Protein AF-A0A655E0I5-F1 (afdb_monomer_lite)

Foldseek 3Di:
DPDDDDDPCCCPPNRDQPVVVCVPPLCPPHPCPVCNDPQLPDDDDDDDFALLFLQQQLCVQQPQSQWDQDDLASFIFGNLVSFPLPCRSCVRGPVSQWDQPPVSSGIGGDRLCCVQLQAQHHRPCQVPVPVNQAFDFDWDFDSVLLVVLLVDPDLLCNFVSLLVRTDQLPDPVSVVVCVVVPHDPLNSVRNNLGPLCCCVPVQLQWFAFPSSSSRSGNGTDRDDFADFRDDPDPDDQDPLGPFDDPVRTSPDLQSVCVTGRVRDSVSNNLNNLSVSLLVSQVCCCPPVVDGDNPSVVVSVHDPVSSVVCCCCPPVNDPCSRRSRGNSPPVVVDVVVLCVVFPPPPPPQVQPPDPDQDDPVPGGDRSDDPDDDPPDPDD

Radius of gyration: 24.89 Å; chains: 1; bounding box: 57×75×66 Å

Sequence (378 aa):
MDKITSGPNWEEILGGEFEKRAKDQNFENMQKAMYGQFENTFMMYLPRLCEHCLNPACVATCPSGAIYKREEDGIVLIDQDKCRGWRMCITGCPYKKIYFNWKSGKSEKCIFCYPRIEAGQPTVCSETCVGRIRYLGVLLYDADAIESAASTENEKDLYQRQLDVFLDPNDPAVIEQALKDGVPQSVIDAAQQSPVYKMAMDWKLALPLHPEYRTLPMVWYVPPLSPIQSAADAGELGSNGILPDVDSLRIPVQYLANLLTAGDTQPVLLALKRMLAMRHYKRAETVDGKVDTRALEEVGLSEAQAQEMYRYLAIANYEDRFVVPSSHRELARDAFPEKSGCGFTFGDGCHGSDTKFNLFNSRRIDAVDVTSKTEPHA

Organism: NCBI:txid58097

Secondary structure (DSSP, 8-state):
-------TTTTGGG-S-HHHHTT-GGGTTS-GGGGGSGGG-------------SS-HHHHT-TT--EEE-TTT--EEE-TTT-----HHHHH-TT--EEEETTTTEEEE--TTHHHHTBTPPPHHHHT-TT----B----B-STTHHHHHT-SSGGGHHHHHHHHB--TT-HHHHHHHHHTT--HHHHHHHHT-HHHIIIIIS---EESSGGGSS--S-EEPPPP-PBP--SSS---BTTBTSPPGGGBSS-HHHHHHHHSTT-HHHHHHHHHHHHHHHHHHHHHHHSS----HHHHHTT--HHHHHHHHIIIII--HHHHB---B--HHHHS-HHHHHHHTT--S--S-TT-S----TT----TTS--S--S-----

pLDDT: mean 95.11, std 8.13, range [51.94, 98.94]

Structure (mmCIF, N/CA/C/O backbone):
data_AF-A0A655E0I5-F1
#
_entry.id   AF-A0A655E0I5-F1
#
loop_
_atom_site.group_PDB
_atom_site.id
_atom_site.type_symbol
_atom_site.label_atom_id
_atom_site.label_alt_id
_atom_site.label_comp_id
_atom_site.label_asym_id
_atom_site.label_entity_id
_atom_site.label_seq_id
_atom_site.pdbx_PDB_ins_code
_atom_site.Cartn_x
_atom_site.Cartn_y
_atom_site.Cartn_z
_atom_site.occupancy
_atom_site.B_iso_or_equiv
_atom_site.auth_seq_id
_atom_site.auth_comp_id
_atom_site.auth_asym_id
_atom_site.auth_atom_id
_atom_site.pdbx_PDB_model_num
ATOM 1 N N . MET A 1 1 ? 21.944 31.861 -1.172 1.00 84.75 1 MET A N 1
ATOM 2 C CA . MET A 1 1 ? 20.585 31.725 -0.605 1.00 84.75 1 MET A CA 1
ATOM 3 C C . MET A 1 1 ? 20.561 32.544 0.666 1.00 84.75 1 MET A C 1
ATOM 5 O O . MET A 1 1 ? 21.297 32.192 1.577 1.00 84.75 1 MET A O 1
ATOM 9 N N . ASP A 1 2 ? 19.758 33.606 0.714 1.00 94.06 2 ASP A N 1
ATOM 10 C CA . ASP A 1 2 ? 19.743 34.529 1.864 1.00 94.06 2 ASP A CA 1
ATOM 11 C C . ASP A 1 2 ? 18.836 34.028 3.001 1.00 94.06 2 ASP A C 1
ATOM 13 O O . ASP A 1 2 ? 19.066 34.330 4.168 1.00 94.06 2 ASP A O 1
ATOM 17 N N . LYS A 1 3 ? 17.817 33.218 2.673 1.00 97.50 3 LYS A N 1
ATOM 18 C CA . LYS A 1 3 ? 16.924 32.543 3.625 1.00 97.50 3 LYS A CA 1
ATOM 19 C C . LYS A 1 3 ? 16.330 31.274 3.006 1.00 97.50 3 LYS A C 1
ATOM 21 O O . LYS A 1 3 ? 16.027 31.243 1.815 1.00 97.50 3 LYS A O 1
ATOM 26 N N . ILE A 1 4 ? 16.128 30.242 3.825 1.00 97.44 4 ILE A N 1
ATOM 27 C CA . ILE A 1 4 ? 15.360 29.044 3.456 1.00 97.44 4 ILE A CA 1
ATOM 28 C C . ILE A 1 4 ? 13.868 29.347 3.644 1.00 97.44 4 ILE A C 1
ATOM 30 O O . ILE A 1 4 ? 13.451 29.795 4.712 1.00 97.44 4 ILE A O 1
ATOM 34 N N . THR A 1 5 ? 13.069 29.124 2.603 1.00 96.50 5 THR A N 1
ATOM 35 C CA . THR A 1 5 ? 11.633 29.464 2.573 1.00 96.50 5 THR A CA 1
ATOM 36 C C . THR A 1 5 ? 10.719 28.266 2.323 1.00 96.50 5 THR A C 1
ATOM 38 O O . THR A 1 5 ? 9.503 28.430 2.303 1.00 96.50 5 THR A O 1
ATOM 41 N N . SER A 1 6 ? 11.286 27.078 2.111 1.00 97.00 6 SER A N 1
ATOM 42 C CA . SER A 1 6 ? 10.541 25.835 1.913 1.00 97.00 6 SER A CA 1
ATOM 43 C C . SER A 1 6 ? 11.406 24.623 2.254 1.00 97.00 6 SER A C 1
ATOM 45 O O . SER A 1 6 ? 12.635 24.710 2.315 1.00 97.00 6 SER A O 1
ATOM 47 N N . GLY A 1 7 ? 10.754 23.485 2.469 1.00 97.62 7 GLY A N 1
ATOM 48 C CA . GLY A 1 7 ? 11.391 22.201 2.720 1.00 97.62 7 GLY A CA 1
ATOM 49 C C . GLY A 1 7 ? 10.402 21.055 2.500 1.00 97.62 7 GLY A C 1
ATOM 50 O O . GLY A 1 7 ? 9.199 21.296 2.403 1.00 97.62 7 GLY A O 1
ATOM 51 N N . PRO A 1 8 ? 10.880 19.803 2.426 1.00 97.69 8 PRO A N 1
ATOM 52 C CA . PRO A 1 8 ? 10.026 18.646 2.145 1.00 97.69 8 PRO A CA 1
ATOM 53 C C . PRO A 1 8 ? 9.044 18.306 3.280 1.00 97.69 8 PRO A C 1
ATOM 55 O O . PRO A 1 8 ? 8.100 17.561 3.045 1.00 97.69 8 PRO A O 1
ATOM 58 N N . ASN A 1 9 ? 9.266 18.840 4.487 1.00 97.69 9 ASN A N 1
ATOM 59 C CA . ASN A 1 9 ? 8.437 18.636 5.681 1.00 97.69 9 ASN A CA 1
ATOM 60 C C . ASN A 1 9 ? 8.012 19.981 6.308 1.00 97.69 9 ASN A C 1
ATOM 62 O O . ASN A 1 9 ? 8.003 20.134 7.521 1.00 97.69 9 ASN A O 1
ATOM 66 N N . TRP A 1 10 ? 7.760 21.005 5.483 1.00 97.94 10 TRP A N 1
ATOM 67 C CA . TRP A 1 10 ? 7.556 22.387 5.953 1.00 97.94 10 TRP A CA 1
ATOM 68 C C . TRP A 1 10 ? 6.307 22.579 6.832 1.00 97.94 10 TRP A C 1
ATOM 70 O O . TRP A 1 10 ? 6.273 23.477 7.667 1.00 97.94 10 TRP A O 1
ATOM 80 N N . GLU A 1 11 ? 5.295 21.733 6.645 1.00 98.12 11 GLU A N 1
ATOM 81 C CA . GLU A 1 11 ? 3.999 21.784 7.341 1.00 98.12 11 GLU A CA 1
ATOM 82 C C . GLU A 1 11 ? 3.963 20.887 8.596 1.00 98.12 11 GLU A C 1
ATOM 84 O O . GLU A 1 11 ? 2.895 20.620 9.154 1.00 98.12 11 GLU A O 1
ATOM 89 N N . GLU A 1 12 ? 5.129 20.403 9.043 1.00 97.44 12 GLU A N 1
ATOM 90 C CA . GLU A 1 12 ? 5.279 19.543 10.218 1.00 97.44 12 GLU A CA 1
ATOM 91 C C . GLU A 1 12 ? 4.605 20.137 11.462 1.00 97.44 12 GLU A C 1
ATOM 93 O O . GLU A 1 12 ? 4.729 21.328 11.741 1.00 97.44 12 GLU A O 1
ATOM 98 N N . ILE A 1 13 ? 3.889 19.286 12.210 1.00 97.19 13 ILE A N 1
ATOM 99 C CA . ILE A 1 13 ? 3.210 19.629 13.474 1.00 97.19 13 ILE A CA 1
ATOM 100 C C . ILE A 1 13 ? 2.366 20.911 13.313 1.00 97.19 13 ILE A C 1
ATOM 102 O O . ILE A 1 13 ? 2.408 21.840 14.115 1.00 97.19 13 ILE A O 1
ATOM 106 N N . LEU A 1 14 ? 1.581 20.958 12.230 1.00 97.25 14 LEU A N 1
ATOM 107 C CA . LEU A 1 14 ? 0.686 22.071 11.897 1.00 97.25 14 LEU A CA 1
ATOM 108 C C . LEU A 1 14 ? 1.412 23.410 11.663 1.00 97.25 14 LEU A C 1
ATOM 110 O O . LEU A 1 14 ? 0.818 24.474 11.851 1.00 97.25 14 LEU A O 1
ATOM 114 N N . GLY A 1 15 ? 2.668 23.365 11.210 1.00 97.19 15 GLY A N 1
ATOM 115 C CA . GLY A 1 15 ? 3.439 24.536 10.809 1.00 97.19 15 GLY A CA 1
ATOM 116 C C . GLY A 1 15 ? 2.729 25.354 9.724 1.00 97.19 15 GLY A C 1
ATOM 117 O O . GLY A 1 15 ? 2.467 24.869 8.626 1.00 97.19 15 GLY A O 1
ATOM 118 N N . GLY A 1 16 ? 2.427 26.617 10.033 1.00 95.81 16 GLY A N 1
ATOM 119 C CA . GLY A 1 16 ? 1.703 27.534 9.150 1.00 95.81 16 GLY A CA 1
ATOM 120 C C . GLY A 1 16 ? 0.248 27.780 9.565 1.00 95.81 16 GLY A C 1
ATOM 121 O O . GLY A 1 16 ? -0.373 27.014 10.303 1.00 95.81 16 GLY A O 1
ATOM 122 N N . GLU A 1 17 ? -0.304 28.895 9.087 1.00 97.50 17 GLU A N 1
ATOM 123 C CA . GLU A 1 17 ? -1.689 29.301 9.355 1.00 97.50 17 GLU A CA 1
ATOM 124 C C . GLU A 1 17 ? -2.693 28.239 8.885 1.00 97.50 17 GLU A C 1
ATOM 126 O O . GLU A 1 17 ? -2.527 27.636 7.820 1.00 97.50 17 GLU A O 1
ATOM 131 N N . PHE A 1 18 ? -3.781 28.058 9.643 1.00 97.06 18 PHE A N 1
ATOM 132 C CA . PHE A 1 18 ? -4.834 27.107 9.282 1.00 97.06 18 PHE A CA 1
ATOM 133 C C . PHE A 1 18 ? -5.429 27.399 7.901 1.00 97.06 18 PHE A C 1
ATOM 135 O O . PHE A 1 18 ? -5.644 26.466 7.146 1.00 97.06 18 PHE A O 1
ATOM 142 N N . GLU A 1 19 ? -5.610 28.665 7.513 1.00 96.38 19 GLU A N 1
ATOM 143 C CA . GLU A 1 19 ? -6.126 29.024 6.182 1.00 96.38 19 GLU A CA 1
ATOM 144 C C . GLU A 1 19 ? -5.268 28.460 5.033 1.00 96.38 19 GLU A C 1
ATOM 146 O O . GLU A 1 19 ? -5.792 28.071 3.988 1.00 96.38 19 GLU A O 1
ATOM 151 N N . LYS A 1 20 ? -3.947 28.362 5.234 1.00 96.56 20 LYS A N 1
ATOM 152 C CA . LYS A 1 20 ? -3.022 27.773 4.257 1.00 96.56 20 LYS A CA 1
ATOM 153 C C . LYS A 1 20 ? -3.119 26.250 4.264 1.00 96.56 20 LYS A C 1
ATOM 155 O O . LYS A 1 20 ? -3.287 25.662 3.201 1.00 96.56 20 LYS A O 1
ATOM 160 N N . ARG A 1 21 ? -3.089 25.632 5.450 1.00 95.62 21 ARG A N 1
ATOM 161 C CA . ARG A 1 21 ? -3.160 24.167 5.623 1.00 95.62 21 ARG A CA 1
ATOM 162 C C . ARG A 1 21 ? -4.521 23.584 5.232 1.00 95.62 21 ARG A C 1
ATOM 164 O O . ARG A 1 21 ? -4.599 22.502 4.674 1.00 95.62 21 ARG A O 1
ATOM 171 N N . ALA A 1 22 ? -5.604 24.324 5.444 1.00 95.12 22 ALA A N 1
ATOM 172 C CA . ALA A 1 22 ? -6.967 23.921 5.110 1.00 95.12 22 ALA A CA 1
ATOM 173 C C . ALA A 1 22 ? -7.241 23.882 3.594 1.00 95.12 22 ALA A C 1
ATOM 175 O O . ALA A 1 22 ? -8.365 23.575 3.193 1.00 95.12 22 ALA A O 1
ATOM 176 N N . LYS A 1 23 ? -6.256 24.217 2.745 1.00 96.75 23 LYS A N 1
ATOM 177 C CA . LYS A 1 23 ? -6.282 23.967 1.291 1.00 96.75 23 LYS A CA 1
ATOM 178 C C . LYS A 1 23 ? -6.008 22.506 0.928 1.00 96.75 23 LYS A C 1
ATOM 180 O O . LYS A 1 23 ? -6.099 22.155 -0.247 1.00 96.75 23 LYS A O 1
ATOM 185 N N . ASP A 1 24 ? -5.673 21.686 1.919 1.00 97.75 24 ASP A N 1
ATOM 186 C CA . ASP A 1 24 ? -5.657 20.236 1.805 1.00 97.75 24 ASP A CA 1
ATOM 187 C C . ASP A 1 24 ? -6.951 19.733 1.137 1.00 97.75 24 ASP A C 1
ATOM 189 O O . ASP A 1 24 ? -8.062 20.103 1.530 1.00 97.75 24 ASP A O 1
ATOM 193 N N . GLN A 1 25 ? -6.778 18.916 0.097 1.00 96.50 25 GLN A N 1
ATOM 194 C CA . GLN A 1 25 ? -7.859 18.354 -0.711 1.00 96.50 25 GLN A CA 1
ATOM 195 C C . GLN A 1 25 ? -8.788 17.473 0.130 1.00 96.50 25 GLN A C 1
ATOM 197 O O . GLN A 1 25 ? -9.982 17.402 -0.131 1.00 96.50 25 GLN A O 1
ATOM 202 N N . ASN A 1 26 ? -8.287 16.857 1.203 1.00 97.94 26 ASN A N 1
ATOM 203 C CA . ASN A 1 26 ? -9.104 15.989 2.046 1.00 97.94 26 ASN A CA 1
ATOM 204 C C . ASN A 1 26 ? -10.153 16.759 2.879 1.00 97.94 26 ASN A C 1
ATOM 206 O O . ASN A 1 26 ? -11.053 16.134 3.436 1.00 97.94 26 ASN A O 1
ATOM 210 N N . PHE A 1 27 ? -10.106 18.099 2.926 1.00 97.44 27 PHE A N 1
ATOM 211 C CA . PHE A 1 27 ? -11.185 18.934 3.480 1.00 97.44 27 PHE A CA 1
ATOM 212 C C . PHE A 1 27 ? -12.342 19.205 2.503 1.00 97.44 27 PHE A C 1
ATOM 214 O O . PHE A 1 27 ? -13.278 19.930 2.858 1.00 97.44 27 PHE A O 1
ATOM 221 N N . GLU A 1 28 ? -12.299 18.686 1.276 1.00 93.44 28 GLU A N 1
ATOM 222 C CA . GLU A 1 28 ? -13.410 18.822 0.336 1.00 93.44 28 GLU A CA 1
ATOM 223 C C . GLU A 1 28 ? -14.718 18.266 0.912 1.00 93.44 28 GLU A C 1
ATOM 225 O O . GLU A 1 28 ? -14.744 17.276 1.644 1.00 93.44 28 GLU A O 1
ATOM 230 N N . ASN A 1 29 ? -15.826 18.943 0.599 1.00 92.69 29 ASN A N 1
ATOM 231 C CA . ASN A 1 29 ? -17.167 18.617 1.096 1.00 92.69 29 ASN A CA 1
ATOM 232 C C . ASN A 1 29 ? -17.313 18.646 2.633 1.00 92.69 29 ASN A C 1
ATOM 234 O O . ASN A 1 29 ? -18.217 18.021 3.184 1.00 92.69 29 ASN A O 1
ATOM 238 N N . MET A 1 30 ? -16.462 19.406 3.336 1.00 94.00 30 MET A N 1
ATOM 239 C CA . MET A 1 30 ? -16.525 19.571 4.791 1.00 94.00 30 MET A CA 1
ATOM 240 C C . MET A 1 30 ? -16.610 21.038 5.229 1.00 94.00 30 MET A C 1
ATOM 242 O O . MET A 1 30 ? -15.947 21.926 4.687 1.00 94.00 30 MET A O 1
ATOM 246 N N . GLN A 1 31 ? -17.358 21.296 6.306 1.00 92.00 31 GLN A N 1
ATOM 247 C CA . GLN A 1 31 ? -17.334 22.585 7.002 1.00 92.00 31 GLN A CA 1
ATOM 248 C C . GLN A 1 31 ? -16.094 22.685 7.899 1.00 92.00 31 GLN A C 1
ATOM 250 O O . GLN A 1 31 ? -16.108 22.326 9.072 1.00 92.00 31 GLN A O 1
ATOM 255 N N . LYS A 1 32 ? -14.991 23.187 7.342 1.00 94.12 32 LYS A N 1
ATOM 256 C CA . LYS A 1 32 ? -13.687 23.168 8.025 1.00 94.12 32 LYS A CA 1
ATOM 257 C C . LYS A 1 32 ? -13.437 24.288 9.043 1.00 94.12 32 LYS A C 1
ATOM 259 O O . LYS A 1 32 ? -12.436 24.242 9.749 1.00 94.12 32 LYS A O 1
ATOM 264 N N . ALA A 1 33 ? -14.322 25.287 9.135 1.00 92.94 33 ALA A N 1
ATOM 265 C CA . ALA A 1 33 ? -14.116 26.479 9.968 1.00 92.94 33 ALA A CA 1
ATOM 266 C C . ALA A 1 33 ? -13.885 26.146 11.453 1.00 92.94 33 ALA A C 1
ATOM 268 O O . ALA A 1 33 ? -13.028 26.754 12.092 1.00 92.94 33 ALA A O 1
ATOM 269 N N . MET A 1 34 ? -14.594 25.144 11.984 1.00 92.12 34 MET A N 1
ATOM 270 C CA . MET A 1 34 ? -14.455 24.736 13.384 1.00 92.12 34 MET A CA 1
ATOM 271 C C . MET A 1 34 ? -13.053 24.213 13.724 1.00 92.12 34 MET A C 1
ATOM 273 O O . MET A 1 34 ? -12.585 24.443 14.831 1.00 92.12 34 MET A O 1
ATOM 277 N N . TYR A 1 35 ? -12.344 23.590 12.775 1.00 93.88 35 TYR A N 1
ATOM 278 C CA . TYR A 1 35 ? -10.998 23.036 12.996 1.00 93.88 35 TYR A CA 1
ATOM 279 C C . TYR A 1 35 ? -9.890 24.098 13.007 1.00 93.88 35 TYR A C 1
ATOM 281 O O . TYR A 1 35 ? -8.730 23.775 13.256 1.00 93.88 35 TYR A O 1
ATOM 289 N N . GLY A 1 36 ? -10.238 25.364 12.751 1.00 92.38 36 GLY A N 1
ATOM 290 C CA . GLY A 1 36 ? -9.361 26.506 13.005 1.00 92.38 36 GLY A CA 1
ATOM 291 C C . GLY A 1 36 ? -9.379 26.977 14.463 1.00 92.38 36 GLY A C 1
ATOM 292 O O . GLY A 1 36 ? -8.543 27.795 14.839 1.00 92.38 36 GLY A O 1
ATOM 293 N N . GLN A 1 37 ? -10.320 26.487 15.280 1.00 94.69 37 GLN A N 1
ATOM 294 C CA . GLN A 1 37 ? -10.404 26.798 16.707 1.00 94.69 37 GLN A CA 1
ATOM 295 C C . GLN A 1 37 ? -9.427 25.925 17.495 1.00 94.69 37 GLN A C 1
ATOM 297 O O . GLN A 1 37 ? -9.274 24.736 17.208 1.00 94.69 37 GLN A O 1
ATOM 302 N N . PHE A 1 38 ? -8.795 26.508 18.513 1.00 94.44 38 PHE A N 1
ATOM 303 C CA . PHE A 1 38 ? -7.765 25.843 19.309 1.00 94.44 38 PHE A CA 1
ATOM 304 C C . PHE A 1 38 ? -8.271 24.523 19.914 1.00 94.44 38 PHE A C 1
ATOM 306 O O . PHE A 1 38 ? -7.615 23.488 19.786 1.00 94.44 38 PHE A O 1
ATOM 313 N N . GLU A 1 39 ? -9.485 24.531 20.460 1.00 93.44 39 GLU A N 1
ATOM 314 C CA . GLU A 1 39 ? -10.142 23.411 21.142 1.00 93.44 39 GLU A CA 1
ATOM 315 C C . GLU A 1 39 ? -10.454 22.233 20.205 1.00 93.44 39 GLU A C 1
ATOM 317 O O . GLU A 1 39 ? -10.544 21.088 20.647 1.00 93.44 39 GLU A O 1
ATOM 322 N N . ASN A 1 40 ? -10.589 22.505 18.905 1.00 92.81 40 ASN A N 1
ATOM 323 C CA . ASN A 1 40 ? -10.941 21.526 17.875 1.00 92.81 40 ASN A CA 1
ATOM 324 C C . ASN A 1 40 ? -9.745 21.145 16.993 1.00 92.81 40 ASN A C 1
ATOM 326 O O . ASN A 1 40 ? -9.908 20.479 15.968 1.00 92.81 40 ASN A O 1
ATOM 330 N N . THR A 1 41 ? -8.534 21.547 17.387 1.00 95.44 41 THR A N 1
ATOM 331 C CA . THR A 1 41 ? -7.309 21.212 16.662 1.00 95.44 41 THR A CA 1
ATOM 332 C C . THR A 1 41 ? -7.129 19.695 16.589 1.00 95.44 41 THR A C 1
ATOM 334 O O . THR A 1 41 ? -7.147 19.001 17.611 1.00 95.44 41 THR A O 1
ATOM 337 N N . PHE A 1 42 ? -6.883 19.184 15.382 1.00 96.31 42 PHE A N 1
ATOM 338 C CA . PHE A 1 42 ? -6.440 17.813 15.153 1.00 96.31 42 PHE A CA 1
ATOM 339 C C . PHE A 1 42 ? -5.229 17.783 14.217 1.00 96.31 42 PHE A C 1
ATOM 341 O O . PHE A 1 42 ? -5.001 18.701 13.429 1.00 96.31 42 PHE A O 1
ATOM 348 N N . MET A 1 43 ? -4.450 16.708 14.313 1.00 97.44 43 MET A N 1
ATOM 349 C CA . MET A 1 43 ? -3.379 16.381 13.378 1.00 97.44 43 MET A CA 1
ATOM 350 C C . MET A 1 43 ? -3.225 14.865 13.286 1.00 97.44 43 MET A C 1
ATOM 352 O O . MET A 1 43 ? -3.554 14.146 14.230 1.00 97.44 43 MET A O 1
ATOM 356 N N . MET A 1 44 ? -2.690 14.390 12.167 1.00 98.00 44 MET A N 1
ATOM 357 C CA . MET A 1 44 ? -2.312 12.995 11.962 1.00 98.00 44 MET A CA 1
ATOM 358 C C . MET A 1 44 ? -1.047 12.921 11.111 1.00 98.00 44 MET A C 1
ATOM 360 O O . MET A 1 44 ? -0.686 13.882 10.433 1.00 98.00 44 MET A O 1
ATOM 364 N N . TYR A 1 45 ? -0.379 11.771 11.138 1.00 98.50 45 TYR A N 1
ATOM 365 C CA . TYR A 1 45 ? 0.783 11.509 10.298 1.00 98.50 45 TYR A CA 1
ATOM 366 C C . TYR A 1 45 ? 0.390 10.608 9.133 1.00 98.50 45 TYR A C 1
ATOM 368 O O . TYR A 1 45 ? -0.278 9.595 9.330 1.00 98.50 45 TYR A O 1
ATOM 376 N N . LEU A 1 46 ? 0.863 10.942 7.934 1.00 98.56 46 LEU A N 1
ATOM 377 C CA . LEU A 1 46 ? 0.655 10.141 6.731 1.00 98.56 46 LEU A CA 1
ATOM 378 C C . LEU A 1 46 ? 2.011 9.804 6.085 1.00 98.56 46 LEU A C 1
ATOM 380 O O . LEU A 1 46 ? 2.449 10.486 5.156 1.00 98.56 46 LEU A O 1
ATOM 384 N N . PRO A 1 47 ? 2.735 8.781 6.581 1.00 98.56 47 PRO A N 1
ATOM 385 C CA . PRO A 1 47 ? 3.953 8.309 5.933 1.00 98.56 47 PRO A CA 1
ATOM 386 C C . PRO A 1 47 ? 3.607 7.564 4.636 1.00 98.56 47 PRO A C 1
ATOM 388 O O . PRO A 1 47 ? 2.838 6.607 4.645 1.00 98.56 47 PRO A O 1
ATOM 391 N N . ARG A 1 48 ? 4.198 7.972 3.506 1.00 98.62 48 ARG A N 1
ATOM 392 C CA . ARG A 1 48 ? 3.875 7.417 2.175 1.00 98.62 48 ARG A CA 1
ATOM 393 C C . ARG A 1 48 ? 5.108 7.032 1.383 1.00 98.62 48 ARG A C 1
ATOM 395 O O . ARG A 1 48 ? 6.121 7.738 1.413 1.00 98.62 48 ARG A O 1
ATOM 402 N N . LEU A 1 49 ? 4.985 6.002 0.559 1.00 98.75 49 LEU A N 1
ATOM 403 C CA . LEU A 1 49 ? 5.972 5.618 -0.454 1.00 98.75 49 LEU A CA 1
ATOM 404 C C . LEU A 1 49 ? 5.267 5.367 -1.794 1.00 98.75 49 LEU A C 1
ATOM 406 O O . LEU A 1 49 ? 4.192 5.912 -2.000 1.00 98.75 49 LEU A O 1
ATOM 410 N N . CYS A 1 50 ? 5.908 4.710 -2.762 1.00 98.88 50 CYS A N 1
ATOM 411 C CA . CYS A 1 50 ? 5.218 4.367 -4.006 1.00 98.88 50 CYS A CA 1
ATOM 412 C C . CYS A 1 50 ? 4.201 3.262 -3.738 1.00 98.88 50 CYS A C 1
ATOM 414 O O . CYS A 1 50 ? 4.570 2.237 -3.195 1.00 98.88 50 CYS A O 1
ATOM 416 N N . GLU A 1 51 ? 2.978 3.415 -4.220 1.00 98.88 51 GLU A N 1
ATOM 417 C CA . GLU A 1 51 ? 1.920 2.431 -3.976 1.00 98.88 51 GLU A CA 1
ATOM 418 C C . GLU A 1 51 ? 2.113 1.078 -4.675 1.00 98.88 51 GLU A C 1
ATOM 420 O O . GLU A 1 51 ? 1.340 0.168 -4.421 1.00 98.88 51 GLU A O 1
ATOM 425 N N . HIS A 1 52 ? 3.102 0.928 -5.569 1.00 98.88 52 HIS A N 1
ATOM 426 C CA . HIS A 1 52 ? 3.366 -0.328 -6.296 1.00 98.88 52 HIS A CA 1
ATOM 427 C C . HIS A 1 52 ? 2.101 -0.971 -6.909 1.00 98.88 52 HIS A C 1
ATOM 429 O O . HIS A 1 52 ? 1.961 -2.190 -6.970 1.00 98.88 52 HIS A O 1
ATOM 435 N N . CYS A 1 53 ? 1.217 -0.091 -7.386 1.00 98.94 53 CYS A N 1
ATOM 436 C CA . CYS A 1 53 ? -0.101 -0.307 -7.976 1.00 98.94 53 CYS A CA 1
ATOM 437 C C . CYS A 1 53 ? -0.226 -1.567 -8.851 1.00 98.94 53 CYS A C 1
ATOM 439 O O . CYS A 1 53 ? 0.726 -1.929 -9.554 1.00 98.94 53 CYS A O 1
ATOM 441 N N . LEU A 1 54 ? -1.414 -2.181 -8.870 1.00 98.88 54 LEU A N 1
ATOM 442 C CA . LEU A 1 54 ? -1.764 -3.215 -9.856 1.00 98.88 54 LEU A CA 1
ATOM 443 C C . LEU A 1 54 ? -2.053 -2.601 -11.234 1.00 98.88 54 LEU A C 1
ATOM 445 O O . LEU A 1 54 ? -1.598 -3.134 -12.239 1.00 98.88 54 LEU A O 1
ATOM 449 N N . ASN A 1 55 ? -2.687 -1.422 -11.270 1.00 98.81 55 ASN A N 1
ATOM 450 C CA . ASN A 1 55 ? -2.911 -0.616 -12.474 1.00 98.81 55 ASN A CA 1
ATOM 451 C C . ASN A 1 55 ? -2.071 0.687 -12.447 1.00 98.81 55 ASN A C 1
ATOM 453 O O . ASN A 1 55 ? -2.587 1.790 -12.243 1.00 98.81 55 ASN A O 1
ATOM 457 N N . PRO A 1 56 ? -0.732 0.613 -12.565 1.00 98.81 56 PRO A N 1
ATOM 458 C CA . PRO A 1 56 ? 0.136 1.774 -12.396 1.00 98.81 56 PRO A CA 1
ATOM 459 C C . PRO A 1 56 ? -0.009 2.796 -13.536 1.00 98.81 56 PRO A C 1
ATOM 461 O O . PRO A 1 56 ? 0.576 2.643 -14.609 1.00 98.81 56 PRO A O 1
ATOM 464 N N . ALA A 1 57 ? -0.644 3.938 -13.255 1.00 98.81 57 ALA A N 1
ATOM 465 C CA . ALA A 1 57 ? -0.742 5.064 -14.195 1.00 98.81 57 ALA A CA 1
ATOM 466 C C . ALA A 1 57 ? 0.625 5.550 -14.724 1.00 98.81 57 ALA A C 1
ATOM 468 O O . ALA A 1 57 ? 0.740 6.055 -15.841 1.00 98.81 57 ALA A O 1
ATOM 469 N N . CYS A 1 58 ? 1.701 5.383 -13.947 1.00 98.75 58 CYS A N 1
ATOM 470 C CA . CYS A 1 58 ? 3.052 5.718 -14.394 1.00 98.75 58 CYS A CA 1
ATOM 471 C C . CYS A 1 58 ? 3.581 4.798 -15.504 1.00 98.75 58 CYS A C 1
ATOM 473 O O . CYS A 1 58 ? 4.313 5.285 -16.363 1.00 98.75 58 CYS A O 1
ATOM 475 N N . VAL A 1 59 ? 3.204 3.513 -15.512 1.00 98.81 59 VAL A N 1
ATOM 476 C CA . VAL A 1 59 ? 3.518 2.590 -16.615 1.00 98.81 59 VAL A CA 1
ATOM 477 C C . VAL A 1 59 ? 2.772 3.037 -17.865 1.00 98.81 59 VAL A C 1
ATOM 479 O O . VAL A 1 59 ? 3.406 3.296 -18.885 1.00 98.81 59 VAL A O 1
ATOM 482 N N . ALA A 1 60 ? 1.459 3.259 -17.746 1.00 98.62 60 ALA A N 1
ATOM 483 C CA . ALA A 1 60 ? 0.596 3.668 -18.856 1.00 98.62 60 ALA A CA 1
ATOM 484 C C . ALA A 1 60 ? 1.024 4.994 -19.518 1.00 98.62 60 ALA A C 1
ATOM 486 O O . ALA A 1 60 ? 0.833 5.194 -20.713 1.00 98.62 60 ALA A O 1
ATOM 487 N N . THR A 1 61 ? 1.623 5.910 -18.754 1.00 98.69 61 THR A N 1
ATOM 488 C CA . THR A 1 61 ? 2.003 7.249 -19.238 1.00 98.69 61 THR A CA 1
ATOM 489 C C . THR A 1 61 ? 3.462 7.372 -19.677 1.00 98.69 61 THR A C 1
ATOM 491 O O . THR A 1 61 ? 3.882 8.463 -20.065 1.00 98.69 61 THR A O 1
ATOM 494 N N . CYS A 1 62 ? 4.270 6.306 -19.616 1.00 98.69 62 CYS A N 1
ATOM 495 C CA . CYS A 1 62 ? 5.671 6.349 -20.038 1.00 98.69 62 CYS A CA 1
ATOM 496 C C . CYS A 1 62 ? 5.807 6.113 -21.555 1.00 98.69 62 CYS A C 1
ATOM 498 O O . CYS A 1 62 ? 5.700 4.968 -21.990 1.00 98.69 62 CYS A O 1
ATOM 500 N N . PRO A 1 63 ? 6.161 7.126 -22.377 1.00 98.56 63 PRO A N 1
ATOM 501 C CA . PRO A 1 63 ? 6.169 6.957 -23.835 1.00 98.56 63 PRO A CA 1
ATOM 502 C C . PRO A 1 63 ? 7.221 5.965 -24.339 1.00 98.56 63 PRO A C 1
ATOM 504 O O . PRO A 1 63 ? 7.083 5.406 -25.418 1.00 98.56 63 PRO A O 1
ATOM 507 N N . SER A 1 64 ? 8.301 5.764 -23.578 1.00 98.06 64 SER A N 1
ATOM 508 C CA . SER A 1 64 ? 9.375 4.839 -23.951 1.00 98.06 64 SER A CA 1
ATOM 509 C C . SER A 1 64 ? 9.160 3.412 -23.443 1.00 98.06 64 SER A C 1
ATOM 511 O O . SER A 1 64 ? 10.048 2.591 -23.644 1.00 98.06 64 SER A O 1
ATOM 513 N N . GLY A 1 65 ? 8.075 3.130 -22.708 1.00 98.19 65 GLY A N 1
ATOM 514 C CA . GLY A 1 65 ? 7.853 1.815 -22.091 1.00 98.19 65 GLY A CA 1
ATOM 515 C C . GLY A 1 65 ? 8.946 1.403 -21.094 1.00 98.19 65 GLY A C 1
ATOM 516 O O . GLY A 1 65 ? 9.220 0.224 -20.922 1.00 98.19 65 GLY A O 1
ATOM 517 N N . ALA A 1 66 ? 9.624 2.369 -20.461 1.00 98.69 66 ALA A N 1
ATOM 518 C CA . ALA A 1 66 ? 10.747 2.093 -19.554 1.00 98.69 66 ALA A CA 1
ATOM 519 C C . ALA A 1 66 ? 10.309 1.746 -18.122 1.00 98.69 66 ALA A C 1
ATOM 521 O O . ALA A 1 66 ? 11.150 1.465 -17.273 1.00 98.69 66 ALA A O 1
ATOM 522 N N . ILE A 1 67 ? 9.013 1.834 -17.826 1.00 98.81 67 ILE A N 1
ATOM 523 C CA . ILE A 1 67 ? 8.458 1.517 -16.511 1.00 98.81 67 ILE A CA 1
ATOM 524 C C . ILE A 1 67 ? 7.694 0.211 -16.650 1.00 98.81 67 ILE A C 1
ATOM 526 O O . ILE A 1 67 ? 6.904 0.071 -17.577 1.00 98.81 67 ILE A O 1
ATOM 530 N N . TYR A 1 68 ? 7.930 -0.718 -15.734 1.00 98.81 68 TYR A N 1
ATOM 531 C CA . TYR A 1 68 ? 7.321 -2.042 -15.751 1.00 98.81 68 TYR A CA 1
ATOM 532 C C . TYR A 1 68 ? 7.024 -2.508 -14.327 1.00 98.81 68 TYR A C 1
ATOM 534 O O . TYR A 1 68 ? 7.623 -2.013 -13.365 1.00 98.81 68 TYR A O 1
ATOM 542 N N . LYS A 1 69 ? 6.082 -3.443 -14.203 1.00 98.81 69 LYS A N 1
ATOM 543 C CA . LYS A 1 69 ? 5.793 -4.188 -12.977 1.00 98.81 69 LYS A CA 1
ATOM 544 C C . LYS A 1 69 ? 6.444 -5.564 -13.124 1.00 98.81 69 LYS A C 1
ATOM 546 O O . LYS A 1 69 ? 6.265 -6.198 -14.157 1.00 98.81 69 LYS A O 1
ATOM 551 N N . ARG A 1 70 ? 7.256 -5.959 -12.148 1.00 98.50 70 ARG A N 1
ATOM 552 C CA . ARG A 1 70 ? 7.869 -7.290 -12.075 1.00 98.50 70 ARG A CA 1
ATOM 553 C C . ARG A 1 70 ? 6.786 -8.334 -11.834 1.00 98.50 70 ARG A C 1
ATOM 555 O O . ARG A 1 70 ? 5.831 -8.059 -11.110 1.00 98.50 70 ARG A O 1
ATOM 562 N N . GLU A 1 71 ? 6.932 -9.487 -12.463 1.00 97.56 71 GLU A N 1
ATOM 563 C CA . GLU A 1 71 ? 5.930 -10.554 -12.450 1.00 97.56 71 GLU A CA 1
ATOM 564 C C . GLU A 1 71 ? 5.965 -11.305 -11.117 1.00 97.56 71 GLU A C 1
ATOM 566 O O . GLU A 1 71 ? 4.941 -11.468 -10.463 1.00 97.56 71 GLU A O 1
ATOM 571 N N . GLU A 1 72 ? 7.167 -11.645 -10.659 1.00 96.88 72 GLU A N 1
ATOM 572 C CA . GLU A 1 72 ? 7.416 -12.506 -9.508 1.00 96.88 72 GLU A CA 1
ATOM 573 C C . GLU A 1 72 ? 7.081 -11.869 -8.148 1.00 96.88 72 GLU A C 1
ATOM 575 O O . GLU A 1 72 ? 6.879 -12.580 -7.167 1.00 96.88 72 GLU A O 1
ATOM 580 N N . ASP A 1 73 ? 7.037 -10.534 -8.060 1.00 97.88 73 ASP A N 1
ATOM 581 C CA . ASP A 1 73 ? 6.801 -9.818 -6.795 1.00 97.88 73 ASP A CA 1
ATOM 582 C C . ASP A 1 73 ? 5.993 -8.515 -6.917 1.00 97.88 73 ASP A C 1
ATOM 584 O O . ASP A 1 73 ? 5.746 -7.822 -5.925 1.00 97.88 73 ASP A O 1
ATOM 588 N N . GLY A 1 74 ? 5.569 -8.137 -8.125 1.00 98.44 74 GLY A N 1
ATOM 589 C CA . GLY A 1 74 ? 4.757 -6.945 -8.343 1.00 98.44 74 GLY A CA 1
ATOM 590 C C . GLY A 1 74 ? 5.483 -5.610 -8.118 1.00 98.44 74 GLY A C 1
ATOM 591 O O . GLY A 1 74 ? 4.829 -4.557 -8.134 1.00 98.44 74 GLY A O 1
ATOM 592 N N . ILE A 1 75 ? 6.806 -5.587 -7.921 1.00 98.88 75 ILE A N 1
ATOM 593 C CA . ILE A 1 75 ? 7.553 -4.340 -7.730 1.00 98.88 75 ILE A CA 1
ATOM 594 C C . ILE A 1 75 ? 7.591 -3.559 -9.055 1.00 98.88 75 ILE A C 1
ATOM 596 O O . ILE A 1 75 ? 7.874 -4.087 -10.123 1.00 98.88 75 ILE A O 1
ATOM 600 N N . VAL A 1 76 ? 7.329 -2.249 -8.994 1.00 98.88 76 VAL A N 1
ATOM 601 C CA . VAL A 1 76 ? 7.260 -1.362 -10.162 1.00 98.88 76 VAL A CA 1
ATOM 602 C C . VAL A 1 76 ? 8.560 -0.584 -10.236 1.00 98.88 76 VAL A C 1
ATOM 604 O O . VAL A 1 76 ? 8.879 0.152 -9.294 1.00 98.88 76 VAL A O 1
ATOM 607 N N . LEU A 1 77 ? 9.290 -0.696 -11.339 1.00 98.94 77 LEU A N 1
ATOM 608 C CA . LEU A 1 77 ? 10.616 -0.102 -11.512 1.00 98.94 77 LEU A CA 1
ATOM 609 C C . LEU A 1 77 ? 10.668 0.802 -12.743 1.00 98.94 77 LEU A C 1
ATOM 611 O O . LEU A 1 77 ? 9.863 0.677 -13.660 1.00 98.94 77 LEU A O 1
ATOM 615 N N . ILE A 1 78 ? 11.619 1.739 -12.736 1.00 98.81 78 ILE A N 1
ATOM 616 C CA . ILE A 1 78 ? 11.991 2.528 -13.915 1.00 98.81 78 ILE A CA 1
ATOM 617 C C . ILE A 1 78 ? 13.350 2.014 -14.370 1.00 98.81 78 ILE A C 1
ATOM 619 O O . ILE A 1 78 ? 14.348 2.228 -13.679 1.00 98.81 78 ILE A O 1
ATOM 623 N N . ASP A 1 79 ? 13.378 1.367 -15.529 1.00 98.75 79 ASP A N 1
ATOM 624 C CA . ASP A 1 79 ? 14.597 0.918 -16.188 1.00 98.75 79 ASP A CA 1
ATOM 625 C C . ASP A 1 79 ? 15.484 2.132 -16.505 1.00 98.75 79 ASP A C 1
ATOM 627 O O . ASP A 1 79 ? 15.119 3.006 -17.302 1.00 98.75 79 ASP A O 1
ATOM 631 N N . GLN A 1 80 ? 16.644 2.214 -15.851 1.00 98.62 80 GLN A N 1
ATOM 632 C CA . GLN A 1 80 ? 17.555 3.347 -16.012 1.00 98.62 80 GLN A CA 1
ATOM 633 C C . GLN A 1 80 ? 18.259 3.344 -17.376 1.00 98.62 80 GLN A C 1
ATOM 635 O O . GLN A 1 80 ? 18.601 4.419 -17.878 1.00 98.62 80 GLN A O 1
ATOM 640 N N . ASP A 1 81 ? 18.368 2.201 -18.049 1.00 97.88 81 ASP A N 1
ATOM 641 C CA . ASP A 1 81 ? 18.950 2.107 -19.386 1.00 97.88 81 ASP A CA 1
ATOM 642 C C . ASP A 1 81 ? 17.928 2.481 -20.455 1.00 97.88 81 ASP A C 1
ATOM 644 O O . ASP A 1 81 ? 18.242 3.247 -21.372 1.00 97.88 81 ASP A O 1
ATOM 648 N N . LYS A 1 82 ? 16.673 2.040 -20.315 1.00 98.19 82 LYS A N 1
ATOM 649 C CA . LYS A 1 82 ? 15.587 2.341 -21.267 1.00 98.19 82 LYS A CA 1
ATOM 650 C C . LYS A 1 82 ? 14.940 3.704 -21.050 1.00 98.19 82 LYS A C 1
ATOM 652 O O . LYS A 1 82 ? 14.385 4.265 -21.995 1.00 98.19 82 LYS A O 1
ATOM 657 N N . CYS A 1 83 ? 15.030 4.296 -19.858 1.00 98.62 83 CYS A N 1
ATOM 658 C CA . CYS A 1 83 ? 14.469 5.622 -19.603 1.00 98.62 83 CYS A CA 1
ATOM 659 C C . CYS A 1 83 ? 15.085 6.675 -20.540 1.00 98.62 83 CYS A C 1
ATOM 661 O O . CYS A 1 83 ? 16.309 6.806 -20.651 1.00 98.62 83 CYS A O 1
ATOM 663 N N . ARG A 1 84 ? 14.227 7.452 -21.209 1.00 98.50 84 ARG A N 1
ATOM 664 C CA . ARG A 1 84 ? 14.620 8.537 -22.130 1.00 98.50 84 ARG A CA 1
ATOM 665 C C . ARG A 1 84 ? 14.370 9.939 -21.573 1.00 98.50 84 ARG A C 1
ATOM 667 O O . ARG A 1 84 ? 14.508 10.914 -22.297 1.00 98.50 84 ARG A O 1
ATOM 674 N N . GLY A 1 85 ? 13.999 10.053 -20.297 1.00 98.19 85 GLY A N 1
ATOM 675 C CA . GLY A 1 85 ? 13.837 11.359 -19.658 1.00 98.19 85 GLY A CA 1
ATOM 676 C C . GLY A 1 85 ? 12.651 12.171 -20.182 1.00 98.19 85 GLY A C 1
ATOM 677 O O . GLY A 1 85 ? 12.710 13.395 -20.175 1.00 98.19 85 GLY A O 1
ATOM 678 N N . TRP A 1 86 ? 11.571 11.512 -20.626 1.00 98.38 86 TRP A N 1
ATOM 679 C CA . TRP A 1 86 ? 10.350 12.182 -21.104 1.00 98.38 86 TRP A CA 1
ATOM 680 C C . TRP A 1 86 ? 9.564 12.897 -20.002 1.00 98.38 86 TRP A C 1
ATOM 682 O O . TRP A 1 86 ? 8.803 13.810 -20.291 1.00 98.38 86 TRP A O 1
ATOM 692 N N . ARG A 1 87 ? 9.751 12.501 -18.735 1.00 98.00 87 ARG A N 1
ATOM 693 C CA . ARG A 1 87 ? 9.151 13.126 -17.534 1.00 98.00 87 ARG A CA 1
ATOM 694 C C . ARG A 1 87 ? 7.620 13.025 -17.427 1.00 98.00 87 ARG A C 1
ATOM 696 O O . ARG A 1 87 ? 7.077 13.402 -16.396 1.00 98.00 87 ARG A O 1
ATOM 703 N N . MET A 1 88 ? 6.933 12.443 -18.411 1.00 98.56 88 MET A N 1
ATOM 704 C CA . MET A 1 88 ? 5.469 12.268 -18.410 1.00 98.56 88 MET A CA 1
ATOM 705 C C . MET A 1 88 ? 4.962 11.417 -17.237 1.00 98.56 88 MET A C 1
ATOM 707 O O . MET A 1 88 ? 3.926 11.719 -16.649 1.00 98.56 88 MET A O 1
ATOM 711 N N . CYS A 1 89 ? 5.735 10.406 -16.829 1.00 98.56 89 CYS A N 1
ATOM 712 C CA . CYS A 1 89 ? 5.396 9.535 -15.702 1.00 98.56 89 CYS A CA 1
ATOM 713 C C . CYS A 1 89 ? 5.304 10.276 -14.355 1.00 98.56 89 CYS A C 1
ATOM 715 O O . CYS A 1 89 ? 4.600 9.821 -13.455 1.00 98.56 89 CYS A O 1
ATOM 717 N N . ILE A 1 90 ? 5.979 11.423 -14.211 1.00 98.69 90 ILE A N 1
ATOM 718 C CA . ILE A 1 90 ? 5.911 12.261 -13.004 1.00 98.69 90 ILE A CA 1
ATOM 719 C C . ILE A 1 90 ? 4.510 12.855 -12.864 1.00 98.69 90 ILE A C 1
ATOM 721 O O . ILE A 1 90 ? 3.919 12.804 -11.786 1.00 98.69 90 ILE A O 1
ATOM 725 N N . THR A 1 91 ? 3.961 13.370 -13.966 1.00 98.62 91 THR A N 1
ATOM 726 C CA . THR A 1 91 ? 2.581 13.857 -14.024 1.00 98.62 91 THR A CA 1
ATOM 727 C C . THR A 1 91 ? 1.603 12.708 -13.823 1.00 98.62 91 THR A C 1
ATOM 729 O O . THR A 1 91 ? 0.718 12.817 -12.974 1.00 98.62 91 THR A O 1
ATOM 732 N N . GLY A 1 92 ? 1.812 11.602 -14.545 1.00 98.62 92 GLY A N 1
ATOM 733 C CA . GLY A 1 92 ? 0.918 10.445 -14.544 1.00 98.62 92 GLY A CA 1
ATOM 734 C C . GLY A 1 92 ? 0.773 9.756 -13.189 1.00 98.62 92 GLY A C 1
ATOM 735 O O . GLY A 1 92 ? -0.290 9.230 -12.897 1.00 98.62 92 GLY A O 1
ATOM 736 N N . CYS A 1 93 ? 1.795 9.773 -12.326 1.00 98.81 93 CYS A N 1
ATOM 737 C CA . CYS A 1 93 ? 1.665 9.250 -10.966 1.00 98.81 93 CYS A CA 1
ATOM 738 C C . CYS A 1 93 ? 0.801 10.197 -10.110 1.00 98.81 93 CYS A C 1
ATOM 740 O O . CYS A 1 93 ? 1.268 11.296 -9.776 1.00 98.81 93 CYS A O 1
ATOM 742 N N . PRO A 1 94 ? -0.409 9.794 -9.680 1.00 98.75 94 PRO A N 1
ATOM 743 C CA . PRO A 1 94 ? -1.282 10.683 -8.918 1.00 98.75 94 PRO A CA 1
ATOM 744 C C . PRO A 1 94 ? -0.711 10.955 -7.516 1.00 98.75 94 PRO A C 1
ATOM 746 O O . PRO A 1 94 ? -0.730 12.089 -7.053 1.00 98.75 94 PRO A O 1
ATOM 749 N N . TYR A 1 95 ? -0.006 9.982 -6.928 1.00 98.75 95 TYR A N 1
ATOM 750 C CA . TYR A 1 95 ? 0.679 10.100 -5.631 1.00 98.75 95 TYR A CA 1
ATOM 751 C C . TYR A 1 95 ? 1.967 10.940 -5.639 1.00 98.75 95 TYR A C 1
ATOM 753 O O . TYR A 1 95 ? 2.561 11.158 -4.575 1.00 98.75 95 TYR A O 1
ATOM 761 N N . LYS A 1 96 ? 2.440 11.354 -6.827 1.00 98.75 96 LYS A N 1
ATOM 762 C CA . LYS A 1 96 ? 3.699 12.092 -7.047 1.00 98.75 96 LYS A CA 1
ATOM 763 C C . LYS A 1 96 ? 4.921 11.410 -6.411 1.00 98.75 96 LYS A C 1
ATOM 765 O O . LYS A 1 96 ? 5.748 12.038 -5.756 1.00 98.75 96 LYS A O 1
ATOM 770 N N . LYS A 1 97 ? 5.032 10.091 -6.616 1.00 98.81 97 LYS A N 1
ATOM 771 C CA . LYS A 1 97 ? 6.105 9.225 -6.076 1.00 98.81 97 LYS A CA 1
ATOM 772 C C . LYS A 1 97 ? 7.201 8.868 -7.079 1.00 98.81 97 LYS A C 1
ATOM 774 O O . LYS A 1 97 ? 7.986 7.949 -6.843 1.00 98.81 97 LYS A O 1
ATOM 779 N N . ILE A 1 98 ? 7.251 9.608 -8.180 1.00 98.81 98 ILE A N 1
ATOM 780 C CA . ILE A 1 98 ? 8.337 9.577 -9.155 1.00 98.81 98 ILE A CA 1
ATOM 781 C C . ILE A 1 98 ? 9.008 10.944 -9.126 1.00 98.81 98 ILE A C 1
ATOM 783 O O . ILE A 1 98 ? 8.336 11.969 -9.228 1.00 98.81 98 ILE A O 1
ATOM 787 N N . TYR A 1 99 ? 10.328 10.944 -8.998 1.00 98.75 99 TYR A N 1
ATOM 788 C CA . TYR A 1 99 ? 11.143 12.140 -8.857 1.00 98.75 99 TYR A CA 1
ATOM 789 C C . TYR A 1 99 ? 12.108 12.228 -10.035 1.00 98.75 99 TYR A C 1
ATOM 791 O O . TYR A 1 99 ? 12.678 11.228 -10.472 1.00 98.75 99 TYR A O 1
ATOM 799 N N . PHE A 1 100 ? 12.270 13.422 -10.596 1.00 98.75 100 PHE A N 1
ATOM 800 C CA . PHE A 1 100 ? 13.230 13.632 -11.671 1.00 98.75 100 PHE A CA 1
ATOM 801 C C . PHE A 1 100 ? 14.634 13.793 -11.094 1.00 98.75 100 PHE A C 1
ATOM 803 O O . PHE A 1 100 ? 14.873 14.702 -10.298 1.00 98.75 100 PHE A O 1
ATOM 810 N N . ASN A 1 101 ? 15.576 12.966 -11.536 1.00 98.69 101 ASN A N 1
ATOM 811 C CA . ASN A 1 101 ? 16.983 13.224 -11.301 1.00 98.69 101 ASN A CA 1
ATOM 812 C C . ASN A 1 101 ? 17.457 14.264 -12.325 1.00 98.69 101 ASN A C 1
ATOM 814 O O . ASN A 1 101 ? 17.722 13.971 -13.493 1.00 98.69 101 ASN A O 1
ATOM 818 N N . TRP A 1 102 ? 17.553 15.510 -11.864 1.00 97.44 102 TRP A N 1
ATOM 819 C CA . TRP A 1 102 ? 17.937 16.663 -12.680 1.00 97.44 102 TRP A CA 1
ATOM 820 C C . TRP A 1 102 ? 19.369 16.586 -13.223 1.00 97.44 102 TRP A C 1
ATOM 822 O O . TRP A 1 102 ? 19.685 17.297 -14.173 1.00 97.44 102 TRP A O 1
ATOM 832 N N . LYS A 1 103 ? 20.220 15.719 -12.658 1.00 98.06 103 LYS A N 1
ATOM 833 C CA . LYS A 1 103 ? 21.593 15.498 -13.118 1.00 98.06 103 LYS A CA 1
ATOM 834 C C . LYS A 1 103 ? 21.668 14.415 -14.195 1.00 98.06 103 LYS A C 1
ATOM 836 O O . LYS A 1 103 ? 22.266 14.651 -15.237 1.00 98.06 103 LYS A O 1
ATOM 841 N N . SER A 1 104 ? 21.086 13.237 -13.955 1.00 98.19 104 SER A N 1
ATOM 842 C CA . SER A 1 104 ? 21.120 12.126 -14.926 1.00 98.19 104 SER A CA 1
ATOM 843 C C . SER A 1 104 ? 20.161 12.335 -16.101 1.00 98.19 104 SER A C 1
ATOM 845 O O . SER A 1 104 ? 20.302 11.696 -17.142 1.00 98.19 104 SER A O 1
ATOM 847 N N . GLY A 1 105 ? 19.166 13.212 -15.936 1.00 98.31 105 GLY A N 1
ATOM 848 C CA . GLY A 1 105 ? 18.121 13.442 -16.925 1.00 98.31 105 GLY A CA 1
ATOM 849 C C . GLY A 1 105 ? 17.055 12.341 -16.957 1.00 98.31 105 GLY A C 1
ATOM 850 O O . GLY A 1 105 ? 16.229 12.331 -17.869 1.00 98.31 105 GLY A O 1
ATOM 851 N N . LYS A 1 106 ? 17.054 11.419 -15.986 1.00 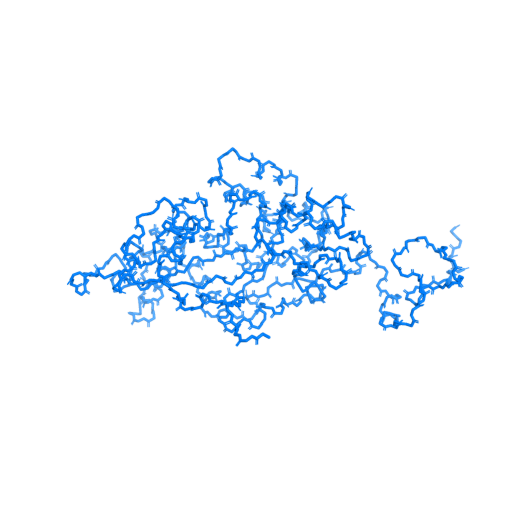98.75 106 LYS A N 1
ATOM 852 C CA . LYS A 1 106 ? 16.131 10.278 -15.893 1.00 98.75 106 LYS A CA 1
ATOM 853 C C . LYS A 1 106 ? 15.277 10.378 -14.631 1.00 98.75 106 LYS A C 1
ATOM 855 O O . LYS A 1 106 ? 15.596 11.104 -13.695 1.00 98.75 106 LYS A O 1
ATOM 860 N N . SER A 1 107 ? 14.150 9.679 -14.623 1.00 98.75 107 SER A N 1
ATOM 861 C CA . SER A 1 107 ? 13.277 9.615 -13.450 1.00 98.75 107 SER A CA 1
ATOM 862 C C . SER A 1 107 ? 13.627 8.418 -12.570 1.00 98.75 107 SER A C 1
ATOM 864 O O . SER A 1 107 ? 13.951 7.342 -13.069 1.00 98.75 107 SER A O 1
ATOM 866 N N . GLU A 1 108 ? 13.487 8.606 -11.264 1.00 98.88 108 GLU A N 1
ATOM 867 C CA . GLU A 1 108 ? 13.709 7.602 -10.226 1.00 98.88 108 GLU A CA 1
ATOM 868 C C . GLU A 1 108 ? 12.488 7.536 -9.301 1.00 98.88 108 GLU A C 1
ATOM 870 O O . GLU A 1 108 ? 11.671 8.459 -9.231 1.00 98.88 108 GLU A O 1
ATOM 875 N N . LYS A 1 109 ? 12.328 6.420 -8.594 1.00 98.88 109 LYS A N 1
ATOM 876 C CA . LYS A 1 109 ? 11.216 6.200 -7.664 1.00 98.88 109 LYS A CA 1
ATOM 877 C C . LYS A 1 109 ? 11.626 5.241 -6.557 1.00 98.88 109 LYS A C 1
ATOM 879 O O . LYS A 1 109 ? 12.674 4.610 -6.632 1.00 98.88 109 LYS A O 1
ATOM 884 N N . CYS A 1 110 ? 10.762 5.086 -5.555 1.00 98.81 110 CYS A N 1
ATOM 885 C CA . CYS A 1 110 ? 10.880 3.983 -4.603 1.00 98.81 110 CYS A CA 1
ATOM 886 C C . CYS A 1 110 ? 10.951 2.645 -5.360 1.00 98.81 110 CYS A C 1
ATOM 888 O O . CYS A 1 110 ? 10.097 2.371 -6.205 1.00 98.81 110 CYS A O 1
ATOM 890 N N . ILE A 1 111 ? 11.962 1.839 -5.048 1.00 98.88 111 ILE A N 1
ATOM 891 C CA . ILE A 1 111 ? 12.227 0.535 -5.673 1.00 98.88 111 ILE A CA 1
ATOM 892 C C . ILE A 1 111 ? 11.764 -0.641 -4.797 1.00 98.88 111 ILE A C 1
ATOM 894 O O . ILE A 1 111 ? 12.264 -1.749 -4.943 1.00 98.88 111 ILE A O 1
ATOM 898 N N . PHE A 1 112 ? 10.907 -0.363 -3.808 1.00 98.81 112 PHE A N 1
ATOM 899 C CA . PHE A 1 112 ? 10.468 -1.293 -2.759 1.00 98.81 112 PHE A CA 1
ATOM 900 C C . PHE A 1 112 ? 11.595 -2.0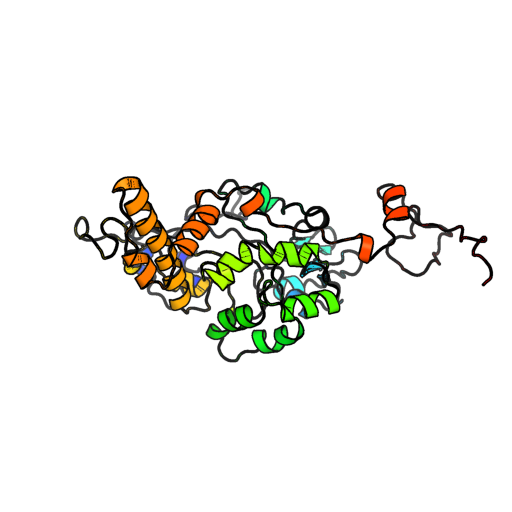86 -2.078 1.00 98.81 112 PHE A C 1
ATOM 902 O O . PHE A 1 112 ? 11.381 -3.176 -1.571 1.00 98.81 112 PHE A O 1
ATOM 909 N N . CYS A 1 113 ? 12.813 -1.534 -2.061 1.00 98.81 113 CYS A N 1
ATOM 910 C CA . CYS A 1 113 ? 14.011 -2.234 -1.599 1.00 98.81 113 CYS A CA 1
ATOM 911 C C . CYS A 1 113 ? 14.147 -3.642 -2.208 1.00 98.81 113 CYS A C 1
ATOM 913 O O . CYS A 1 113 ? 14.533 -4.558 -1.486 1.00 98.81 113 CYS A O 1
ATOM 915 N N . TYR A 1 114 ? 13.861 -3.809 -3.507 1.00 98.62 114 TYR A N 1
ATOM 916 C CA . TYR A 1 114 ? 13.882 -5.122 -4.155 1.00 98.62 114 TYR A CA 1
ATOM 917 C C . TYR A 1 114 ? 15.139 -5.966 -3.876 1.00 98.62 114 TYR A C 1
ATOM 919 O O . TYR A 1 114 ? 14.961 -7.152 -3.642 1.00 98.62 114 TYR A O 1
ATOM 927 N N . PRO A 1 115 ? 16.375 -5.420 -3.746 1.00 98.50 115 PRO A N 1
ATOM 928 C CA . PRO A 1 115 ? 17.536 -6.260 -3.431 1.00 98.50 115 PRO A CA 1
ATOM 929 C C . PRO A 1 115 ? 17.443 -6.970 -2.069 1.00 98.50 115 PRO A C 1
ATOM 931 O O . PRO A 1 115 ? 18.149 -7.940 -1.826 1.00 98.50 115 PRO A O 1
ATOM 934 N N . ARG A 1 116 ? 16.607 -6.457 -1.154 1.00 98.69 116 ARG A N 1
ATOM 935 C CA . ARG A 1 116 ? 16.298 -7.072 0.145 1.00 98.69 116 ARG A CA 1
ATOM 936 C C . ARG A 1 116 ? 15.111 -8.027 0.038 1.00 98.69 116 ARG A C 1
ATOM 938 O O . ARG A 1 116 ? 15.207 -9.152 0.519 1.00 98.69 116 ARG A O 1
ATOM 945 N N . ILE A 1 117 ? 14.032 -7.586 -0.614 1.00 98.56 117 ILE A N 1
ATOM 946 C CA . ILE A 1 117 ? 12.825 -8.402 -0.834 1.00 98.56 117 ILE A CA 1
ATOM 947 C C . ILE A 1 117 ? 13.173 -9.695 -1.577 1.00 98.56 117 ILE A C 1
ATOM 949 O O . ILE A 1 117 ? 12.725 -10.757 -1.168 1.00 98.56 117 ILE A O 1
ATOM 953 N N . GLU A 1 118 ? 14.068 -9.628 -2.566 1.00 97.88 118 GLU A N 1
ATOM 954 C CA . GLU A 1 118 ? 14.544 -10.790 -3.328 1.00 97.88 118 GLU A CA 1
ATOM 955 C C . GLU A 1 118 ? 15.094 -11.922 -2.452 1.00 97.88 118 GLU A C 1
ATOM 957 O O . GLU A 1 118 ? 15.057 -13.076 -2.865 1.00 97.88 118 GLU A O 1
ATOM 962 N N . ALA A 1 119 ? 15.568 -11.604 -1.244 1.00 96.94 119 ALA A N 1
ATOM 963 C CA . ALA A 1 119 ? 16.102 -12.553 -0.273 1.00 96.94 119 ALA A CA 1
ATOM 964 C C . ALA A 1 119 ? 15.207 -12.725 0.974 1.00 96.94 119 ALA A C 1
ATOM 966 O O . ALA A 1 119 ? 15.693 -13.170 2.014 1.00 96.94 119 ALA A O 1
ATOM 967 N N . GLY A 1 120 ? 13.928 -12.341 0.912 1.00 97.94 120 GLY A N 1
ATOM 968 C CA . GLY A 1 120 ? 12.986 -12.474 2.029 1.00 97.94 120 GLY A CA 1
ATOM 969 C C . GLY A 1 120 ? 13.198 -11.477 3.173 1.00 97.94 120 GLY A C 1
ATOM 970 O O . GLY A 1 120 ? 12.737 -11.696 4.290 1.00 97.94 120 GLY A O 1
ATOM 971 N N . GLN A 1 121 ? 13.921 -10.377 2.939 1.00 98.56 121 GLN A N 1
ATOM 972 C CA . GLN A 1 121 ? 14.133 -9.343 3.954 1.00 98.56 121 GLN A CA 1
ATOM 973 C C . GLN A 1 121 ? 13.124 -8.197 3.821 1.00 98.56 121 GLN A C 1
ATOM 975 O O . GLN A 1 121 ? 12.774 -7.807 2.706 1.00 98.56 121 GLN A O 1
ATOM 980 N N . PRO A 1 122 ? 12.716 -7.556 4.932 1.00 98.56 122 PRO A N 1
ATOM 981 C CA . PRO A 1 122 ? 11.845 -6.390 4.874 1.00 98.56 122 PRO A CA 1
ATOM 982 C C . PRO A 1 122 ? 12.503 -5.193 4.176 1.00 98.56 122 PRO A C 1
ATOM 984 O O . PRO A 1 122 ? 13.726 -5.008 4.155 1.00 98.56 122 PRO A O 1
ATOM 987 N N . THR A 1 123 ? 11.661 -4.292 3.668 1.00 98.88 123 THR A N 1
ATOM 988 C CA . THR A 1 123 ? 12.136 -3.006 3.147 1.00 98.88 123 THR A CA 1
ATOM 989 C C . THR A 1 123 ? 12.782 -2.173 4.256 1.00 98.88 123 THR A C 1
ATOM 991 O O . THR A 1 123 ? 12.383 -2.242 5.420 1.00 98.88 123 THR A O 1
ATOM 994 N N . VAL A 1 124 ? 13.757 -1.327 3.904 1.00 98.81 124 VAL A N 1
ATOM 995 C CA . VAL A 1 124 ? 14.497 -0.504 4.883 1.00 98.81 124 VAL A CA 1
ATOM 996 C C . VAL A 1 124 ? 13.552 0.340 5.735 1.00 98.81 124 VAL A C 1
ATOM 998 O O . VAL A 1 124 ? 13.672 0.369 6.954 1.00 98.81 124 VAL A O 1
ATOM 1001 N N . CYS A 1 125 ? 12.573 0.994 5.110 1.00 98.56 125 CYS A N 1
ATOM 1002 C CA . CYS A 1 125 ? 11.607 1.833 5.819 1.00 98.56 125 CYS A CA 1
ATOM 1003 C C . CYS A 1 125 ? 10.592 1.046 6.664 1.00 98.56 125 CYS A C 1
ATOM 1005 O O . CYS A 1 125 ? 9.963 1.643 7.535 1.00 98.56 125 CYS A O 1
ATOM 1007 N N . SER A 1 126 ? 10.429 -0.260 6.424 1.00 98.69 126 SER A N 1
ATOM 1008 C CA . SER A 1 126 ? 9.600 -1.142 7.256 1.00 98.69 126 SER A CA 1
ATOM 1009 C C . SER A 1 126 ? 10.371 -1.622 8.474 1.00 98.69 126 SER A C 1
ATOM 1011 O O . SER A 1 126 ? 9.911 -1.436 9.596 1.00 98.69 126 SER A O 1
ATOM 1013 N N . GLU A 1 127 ? 11.581 -2.138 8.269 1.00 98.69 127 GLU A N 1
ATOM 1014 C CA . GLU A 1 127 ? 12.434 -2.627 9.353 1.00 98.69 127 GLU A CA 1
ATOM 1015 C C . GLU A 1 127 ? 12.838 -1.521 10.333 1.00 98.69 127 GLU A C 1
ATOM 1017 O O . GLU A 1 127 ? 12.833 -1.726 11.543 1.00 98.69 127 GLU A O 1
ATOM 1022 N N . THR A 1 128 ? 13.126 -0.322 9.820 1.00 98.69 128 THR A N 1
ATOM 1023 C CA . THR A 1 128 ? 13.524 0.835 10.640 1.00 98.69 128 THR A CA 1
ATOM 1024 C C . THR A 1 128 ? 12.335 1.635 11.180 1.00 98.69 128 THR A C 1
ATOM 1026 O O . THR A 1 128 ? 12.515 2.700 11.773 1.00 98.69 128 THR A O 1
ATOM 1029 N N . CYS A 1 129 ? 11.100 1.152 10.996 1.00 98.69 129 CYS A N 1
ATOM 1030 C CA . CYS A 1 129 ? 9.914 1.827 11.505 1.00 98.69 129 CYS A CA 1
ATOM 1031 C C . CYS A 1 129 ? 9.853 1.743 13.038 1.00 98.69 129 CYS A C 1
ATOM 1033 O O . CYS A 1 129 ? 9.362 0.768 13.603 1.00 98.69 129 CYS A O 1
ATOM 1035 N N . VAL A 1 130 ? 10.299 2.810 13.706 1.00 98.69 130 VAL A N 1
ATOM 1036 C CA . VAL A 1 130 ? 10.344 2.912 15.177 1.00 98.69 130 VAL A CA 1
ATOM 1037 C C . VAL A 1 130 ? 8.968 2.702 15.814 1.00 98.69 130 VAL A C 1
ATOM 1039 O O . VAL A 1 130 ? 8.853 2.025 16.829 1.00 98.69 130 VAL A O 1
ATOM 1042 N N . GLY A 1 131 ? 7.910 3.227 15.189 1.00 98.38 131 GLY A N 1
ATOM 1043 C CA . GLY A 1 131 ? 6.533 3.047 15.660 1.00 98.38 131 GLY A CA 1
ATOM 1044 C C . GLY A 1 131 ? 5.967 1.640 15.449 1.00 98.38 131 GLY A C 1
ATOM 1045 O O . GLY A 1 131 ? 4.863 1.377 15.906 1.00 98.38 131 GLY A O 1
ATOM 1046 N N . ARG A 1 132 ? 6.688 0.746 14.751 1.00 98.50 132 ARG A N 1
ATOM 1047 C CA . ARG A 1 132 ? 6.274 -0.639 14.450 1.00 98.50 132 ARG A CA 1
ATOM 1048 C C . ARG A 1 132 ? 4.903 -0.742 13.759 1.00 98.50 132 ARG A C 1
ATOM 1050 O O . ARG A 1 132 ? 4.209 -1.738 13.906 1.00 98.50 132 ARG A O 1
ATOM 1057 N N . ILE A 1 133 ? 4.539 0.272 12.969 1.00 98.62 133 ILE A N 1
ATOM 1058 C CA . ILE A 1 133 ? 3.227 0.377 12.301 1.00 98.62 133 ILE A CA 1
ATOM 1059 C C . ILE A 1 133 ? 3.186 -0.236 10.894 1.00 98.62 133 ILE A C 1
ATOM 1061 O O . ILE A 1 133 ? 2.153 -0.186 10.237 1.00 98.62 133 ILE A O 1
ATOM 1065 N N . ARG A 1 134 ? 4.314 -0.741 10.385 1.00 98.75 134 ARG A N 1
ATOM 1066 C CA . ARG A 1 134 ? 4.415 -1.271 9.019 1.00 98.75 134 ARG A CA 1
ATOM 1067 C C . ARG A 1 134 ? 4.412 -2.789 9.039 1.00 98.75 134 ARG A C 1
ATOM 1069 O O . ARG A 1 134 ? 5.168 -3.381 9.806 1.00 98.75 134 ARG A O 1
ATOM 1076 N N . TYR A 1 135 ? 3.611 -3.363 8.150 1.00 98.88 135 TYR A N 1
ATOM 1077 C CA . TYR A 1 135 ? 3.458 -4.798 7.955 1.00 98.88 135 TYR A CA 1
ATOM 1078 C C . TYR A 1 135 ? 3.731 -5.119 6.487 1.00 98.88 135 TYR A C 1
ATOM 1080 O O . TYR A 1 135 ? 3.369 -4.341 5.604 1.00 98.88 135 TYR A O 1
ATOM 1088 N N . LEU A 1 136 ? 4.407 -6.235 6.236 1.00 98.88 136 LEU A N 1
ATOM 1089 C CA . LEU A 1 136 ? 4.682 -6.755 4.902 1.00 98.88 136 LEU A CA 1
ATOM 1090 C C . LEU A 1 136 ? 4.174 -8.191 4.844 1.00 98.88 136 LEU A C 1
ATOM 1092 O O . LEU A 1 136 ? 4.470 -8.989 5.731 1.00 98.88 136 LEU A O 1
ATOM 1096 N N . GLY A 1 137 ? 3.412 -8.493 3.805 1.00 98.69 137 GLY A N 1
ATOM 1097 C CA . GLY A 1 137 ? 2.805 -9.792 3.578 1.00 98.69 137 GLY A CA 1
ATOM 1098 C C . GLY A 1 137 ? 2.352 -9.898 2.132 1.00 98.69 137 GLY A C 1
ATOM 1099 O O . GLY A 1 137 ? 2.066 -8.883 1.491 1.00 98.69 137 GLY A O 1
ATOM 1100 N N . VAL A 1 138 ? 2.327 -11.122 1.618 1.00 98.75 138 VAL A N 1
ATOM 1101 C CA . VAL A 1 138 ? 1.919 -11.410 0.241 1.00 98.75 138 VAL A CA 1
ATOM 1102 C C . VAL A 1 138 ? 0.411 -11.203 0.088 1.00 98.75 138 VAL A C 1
ATOM 1104 O O . VAL A 1 138 ? -0.362 -11.452 1.016 1.00 98.75 138 VAL A O 1
ATOM 1107 N N . LEU A 1 139 ? 0.001 -10.752 -1.093 1.00 98.81 139 LEU A N 1
ATOM 1108 C CA . LEU A 1 139 ? -1.374 -10.812 -1.574 1.00 98.81 139 LEU A CA 1
ATOM 1109 C C . LEU A 1 139 ? -1.346 -11.498 -2.938 1.00 98.81 139 LEU A C 1
ATOM 1111 O O . LEU A 1 139 ? -0.646 -11.031 -3.837 1.00 98.81 139 LEU A O 1
ATOM 1115 N N . LEU A 1 140 ? -2.089 -12.594 -3.075 1.00 98.81 140 LEU A N 1
ATOM 1116 C CA . LEU A 1 140 ? -2.362 -13.198 -4.376 1.00 98.81 140 LEU A CA 1
ATOM 1117 C C . LEU A 1 140 ? -3.471 -12.390 -5.047 1.00 98.81 140 LEU A C 1
ATOM 1119 O O . LEU A 1 140 ? -4.424 -11.985 -4.379 1.00 98.81 140 LEU A O 1
ATOM 1123 N N . TYR A 1 141 ? -3.334 -12.123 -6.341 1.00 98.75 141 TYR A N 1
ATOM 1124 C CA . TYR A 1 141 ? -4.298 -11.323 -7.084 1.00 98.75 141 TYR A CA 1
ATOM 1125 C C . TYR A 1 141 ? -4.523 -11.880 -8.485 1.00 98.75 141 TYR A C 1
ATOM 1127 O O . TYR A 1 141 ? -3.585 -12.369 -9.112 1.00 98.75 141 TYR A O 1
ATOM 1135 N N . ASP A 1 142 ? -5.754 -11.764 -8.974 1.00 98.69 142 ASP A N 1
ATOM 1136 C CA . ASP A 1 142 ? -6.098 -12.075 -10.359 1.00 98.69 142 ASP A CA 1
ATOM 1137 C C . ASP A 1 142 ? -5.721 -10.895 -11.269 1.00 98.69 142 ASP A C 1
ATOM 1139 O O . ASP A 1 142 ? -6.313 -9.812 -11.210 1.00 98.69 142 ASP A O 1
ATOM 1143 N N . ALA A 1 143 ? -4.697 -11.090 -12.101 1.00 98.56 143 ALA A N 1
ATOM 1144 C CA . ALA A 1 143 ? -4.227 -10.063 -13.021 1.00 98.56 143 ALA A CA 1
ATOM 1145 C C . ALA A 1 143 ? -5.238 -9.758 -14.142 1.00 98.56 143 ALA A C 1
ATOM 1147 O O . ALA A 1 143 ? -5.300 -8.612 -14.597 1.00 98.56 143 ALA A O 1
ATOM 1148 N N . ASP A 1 144 ? -6.060 -10.732 -14.544 1.00 98.62 144 ASP A N 1
ATOM 1149 C CA . ASP A 1 144 ? -7.053 -10.558 -15.609 1.00 98.62 144 ASP A CA 1
ATOM 1150 C C . ASP A 1 144 ? -8.226 -9.678 -15.144 1.00 98.62 144 ASP A C 1
ATOM 1152 O O . ASP A 1 144 ? -8.827 -8.949 -15.937 1.00 98.62 144 ASP A O 1
ATOM 1156 N N . ALA A 1 145 ? -8.506 -9.655 -13.838 1.00 98.56 145 ALA A N 1
ATOM 1157 C CA . ALA A 1 145 ? -9.555 -8.829 -13.246 1.00 98.56 145 ALA A CA 1
ATOM 1158 C C . ALA A 1 145 ? -9.170 -7.342 -13.074 1.00 98.56 145 ALA A C 1
ATOM 1160 O O . ALA A 1 145 ? -10.053 -6.510 -12.830 1.00 98.56 145 ALA A O 1
ATOM 1161 N N . ILE A 1 146 ? -7.888 -6.973 -13.225 1.00 98.75 146 ILE A N 1
ATOM 1162 C CA . ILE A 1 146 ? -7.367 -5.622 -12.926 1.00 98.75 146 ILE A CA 1
ATOM 1163 C C . ILE A 1 146 ? -8.119 -4.519 -13.677 1.00 98.75 146 ILE A C 1
ATOM 1165 O O . ILE A 1 146 ? -8.497 -3.514 -13.069 1.00 98.75 146 ILE A O 1
ATOM 1169 N N . GLU A 1 147 ? -8.312 -4.675 -14.989 1.00 98.56 147 GLU A N 1
ATOM 1170 C CA . GLU A 1 147 ? -8.959 -3.648 -15.815 1.00 98.56 147 GLU A CA 1
ATOM 1171 C C . GLU A 1 147 ? -10.404 -3.446 -15.365 1.00 98.56 147 GLU A C 1
ATOM 1173 O O . GLU A 1 147 ? -10.771 -2.324 -15.019 1.00 98.56 147 GLU A O 1
ATOM 1178 N N . SER A 1 148 ? -11.162 -4.539 -15.252 1.00 98.50 148 SER A N 1
ATOM 1179 C CA . SER A 1 148 ? -12.570 -4.506 -14.853 1.00 98.50 148 SER A CA 1
ATOM 1180 C C . SER A 1 148 ? -12.786 -3.896 -13.462 1.00 98.50 148 SER A C 1
ATOM 1182 O O . SER A 1 148 ? -13.746 -3.154 -13.242 1.00 98.50 148 SER A O 1
ATOM 1184 N N . ALA A 1 149 ? -11.871 -4.149 -12.520 1.00 98.56 149 ALA A N 1
ATOM 1185 C CA . ALA A 1 149 ? -11.921 -3.561 -11.190 1.00 98.56 14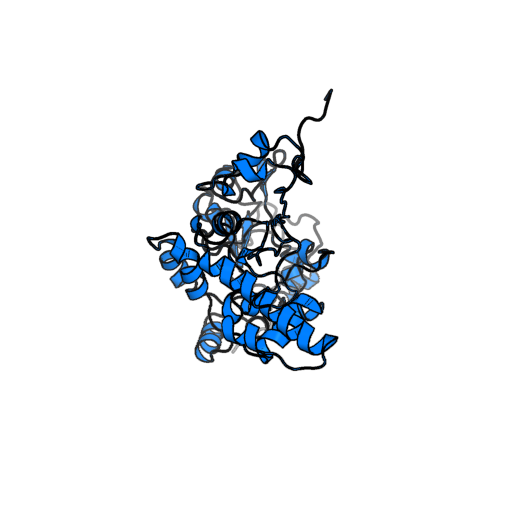9 ALA A CA 1
ATOM 1186 C C . ALA A 1 149 ? -11.617 -2.057 -11.228 1.00 98.56 149 ALA A C 1
ATOM 1188 O O . ALA A 1 149 ? -12.338 -1.262 -10.624 1.00 98.56 149 ALA A O 1
ATOM 1189 N N . ALA A 1 150 ? -10.573 -1.650 -11.957 1.00 98.62 150 ALA A N 1
ATOM 1190 C CA . ALA A 1 150 ? -10.159 -0.252 -12.061 1.00 98.62 150 ALA A CA 1
ATOM 1191 C C . ALA A 1 150 ? -11.139 0.617 -12.871 1.00 98.62 150 ALA A C 1
ATOM 1193 O O . ALA A 1 150 ? -11.208 1.834 -12.652 1.00 98.62 150 ALA A O 1
ATOM 1194 N N . SER A 1 151 ? -11.896 0.016 -13.793 1.00 98.56 151 SER A N 1
ATOM 1195 C CA . SER A 1 151 ? -12.853 0.701 -14.665 1.00 98.56 151 SER A CA 1
ATOM 1196 C C . SER A 1 151 ? -14.294 0.718 -14.139 1.00 98.56 151 SER A C 1
ATOM 1198 O O . SER A 1 151 ? -15.170 1.251 -14.818 1.00 98.56 151 SER A O 1
ATOM 1200 N N . THR A 1 152 ? -14.547 0.240 -12.909 1.00 98.44 152 THR A N 1
ATOM 1201 C CA . THR A 1 152 ? -15.879 0.315 -12.272 1.00 98.44 152 THR A CA 1
ATOM 1202 C C . THR A 1 152 ? -16.454 1.736 -12.304 1.00 98.44 152 THR A C 1
ATOM 1204 O O . THR A 1 152 ? -15.734 2.716 -12.097 1.00 98.44 152 THR A O 1
ATOM 1207 N N . GLU A 1 153 ? -17.752 1.875 -12.567 1.00 98.31 153 GLU A N 1
ATOM 1208 C CA . GLU A 1 153 ? -18.377 3.180 -12.816 1.00 98.31 153 GLU A CA 1
ATOM 1209 C C . GLU A 1 153 ? -18.260 4.111 -11.599 1.00 98.31 153 GLU A C 1
ATOM 1211 O O . GLU A 1 153 ? -17.712 5.212 -11.699 1.00 98.31 153 GLU A O 1
ATOM 1216 N N . ASN A 1 154 ? -18.706 3.644 -10.432 1.00 98.19 154 ASN A N 1
ATOM 1217 C CA . ASN A 1 154 ? -18.688 4.415 -9.195 1.00 98.19 154 ASN A CA 1
ATOM 1218 C C . ASN A 1 154 ? -17.349 4.267 -8.461 1.00 98.19 154 ASN A C 1
ATOM 1220 O O . ASN A 1 154 ? -16.942 3.174 -8.072 1.00 98.19 154 ASN A O 1
ATOM 1224 N N . GLU A 1 155 ? -16.684 5.391 -8.204 1.00 98.06 155 GLU A N 1
ATOM 1225 C CA . GLU A 1 155 ? -15.378 5.427 -7.539 1.00 98.06 155 GLU A CA 1
ATOM 1226 C C . GLU A 1 155 ? -15.413 4.899 -6.099 1.00 98.06 155 GLU A C 1
ATOM 1228 O O . GLU A 1 155 ? -14.414 4.366 -5.620 1.00 98.06 155 GLU A O 1
ATOM 1233 N N . LYS A 1 156 ? -16.566 4.969 -5.422 1.00 98.25 156 LYS A N 1
ATOM 1234 C CA . LYS A 1 156 ? -16.729 4.395 -4.076 1.00 98.25 156 LYS A CA 1
ATOM 1235 C C . LYS A 1 156 ? -16.659 2.869 -4.068 1.00 98.25 156 LYS A C 1
ATOM 1237 O O . LYS A 1 156 ? -16.283 2.284 -3.055 1.00 98.25 156 LYS A O 1
ATOM 1242 N N . ASP A 1 157 ? -16.927 2.231 -5.205 1.00 98.56 157 ASP A N 1
ATOM 1243 C CA . ASP A 1 157 ? -16.880 0.776 -5.322 1.00 98.56 157 ASP A CA 1
ATOM 1244 C C . ASP A 1 157 ? -15.442 0.268 -5.513 1.00 98.56 157 ASP A C 1
ATOM 1246 O O . ASP A 1 157 ? -15.179 -0.910 -5.279 1.00 98.56 157 ASP A O 1
ATOM 1250 N N . LEU A 1 158 ? -14.486 1.135 -5.882 1.00 98.81 158 LEU A N 1
ATOM 1251 C CA . LEU A 1 158 ? -13.098 0.752 -6.186 1.00 98.81 158 LEU A CA 1
ATOM 1252 C C . LEU A 1 158 ? -12.407 0.026 -5.030 1.00 98.81 158 LEU A C 1
ATOM 1254 O O . LEU A 1 158 ? -11.640 -0.903 -5.271 1.00 98.81 158 LEU A O 1
ATOM 1258 N N . TYR A 1 159 ? -12.698 0.409 -3.783 1.00 98.69 159 TYR A N 1
ATOM 1259 C CA . TYR A 1 159 ? -12.182 -0.297 -2.609 1.00 98.69 159 TYR A CA 1
ATOM 1260 C C . TYR A 1 159 ? -12.617 -1.767 -2.607 1.00 98.69 159 TYR A C 1
ATOM 1262 O O . TYR A 1 159 ? -11.776 -2.661 -2.512 1.00 98.69 159 TYR A O 1
ATOM 1270 N N . GLN A 1 160 ? -13.919 -2.021 -2.754 1.00 98.69 160 GLN A N 1
ATOM 1271 C CA . GLN A 1 160 ? -14.445 -3.381 -2.754 1.00 98.69 160 GLN A CA 1
ATOM 1272 C C . GLN A 1 160 ? -14.011 -4.143 -4.008 1.00 98.69 160 GLN A C 1
ATOM 1274 O O . GLN A 1 160 ? -13.579 -5.282 -3.899 1.00 98.69 160 GLN A O 1
ATOM 1279 N N . ARG A 1 161 ? -14.030 -3.506 -5.183 1.00 98.75 161 ARG A N 1
ATOM 1280 C CA . ARG A 1 161 ? -13.548 -4.117 -6.430 1.00 98.75 161 ARG A CA 1
ATOM 1281 C C . ARG A 1 161 ? -12.085 -4.530 -6.353 1.00 98.75 161 ARG A C 1
ATOM 1283 O O . ARG A 1 161 ? -11.734 -5.570 -6.889 1.00 98.75 161 ARG A O 1
ATOM 1290 N N . GLN A 1 162 ? -11.239 -3.769 -5.660 1.00 98.88 162 GLN A N 1
ATOM 1291 C CA . GLN A 1 162 ? -9.860 -4.187 -5.433 1.00 98.88 162 GLN A CA 1
ATOM 1292 C C . GLN A 1 162 ? -9.760 -5.374 -4.464 1.00 98.88 162 GLN A C 1
ATOM 1294 O O . GLN A 1 162 ? -8.940 -6.258 -4.689 1.00 98.88 162 GLN A O 1
ATOM 1299 N N . LEU A 1 163 ? -10.583 -5.421 -3.411 1.00 98.81 163 LEU A N 1
ATOM 1300 C CA . LEU A 1 163 ? -10.652 -6.600 -2.539 1.00 98.81 163 LEU A CA 1
ATOM 1301 C C . LEU A 1 163 ? -11.073 -7.852 -3.319 1.00 98.81 163 LEU A C 1
ATOM 1303 O O . LEU A 1 163 ? -10.529 -8.918 -3.067 1.00 98.81 163 LEU A O 1
ATOM 1307 N N . ASP A 1 164 ? -11.993 -7.714 -4.274 1.00 98.69 164 ASP A N 1
ATOM 1308 C CA . ASP A 1 164 ? -12.476 -8.825 -5.106 1.00 98.69 164 ASP A CA 1
ATOM 1309 C C . ASP A 1 164 ? -11.409 -9.348 -6.089 1.00 98.69 164 ASP A C 1
ATOM 1311 O O . ASP A 1 164 ? -11.522 -10.465 -6.582 1.00 98.69 164 ASP A O 1
ATOM 1315 N N . VAL A 1 165 ? -10.367 -8.553 -6.362 1.00 98.75 165 VAL A N 1
ATOM 1316 C CA . VAL A 1 165 ? -9.186 -8.969 -7.138 1.00 98.75 165 VAL A CA 1
ATOM 1317 C C . VAL A 1 165 ? -8.222 -9.801 -6.283 1.00 98.75 165 VAL A C 1
ATOM 1319 O O . VAL A 1 165 ? -7.438 -10.576 -6.831 1.00 98.75 165 VAL A O 1
ATOM 1322 N N . PHE A 1 166 ? -8.251 -9.662 -4.952 1.00 98.81 166 PHE A N 1
ATOM 1323 C CA . PHE A 1 166 ? -7.416 -10.458 -4.054 1.00 98.81 166 PHE A CA 1
ATOM 1324 C C . PHE A 1 166 ? -8.009 -11.850 -3.827 1.00 98.81 166 PHE A C 1
ATOM 1326 O O . PHE A 1 166 ? -9.196 -12.009 -3.557 1.00 98.81 166 PHE A O 1
ATOM 1333 N N . LEU A 1 167 ? -7.147 -12.862 -3.892 1.00 98.75 167 LEU A N 1
ATOM 1334 C CA . LEU A 1 167 ? -7.527 -14.271 -3.825 1.00 98.75 167 LEU A CA 1
ATOM 1335 C C . LEU A 1 167 ? -7.270 -14.841 -2.429 1.00 98.75 167 LEU A C 1
ATOM 1337 O O . LEU A 1 167 ? -6.296 -14.461 -1.776 1.00 98.75 167 LEU A O 1
ATOM 1341 N N . ASP A 1 168 ? -8.125 -15.760 -1.973 1.00 98.75 168 ASP A N 1
ATOM 1342 C CA . ASP A 1 168 ? -7.938 -16.465 -0.700 1.00 98.75 168 ASP A CA 1
ATOM 1343 C C . ASP A 1 168 ? -6.761 -17.452 -0.793 1.00 98.75 168 ASP A C 1
ATOM 1345 O O . ASP A 1 168 ? -6.855 -18.447 -1.513 1.00 98.75 168 ASP A O 1
ATOM 1349 N N . PRO A 1 169 ? -5.651 -17.222 -0.067 1.00 98.56 169 PRO A N 1
ATOM 1350 C CA . PRO A 1 169 ? -4.477 -18.086 -0.138 1.00 98.56 169 PRO A CA 1
ATOM 1351 C C . PRO A 1 169 ? -4.680 -19.459 0.525 1.00 98.56 169 PRO A C 1
ATOM 1353 O O . PRO A 1 169 ? -3.810 -20.324 0.401 1.00 98.56 169 PRO A O 1
ATOM 1356 N N . ASN A 1 170 ? -5.787 -19.665 1.246 1.00 98.50 170 ASN A N 1
ATOM 1357 C CA . ASN A 1 170 ? -6.143 -20.941 1.868 1.00 98.50 170 ASN A CA 1
ATOM 1358 C C . ASN A 1 170 ? -7.158 -21.746 1.043 1.00 98.50 170 ASN A C 1
ATOM 1360 O O . ASN A 1 170 ? -7.412 -22.904 1.380 1.00 98.50 170 ASN A O 1
ATOM 1364 N N . ASP A 1 171 ? -7.725 -21.173 -0.024 1.00 98.69 171 ASP A N 1
ATOM 1365 C CA . ASP A 1 171 ? -8.620 -21.894 -0.929 1.00 98.69 171 ASP A CA 1
ATOM 1366 C C . ASP A 1 171 ? -7.807 -22.893 -1.780 1.00 98.69 171 ASP A C 1
ATOM 1368 O O . ASP A 1 171 ? -6.923 -22.478 -2.539 1.00 98.69 171 ASP A O 1
ATOM 1372 N N . PRO A 1 172 ? -8.092 -24.211 -1.706 1.00 98.56 172 PRO A N 1
ATOM 1373 C CA . PRO A 1 172 ? -7.405 -25.218 -2.510 1.00 98.56 172 PRO A CA 1
ATOM 1374 C C . PRO A 1 172 ? -7.410 -24.933 -4.017 1.00 98.56 172 PRO A C 1
ATOM 1376 O O . PRO A 1 172 ? -6.420 -25.230 -4.683 1.00 98.56 172 PRO A O 1
ATOM 1379 N N . ALA A 1 173 ? -8.484 -24.341 -4.554 1.00 98.62 173 ALA A N 1
ATOM 1380 C CA . ALA A 1 173 ? -8.573 -24.010 -5.975 1.00 98.62 173 ALA A CA 1
ATOM 1381 C C . ALA A 1 173 ? -7.619 -22.866 -6.354 1.00 98.62 173 ALA A C 1
ATOM 1383 O O . ALA A 1 173 ? -6.970 -22.917 -7.399 1.00 98.62 173 ALA A O 1
ATOM 1384 N N . VAL A 1 174 ? -7.484 -21.862 -5.480 1.00 98.69 174 VAL A N 1
ATOM 1385 C CA . VAL A 1 174 ? -6.520 -20.766 -5.653 1.00 98.69 174 VAL A CA 1
ATOM 1386 C C . VAL A 1 174 ? -5.091 -21.293 -5.551 1.00 98.69 174 VAL A C 1
ATOM 1388 O O . VAL A 1 174 ? -4.249 -20.905 -6.354 1.00 98.69 174 VAL A O 1
ATOM 1391 N N . ILE A 1 175 ? -4.811 -22.202 -4.613 1.00 98.75 175 ILE A N 1
ATOM 1392 C CA . ILE A 1 175 ? -3.480 -22.810 -4.450 1.00 98.75 175 ILE A CA 1
ATOM 1393 C C . ILE A 1 175 ? -3.084 -23.603 -5.703 1.00 98.75 175 ILE A C 1
ATOM 1395 O O . ILE A 1 175 ? -1.975 -23.439 -6.211 1.00 98.75 175 ILE A O 1
ATOM 1399 N N . GLU A 1 176 ? -3.986 -24.442 -6.222 1.00 98.69 176 GLU A N 1
ATOM 1400 C CA . GLU A 1 176 ? -3.749 -25.211 -7.448 1.00 98.69 176 GLU A CA 1
ATOM 1401 C C . GLU A 1 176 ? -3.484 -24.288 -8.645 1.00 98.69 176 GLU A C 1
ATOM 1403 O O . GLU A 1 176 ? -2.525 -24.497 -9.394 1.00 98.69 176 GLU A O 1
ATOM 1408 N N . GLN A 1 177 ? -4.293 -23.236 -8.797 1.00 98.69 177 GLN A N 1
ATOM 1409 C CA . GLN A 1 177 ? -4.136 -22.266 -9.875 1.00 98.69 177 GLN A CA 1
ATOM 1410 C C . GLN A 1 177 ? -2.835 -21.457 -9.733 1.00 98.69 177 GLN A C 1
ATOM 1412 O O . GLN A 1 177 ? -2.106 -21.313 -10.710 1.00 98.69 177 GLN A O 1
ATOM 1417 N N . ALA A 1 178 ? -2.470 -21.023 -8.524 1.00 98.50 178 ALA A N 1
ATOM 1418 C CA . ALA A 1 178 ? -1.225 -20.299 -8.269 1.00 98.50 178 ALA A CA 1
ATOM 1419 C C . ALA A 1 178 ? 0.014 -21.134 -8.638 1.00 98.50 178 ALA A C 1
ATOM 1421 O O . ALA A 1 178 ? 0.928 -20.632 -9.290 1.00 98.50 178 ALA A O 1
ATOM 1422 N N . LEU A 1 179 ? 0.032 -22.424 -8.283 1.00 98.19 179 LEU A N 1
ATOM 1423 C CA . LEU A 1 179 ? 1.109 -23.338 -8.679 1.00 98.19 179 LEU A CA 1
ATOM 1424 C C . LEU A 1 179 ? 1.177 -23.519 -10.200 1.00 98.19 179 LEU A C 1
ATOM 1426 O O . LEU A 1 179 ? 2.267 -23.561 -10.772 1.00 98.19 179 LEU A O 1
ATOM 1430 N N . LYS A 1 180 ? 0.018 -23.612 -10.861 1.00 98.25 180 LYS A N 1
ATOM 1431 C CA . LYS A 1 180 ? -0.080 -23.720 -12.322 1.00 98.25 180 LYS A CA 1
ATOM 1432 C C . LYS A 1 180 ? 0.436 -22.466 -13.034 1.00 98.25 180 LYS A C 1
ATOM 1434 O O . LYS A 1 180 ? 1.078 -22.600 -14.074 1.00 98.25 180 LYS A O 1
ATOM 1439 N N . ASP A 1 181 ? 0.212 -21.293 -12.452 1.00 98.00 181 ASP A N 1
ATOM 1440 C CA . ASP A 1 181 ? 0.698 -20.005 -12.958 1.00 98.00 181 ASP A CA 1
ATOM 1441 C C . ASP A 1 181 ? 2.161 -19.718 -12.569 1.00 98.00 181 ASP A C 1
ATOM 1443 O O . ASP A 1 181 ? 2.701 -18.663 -12.889 1.00 98.00 181 ASP A O 1
ATOM 1447 N N . GLY A 1 182 ? 2.840 -20.667 -11.913 1.00 97.31 182 GLY A N 1
ATOM 1448 C CA . GLY A 1 182 ? 4.270 -20.584 -11.613 1.00 97.31 182 GLY A CA 1
ATOM 1449 C C . GLY A 1 182 ? 4.618 -19.850 -10.317 1.00 97.31 182 GLY A C 1
ATOM 1450 O O . GLY A 1 182 ? 5.793 -19.558 -10.087 1.00 97.31 182 GLY A O 1
ATOM 1451 N N . VAL A 1 183 ? 3.642 -19.576 -9.445 1.00 98.00 183 VAL A N 1
ATOM 1452 C CA . VAL A 1 183 ? 3.900 -18.996 -8.120 1.00 98.00 183 VAL A CA 1
ATOM 1453 C C . VAL A 1 183 ? 4.634 -20.028 -7.245 1.00 98.00 183 VAL A C 1
ATOM 1455 O O . VAL A 1 183 ? 4.129 -21.138 -7.055 1.00 98.00 183 VAL A O 1
ATOM 1458 N N . PRO A 1 184 ? 5.810 -19.703 -6.671 1.00 98.06 184 PRO A N 1
ATOM 1459 C CA . PRO A 1 184 ? 6.541 -20.639 -5.818 1.00 98.06 184 PRO A CA 1
ATOM 1460 C C . PRO A 1 184 ? 5.749 -21.036 -4.565 1.00 98.06 184 PRO A C 1
ATOM 1462 O O . PRO A 1 184 ? 5.114 -20.193 -3.932 1.00 98.06 184 PRO A O 1
ATOM 1465 N N . GLN A 1 185 ? 5.866 -22.298 -4.135 1.00 98.19 185 GLN A N 1
ATOM 1466 C CA . GLN A 1 185 ? 5.174 -22.802 -2.936 1.00 98.19 185 GLN A CA 1
ATOM 1467 C C . GLN A 1 185 ? 5.455 -21.950 -1.687 1.00 98.19 185 GLN A C 1
ATOM 1469 O O . GLN A 1 185 ? 4.543 -21.630 -0.938 1.00 98.19 185 GLN A O 1
ATOM 1474 N N . SER A 1 186 ? 6.697 -21.502 -1.501 1.00 98.25 186 SER A N 1
ATOM 1475 C CA . SER A 1 186 ? 7.095 -20.620 -0.393 1.00 98.25 186 SER A CA 1
ATOM 1476 C C . SER A 1 186 ? 6.356 -19.271 -0.383 1.00 98.25 186 SER A C 1
ATOM 1478 O O . SER A 1 186 ? 6.140 -18.695 0.682 1.00 98.25 186 SER A O 1
ATOM 1480 N N . VAL A 1 187 ? 5.975 -18.750 -1.555 1.00 98.69 187 VAL A N 1
ATOM 1481 C CA . VAL A 1 187 ? 5.209 -17.505 -1.702 1.00 98.69 187 VAL A CA 1
ATOM 1482 C C . VAL A 1 187 ? 3.749 -17.748 -1.329 1.00 98.69 187 VAL A C 1
ATOM 1484 O O . VAL A 1 187 ? 3.156 -16.912 -0.648 1.00 98.69 187 VAL A O 1
ATOM 1487 N N . ILE A 1 188 ? 3.194 -18.908 -1.695 1.00 98.69 188 ILE A N 1
ATOM 1488 C CA . ILE A 1 188 ? 1.853 -19.344 -1.278 1.00 98.69 188 ILE A CA 1
ATOM 1489 C C . ILE A 1 188 ? 1.809 -19.527 0.247 1.00 98.69 188 ILE A C 1
ATOM 1491 O O . ILE A 1 188 ? 0.945 -18.952 0.908 1.00 98.69 188 ILE A O 1
ATOM 1495 N N . ASP A 1 189 ? 2.791 -20.221 0.827 1.00 98.69 189 ASP A N 1
ATOM 1496 C CA . ASP A 1 189 ? 2.911 -20.419 2.279 1.00 98.69 189 ASP A CA 1
ATOM 1497 C C . ASP A 1 189 ? 3.044 -19.075 3.027 1.00 98.69 189 ASP A C 1
ATOM 1499 O O . ASP A 1 189 ? 2.513 -18.884 4.124 1.00 98.69 189 ASP A O 1
ATOM 1503 N N . ALA A 1 190 ? 3.746 -18.100 2.439 1.00 98.75 190 ALA A N 1
ATOM 1504 C CA . ALA A 1 190 ? 3.826 -16.741 2.971 1.00 98.75 190 ALA A CA 1
ATOM 1505 C C . ALA A 1 190 ? 2.488 -15.986 2.856 1.00 98.75 190 ALA A C 1
ATOM 1507 O O . ALA A 1 190 ? 2.130 -15.230 3.761 1.00 98.75 190 ALA A O 1
ATOM 1508 N N . ALA A 1 191 ? 1.724 -16.195 1.780 1.00 98.75 191 ALA A N 1
ATOM 1509 C CA . ALA A 1 191 ? 0.401 -15.600 1.607 1.00 98.75 191 ALA A CA 1
ATOM 1510 C C . ALA A 1 191 ? -0.600 -16.100 2.658 1.00 98.75 191 ALA A C 1
ATOM 1512 O O . ALA A 1 191 ? -1.334 -15.293 3.226 1.00 98.75 191 ALA A O 1
ATOM 1513 N N . GLN A 1 192 ? -0.565 -17.390 3.001 1.00 98.75 192 GLN A N 1
ATOM 1514 C CA . GLN A 1 192 ? -1.450 -18.008 4.002 1.00 98.75 192 GLN A CA 1
ATOM 1515 C C . GLN A 1 192 ? -1.305 -17.416 5.412 1.00 98.75 192 GLN A C 1
ATOM 1517 O O . GLN A 1 192 ? -2.253 -17.407 6.196 1.00 98.75 192 GLN A O 1
ATOM 1522 N N . GLN A 1 193 ? -0.130 -16.872 5.733 1.00 98.38 193 GLN A N 1
ATOM 1523 C CA . GLN A 1 193 ? 0.161 -16.232 7.020 1.00 98.38 193 GLN A CA 1
ATOM 1524 C C . GLN A 1 193 ? 0.345 -14.706 6.908 1.00 98.38 193 GLN A C 1
ATOM 1526 O O . GLN A 1 193 ? 0.863 -14.065 7.824 1.00 98.38 193 GLN A O 1
ATOM 1531 N N . SER A 1 194 ? -0.085 -14.107 5.793 1.00 98.81 194 SER A N 1
ATOM 1532 C CA . SER A 1 194 ? 0.131 -12.694 5.479 1.00 98.81 194 SER A CA 1
ATOM 1533 C C . SER A 1 194 ? -0.587 -11.757 6.466 1.00 98.81 194 SER A C 1
ATOM 1535 O O . SER A 1 194 ? -1.822 -11.740 6.508 1.00 98.81 194 SER A O 1
ATOM 1537 N N . PRO A 1 195 ? 0.137 -10.893 7.213 1.00 98.81 195 PRO A N 1
ATOM 1538 C CA . PRO A 1 195 ? -0.502 -9.881 8.058 1.00 98.81 195 PRO A CA 1
ATOM 1539 C C . PRO A 1 195 ? -1.295 -8.862 7.234 1.00 98.81 195 PRO A C 1
ATOM 1541 O O . PRO A 1 195 ? -2.271 -8.293 7.717 1.00 98.81 195 PRO A O 1
ATOM 1544 N N . VAL A 1 196 ? -0.885 -8.630 5.984 1.00 98.88 196 VAL A N 1
ATOM 1545 C CA . VAL A 1 196 ? -1.554 -7.697 5.073 1.00 98.88 196 VAL A CA 1
ATOM 1546 C C . VAL A 1 196 ? -2.907 -8.259 4.644 1.00 98.88 196 VAL A C 1
ATOM 1548 O O . VAL A 1 196 ? -3.898 -7.532 4.711 1.00 98.88 196 VAL A O 1
ATOM 1551 N N . TYR A 1 197 ? -2.971 -9.550 4.290 1.00 98.88 197 TYR A N 1
ATOM 1552 C CA . TYR A 1 197 ? -4.233 -10.227 3.978 1.00 98.88 197 TYR A CA 1
ATOM 1553 C C . TYR A 1 197 ? -5.192 -10.155 5.170 1.00 98.88 197 TYR A C 1
ATOM 1555 O O . TYR A 1 197 ? -6.312 -9.675 5.023 1.00 98.88 197 TYR A O 1
ATOM 1563 N N . LYS A 1 198 ? -4.720 -10.486 6.378 1.00 98.81 198 LYS A N 1
ATOM 1564 C CA . LYS A 1 198 ? -5.524 -10.395 7.609 1.00 98.81 198 LYS A CA 1
ATOM 1565 C C . LYS A 1 198 ? -6.104 -8.997 7.836 1.00 98.81 198 LYS A C 1
ATOM 1567 O O . LYS A 1 198 ? -7.295 -8.840 8.094 1.00 98.81 198 LYS A O 1
ATOM 1572 N N . MET A 1 199 ? -5.288 -7.949 7.704 1.00 98.81 199 MET A N 1
ATOM 1573 C CA . MET A 1 199 ? -5.745 -6.573 7.934 1.00 98.81 199 MET A CA 1
ATOM 1574 C C . MET A 1 199 ? -6.701 -6.057 6.852 1.00 98.81 199 MET A C 1
ATOM 1576 O O . MET A 1 199 ? -7.625 -5.313 7.183 1.00 98.81 199 MET A O 1
ATOM 1580 N N . ALA A 1 200 ? -6.483 -6.409 5.584 1.00 98.56 200 ALA A N 1
ATOM 1581 C CA . ALA A 1 200 ? -7.281 -5.921 4.459 1.00 98.56 200 ALA A CA 1
ATOM 1582 C C . ALA A 1 200 ? -8.552 -6.754 4.221 1.00 98.56 200 ALA A C 1
ATOM 1584 O O . ALA A 1 200 ? -9.633 -6.189 4.049 1.00 98.56 200 ALA A O 1
ATOM 1585 N N . MET A 1 201 ? -8.431 -8.084 4.233 1.00 98.62 201 MET A N 1
ATOM 1586 C CA . MET A 1 201 ? -9.486 -9.035 3.875 1.00 98.62 201 MET A CA 1
ATOM 1587 C C . MET A 1 201 ? -10.278 -9.494 5.100 1.00 98.62 201 MET A C 1
ATOM 1589 O O . MET A 1 201 ? -11.488 -9.267 5.139 1.00 98.62 201 MET A O 1
ATOM 1593 N N . ASP A 1 202 ? -9.613 -10.047 6.118 1.00 98.31 202 ASP A N 1
ATOM 1594 C CA . ASP A 1 202 ? -10.299 -10.690 7.251 1.00 98.31 202 ASP A CA 1
ATOM 1595 C C . ASP A 1 202 ? -10.903 -9.658 8.213 1.00 98.31 202 ASP A C 1
ATOM 1597 O O . ASP A 1 202 ? -12.086 -9.694 8.563 1.00 98.31 202 ASP A O 1
ATOM 1601 N N . TRP A 1 203 ? -10.086 -8.699 8.652 1.00 98.69 203 TRP A N 1
ATOM 1602 C CA . TRP A 1 203 ? -10.456 -7.756 9.709 1.00 98.69 203 TRP A CA 1
ATOM 1603 C C . TRP A 1 203 ? -10.992 -6.428 9.182 1.00 98.69 203 TRP A C 1
ATOM 1605 O O . TRP A 1 203 ? -11.544 -5.656 9.970 1.00 98.69 203 TRP A O 1
ATOM 1615 N N . LYS A 1 204 ? -10.883 -6.161 7.873 1.00 98.69 204 LYS A N 1
ATOM 1616 C CA . LYS A 1 204 ? -11.337 -4.911 7.231 1.00 98.69 204 LYS A CA 1
ATOM 1617 C C . LYS A 1 204 ? -10.835 -3.653 7.965 1.00 98.69 204 LYS A C 1
ATOM 1619 O O . LYS A 1 204 ? -11.588 -2.712 8.197 1.00 98.69 204 LYS A O 1
ATOM 1624 N N . LEU A 1 205 ? -9.571 -3.671 8.393 1.00 98.75 205 LEU A N 1
ATOM 1625 C CA . LEU A 1 205 ? -8.918 -2.557 9.088 1.00 98.75 205 LEU A CA 1
ATOM 1626 C C . LEU A 1 205 ? -8.111 -1.684 8.133 1.00 98.75 205 LEU A C 1
ATOM 1628 O O . LEU A 1 205 ? -8.084 -0.467 8.291 1.00 98.75 205 LEU A O 1
ATOM 1632 N N . ALA A 1 206 ? -7.410 -2.311 7.189 1.00 98.81 206 ALA A N 1
ATOM 1633 C CA . ALA A 1 206 ? -6.579 -1.614 6.222 1.00 98.81 206 ALA A CA 1
ATOM 1634 C C . ALA A 1 206 ? -7.418 -1.185 5.012 1.00 98.81 206 ALA A C 1
ATOM 1636 O O . ALA A 1 206 ? -8.217 -1.965 4.492 1.00 98.81 206 ALA A O 1
ATOM 1637 N N . LEU A 1 207 ? -7.205 0.050 4.566 1.00 98.88 207 LEU A N 1
ATOM 1638 C CA . LEU A 1 207 ? -7.911 0.693 3.461 1.00 98.88 207 LEU A CA 1
ATOM 1639 C C . LEU A 1 207 ? -6.893 1.269 2.455 1.00 98.88 207 LEU A C 1
ATOM 1641 O O . LEU A 1 207 ? -5.818 1.716 2.874 1.00 98.88 207 LEU A O 1
ATOM 1645 N N . PRO A 1 208 ? -7.187 1.263 1.144 1.00 98.81 208 PRO A N 1
ATOM 1646 C CA . PRO A 1 208 ? -6.295 1.812 0.124 1.00 98.81 208 PRO A CA 1
ATOM 1647 C C . PRO A 1 208 ? -6.128 3.328 0.278 1.00 98.81 208 PRO A C 1
ATOM 1649 O O . PRO A 1 208 ? -7.028 4.019 0.738 1.00 98.81 208 PRO A O 1
ATOM 1652 N N . LEU A 1 209 ? -4.992 3.882 -0.147 1.00 98.81 209 LEU A N 1
ATOM 1653 C CA . LEU A 1 209 ? -4.816 5.335 -0.221 1.00 98.81 209 LEU A CA 1
ATOM 1654 C C . LEU A 1 209 ? -5.358 5.872 -1.549 1.00 98.81 209 LEU A C 1
ATOM 1656 O O . LEU A 1 209 ? -4.822 5.531 -2.606 1.00 98.81 209 LEU A O 1
ATOM 1660 N N . HIS A 1 210 ? -6.353 6.759 -1.493 1.00 98.81 210 HIS A N 1
ATOM 1661 C CA . HIS A 1 210 ? -7.002 7.358 -2.664 1.00 98.81 210 HIS A CA 1
ATOM 1662 C C . HIS A 1 210 ? -7.378 6.322 -3.748 1.00 98.81 210 HIS A C 1
ATOM 1664 O O . HIS A 1 210 ? -6.802 6.335 -4.847 1.00 98.81 210 HIS A O 1
ATOM 1670 N N . PRO A 1 211 ? -8.288 5.368 -3.452 1.00 98.81 211 PRO A N 1
ATOM 1671 C CA . PRO A 1 211 ? -8.712 4.359 -4.424 1.00 98.81 211 PRO A CA 1
ATOM 1672 C C . PRO A 1 211 ? -9.308 4.969 -5.700 1.00 98.81 211 PRO A C 1
ATOM 1674 O O . PRO A 1 211 ? -9.118 4.403 -6.776 1.00 98.81 211 PRO A O 1
ATOM 1677 N N . GLU A 1 212 ? -9.930 6.150 -5.618 1.00 98.69 212 GLU A N 1
ATOM 1678 C CA . GLU A 1 212 ? -10.507 6.907 -6.737 1.00 98.69 212 GLU A CA 1
ATOM 1679 C C . GLU A 1 212 ? -9.501 7.272 -7.835 1.00 98.69 212 GLU A C 1
ATOM 1681 O O . GLU A 1 212 ? -9.879 7.573 -8.964 1.00 98.69 212 GLU A O 1
ATOM 1686 N N . TYR A 1 213 ? -8.198 7.164 -7.564 1.00 98.81 213 TYR A N 1
ATOM 1687 C CA . TYR A 1 213 ? -7.172 7.293 -8.596 1.00 98.81 213 TYR A CA 1
ATOM 1688 C C . TYR A 1 213 ? -7.131 6.111 -9.570 1.00 98.81 213 TYR A C 1
ATOM 1690 O O . TYR A 1 213 ? -6.366 6.156 -10.535 1.00 98.81 213 TYR A O 1
ATOM 1698 N N . ARG A 1 214 ? -7.914 5.049 -9.323 1.00 98.81 214 ARG A N 1
ATOM 1699 C CA . ARG A 1 214 ? -8.090 3.878 -10.204 1.00 98.81 214 ARG A CA 1
ATOM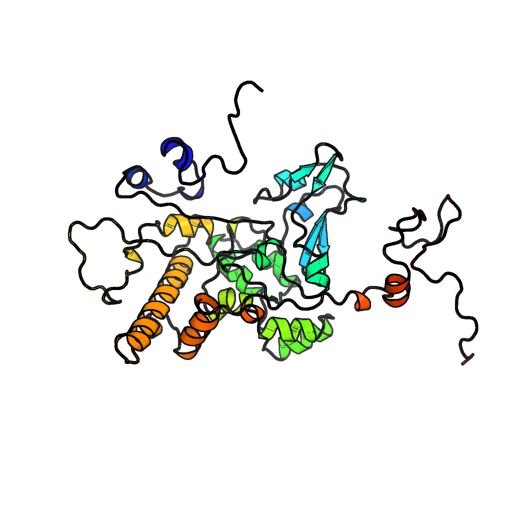 1700 C C . ARG A 1 214 ? -6.795 3.131 -10.512 1.00 98.81 214 ARG A C 1
ATOM 1702 O O . ARG A 1 214 ? -6.713 2.357 -11.462 1.00 98.81 214 ARG A O 1
ATOM 1709 N N . THR A 1 215 ? -5.772 3.340 -9.684 1.00 98.88 215 THR A N 1
ATOM 1710 C CA . THR A 1 215 ? -4.486 2.658 -9.844 1.00 98.88 215 THR A CA 1
ATOM 1711 C C . THR A 1 215 ? -4.433 1.309 -9.132 1.00 98.88 215 THR A C 1
ATOM 1713 O O . THR A 1 215 ? -3.488 0.558 -9.351 1.00 98.88 215 THR A O 1
ATOM 1716 N N . LEU A 1 216 ? -5.430 0.985 -8.299 1.00 98.81 216 LEU A N 1
ATOM 1717 C CA . LEU A 1 216 ? -5.432 -0.194 -7.423 1.00 98.81 216 LEU A CA 1
ATOM 1718 C C . LEU A 1 216 ? -4.137 -0.246 -6.573 1.00 98.81 216 LEU A C 1
ATOM 1720 O O . LEU A 1 216 ? -3.237 -1.052 -6.843 1.00 98.81 216 LEU A O 1
ATOM 1724 N N . PRO A 1 217 ? -3.965 0.691 -5.617 1.00 98.88 217 PRO A N 1
ATOM 1725 C CA . PRO A 1 217 ? -2.736 0.836 -4.829 1.00 98.88 217 PRO A CA 1
ATOM 1726 C C . PRO A 1 217 ? -2.498 -0.368 -3.908 1.00 98.88 217 PRO A C 1
ATOM 1728 O O . PRO A 1 217 ? -3.450 -0.954 -3.410 1.00 98.88 217 PRO A O 1
ATOM 1731 N N . MET A 1 218 ? -1.239 -0.723 -3.637 1.00 98.88 218 MET A N 1
ATOM 1732 C CA . MET A 1 218 ? -0.861 -1.901 -2.831 1.00 98.88 218 MET A CA 1
ATOM 1733 C C . MET A 1 218 ? -0.232 -1.548 -1.474 1.00 98.88 218 MET A C 1
ATOM 1735 O O . MET A 1 218 ? 0.260 -2.433 -0.777 1.00 98.88 218 MET A O 1
ATOM 1739 N N . VAL A 1 219 ? -0.237 -0.272 -1.067 1.00 98.88 219 VAL A N 1
ATOM 1740 C CA . VAL A 1 219 ? 0.177 0.144 0.282 1.00 98.88 219 VAL A CA 1
ATOM 1741 C C . VAL A 1 219 ? -1.027 0.732 1.007 1.00 98.88 219 VAL A C 1
ATOM 1743 O O . VAL A 1 219 ? -1.536 1.796 0.671 1.00 98.88 219 VAL A O 1
ATOM 1746 N N . TRP A 1 220 ? -1.540 -0.027 1.969 1.00 98.88 220 TRP A N 1
ATOM 1747 C CA . TRP A 1 220 ? -2.808 0.264 2.632 1.00 98.88 220 TRP A CA 1
ATOM 1748 C C . TRP A 1 220 ? -2.594 0.768 4.058 1.00 98.88 220 TRP A C 1
ATOM 1750 O O . TRP A 1 220 ? -1.544 0.557 4.670 1.00 98.88 220 TRP A O 1
ATOM 1760 N N . TYR A 1 221 ? -3.604 1.453 4.584 1.00 98.94 221 TYR A N 1
ATOM 1761 C CA . TYR A 1 221 ? -3.535 2.209 5.825 1.00 98.94 221 TYR A CA 1
ATOM 1762 C C . TYR A 1 221 ? -4.668 1.813 6.760 1.00 98.94 221 TYR A C 1
ATOM 1764 O O . TYR A 1 221 ? -5.831 1.787 6.366 1.00 98.94 221 TYR A O 1
ATOM 1772 N N . VAL A 1 222 ? -4.332 1.564 8.024 1.00 98.81 222 VAL A N 1
ATOM 1773 C CA . VAL A 1 222 ? -5.326 1.518 9.098 1.00 98.81 222 VAL A CA 1
ATOM 1774 C C . VAL A 1 222 ? -5.587 2.962 9.549 1.00 98.81 222 VAL A C 1
ATOM 1776 O O . VAL A 1 222 ? -4.621 3.662 9.876 1.00 98.81 222 VAL A O 1
ATOM 1779 N N . PRO A 1 223 ? -6.843 3.450 9.549 1.00 98.44 223 PRO A N 1
ATOM 1780 C CA . PRO A 1 223 ? -7.141 4.826 9.936 1.00 98.44 223 PRO A CA 1
ATOM 1781 C C . PRO A 1 223 ? -6.787 5.073 11.413 1.00 98.44 223 PRO A C 1
ATOM 1783 O O . PRO A 1 223 ? -6.963 4.180 12.240 1.00 98.44 223 PRO A O 1
ATOM 1786 N N . PRO A 1 224 ? -6.289 6.263 11.789 1.00 97.50 224 PRO A N 1
ATOM 1787 C CA . PRO A 1 224 ? -5.899 6.536 13.166 1.00 97.50 224 PRO A CA 1
ATOM 1788 C C . PRO A 1 224 ? -7.119 6.766 14.066 1.00 97.50 224 PRO A C 1
ATOM 1790 O O . PRO A 1 224 ? -8.032 7.516 13.721 1.00 97.50 224 PRO A O 1
ATOM 1793 N N . LEU A 1 225 ? -7.087 6.202 15.275 1.00 94.25 225 LEU A N 1
ATOM 1794 C CA . LEU A 1 225 ? -7.913 6.701 16.377 1.00 94.25 225 LEU A CA 1
ATOM 1795 C C . LEU A 1 225 ? -7.387 8.069 16.846 1.00 94.25 225 LEU A C 1
ATOM 1797 O O . LEU A 1 225 ? -6.221 8.412 16.640 1.00 94.25 225 LEU A O 1
ATOM 1801 N N . SER A 1 226 ? -8.229 8.837 17.532 1.00 90.06 226 SER A N 1
ATOM 1802 C CA . SER A 1 226 ? -7.872 10.150 18.079 1.00 90.06 226 SER A CA 1
ATOM 1803 C C . SER A 1 226 ? -8.444 10.359 19.484 1.00 90.06 226 SER A C 1
ATOM 1805 O O . SER A 1 226 ? -9.292 9.582 19.922 1.00 90.06 226 SER A O 1
ATOM 1807 N N . PRO A 1 227 ? -8.035 11.418 20.205 1.00 86.94 227 PRO A N 1
ATOM 1808 C CA . PRO A 1 227 ? -8.757 11.866 21.392 1.00 86.94 227 PRO A CA 1
ATOM 1809 C C . PRO A 1 227 ? -10.223 12.192 21.081 1.00 86.94 227 PRO A C 1
ATOM 1811 O O . PRO A 1 227 ? -10.593 12.369 19.914 1.00 86.94 227 PRO A O 1
ATOM 1814 N N . ILE A 1 228 ? -11.028 12.324 22.134 1.00 80.69 228 ILE A N 1
ATOM 1815 C CA . ILE A 1 228 ? -12.421 12.756 22.015 1.00 80.69 228 ILE A CA 1
ATOM 1816 C C . ILE A 1 228 ? -12.537 14.254 21.680 1.00 80.69 228 ILE A C 1
ATOM 1818 O O . ILE A 1 228 ? -11.639 15.059 21.972 1.00 80.69 228 ILE A O 1
ATOM 1822 N N . GLN A 1 229 ? -13.632 14.630 21.025 1.00 72.50 229 GLN A N 1
ATOM 1823 C CA . GLN A 1 229 ? -14.027 16.013 20.776 1.00 72.50 229 GLN A CA 1
ATOM 1824 C C . GLN A 1 229 ? -14.291 16.744 22.093 1.00 72.50 229 GLN A C 1
ATOM 1826 O O . GLN A 1 229 ? -14.564 16.133 23.126 1.00 72.50 229 GLN A O 1
ATOM 1831 N N . SER A 1 230 ? -14.171 18.067 22.055 1.00 63.62 230 SER A N 1
ATOM 1832 C CA . SER A 1 230 ? -14.476 18.920 23.200 1.00 63.62 230 SER A CA 1
ATOM 1833 C C . SER A 1 230 ? -15.970 18.813 23.523 1.00 63.62 230 SER A C 1
ATOM 1835 O O . SER A 1 230 ? -16.803 19.253 22.735 1.00 63.62 230 SER A O 1
ATOM 1837 N N . ALA A 1 231 ? -16.304 18.201 24.659 1.00 62.91 231 ALA A N 1
ATOM 1838 C CA . ALA A 1 231 ? -17.664 18.112 25.187 1.00 62.91 231 ALA A CA 1
ATOM 1839 C C . ALA A 1 231 ? -17.871 19.148 26.308 1.00 62.91 231 ALA A C 1
ATOM 1841 O O . ALA A 1 231 ? -16.907 19.571 26.947 1.00 62.91 231 ALA A O 1
ATOM 1842 N N . ALA A 1 232 ? -19.121 19.575 26.526 1.00 51.94 232 ALA A N 1
ATOM 1843 C CA . ALA A 1 232 ? -19.470 20.589 27.530 1.00 51.94 232 ALA A CA 1
ATOM 1844 C C . ALA A 1 232 ? -19.265 20.106 28.981 1.00 51.94 232 ALA A C 1
ATOM 1846 O O . ALA A 1 232 ? -18.912 20.913 29.836 1.00 51.94 232 ALA A O 1
ATOM 1847 N N . ASP A 1 233 ? -19.406 18.799 29.221 1.00 55.59 233 ASP A N 1
ATOM 1848 C CA . ASP A 1 233 ? -19.201 18.128 30.509 1.00 55.59 233 ASP A CA 1
ATOM 1849 C C . ASP A 1 233 ? -18.222 16.948 30.345 1.00 55.59 233 ASP A C 1
ATOM 1851 O O . ASP A 1 233 ? -17.905 16.555 29.221 1.00 55.59 233 ASP A O 1
ATOM 1855 N N . ALA A 1 234 ? -17.747 16.356 31.450 1.00 60.59 234 ALA A N 1
ATOM 1856 C CA . ALA A 1 234 ? -16.716 15.300 31.488 1.00 60.59 234 ALA A CA 1
ATOM 1857 C C . ALA A 1 234 ? -17.073 13.962 30.783 1.00 60.59 234 ALA A C 1
ATOM 1859 O O . ALA A 1 234 ? -16.322 12.994 30.904 1.00 60.59 234 ALA A O 1
ATOM 1860 N N . GLY A 1 235 ? -18.167 13.928 30.016 1.00 59.50 235 GLY A N 1
ATOM 1861 C CA . GLY A 1 235 ? -18.673 12.777 29.272 1.00 59.50 235 GLY A CA 1
ATOM 1862 C C . GLY A 1 235 ? -19.465 11.801 30.145 1.00 59.50 235 GLY A C 1
ATOM 1863 O O . GLY A 1 235 ? -19.128 11.568 31.302 1.00 59.50 235 GLY A O 1
ATOM 1864 N N . GLU A 1 236 ? -20.518 11.221 29.572 1.00 64.69 236 GLU A N 1
ATOM 1865 C CA . GLU A 1 236 ? -21.219 10.058 30.132 1.00 64.69 236 GLU A CA 1
ATOM 1866 C C . GLU A 1 236 ? -20.519 8.760 29.691 1.00 64.69 236 GLU A C 1
ATOM 1868 O O . GLU A 1 236 ? -19.813 8.741 28.679 1.00 64.69 236 GLU A O 1
ATOM 1873 N N . LEU A 1 237 ? -20.716 7.663 30.433 1.00 61.09 237 LEU A N 1
ATOM 1874 C CA . LEU A 1 237 ? -20.225 6.343 30.017 1.00 61.09 237 LEU A CA 1
ATOM 1875 C C . LEU A 1 237 ? -20.944 5.909 28.730 1.00 61.09 237 LEU A C 1
ATOM 1877 O O . LEU A 1 237 ? -22.163 5.740 28.723 1.00 61.09 237 LEU A O 1
ATOM 1881 N N . GLY A 1 238 ? -20.179 5.737 27.652 1.00 65.25 238 GLY A N 1
ATOM 1882 C CA . GLY A 1 238 ? -20.685 5.323 26.345 1.00 65.25 238 GLY A CA 1
ATOM 1883 C C . GLY A 1 238 ? -20.934 3.817 26.245 1.00 65.25 238 GLY A C 1
ATOM 1884 O O . GLY A 1 238 ? -20.795 3.065 27.214 1.00 65.25 238 GLY A O 1
ATOM 1885 N N . SER A 1 239 ? -21.245 3.351 25.034 1.00 64.12 239 SER A N 1
ATOM 1886 C CA . SER A 1 239 ? -21.458 1.918 24.749 1.00 64.12 239 SER A CA 1
ATOM 1887 C C . SER A 1 239 ? -20.227 1.050 25.071 1.00 64.12 239 SER A C 1
ATOM 1889 O O . SER A 1 239 ? -20.357 -0.108 25.476 1.00 64.12 239 SER A O 1
ATOM 1891 N N . ASN A 1 240 ? -19.035 1.657 25.007 1.00 59.59 240 ASN A N 1
ATOM 1892 C CA . ASN A 1 240 ? -17.751 1.064 25.383 1.00 59.59 240 ASN A CA 1
ATOM 1893 C C . ASN A 1 240 ? -17.296 1.408 26.822 1.00 59.59 240 ASN A C 1
ATOM 1895 O O . ASN A 1 240 ? -16.106 1.315 27.153 1.00 59.59 240 ASN A O 1
ATOM 1899 N N . GLY A 1 241 ? -18.216 1.834 27.691 1.00 69.50 241 GLY A N 1
ATOM 1900 C CA . GLY A 1 241 ? -17.911 2.256 29.056 1.00 69.50 241 GLY A CA 1
ATOM 1901 C C . GLY A 1 241 ? -17.044 3.517 29.076 1.00 69.50 241 GLY A C 1
ATOM 1902 O O . GLY A 1 241 ? -17.466 4.572 28.616 1.00 69.50 241 GLY A O 1
ATOM 1903 N N . ILE A 1 242 ? -15.827 3.417 29.624 1.00 63.84 242 ILE A N 1
ATOM 1904 C CA . ILE A 1 242 ? -14.880 4.549 29.687 1.00 63.84 242 ILE A CA 1
ATOM 1905 C C . ILE A 1 242 ? -14.102 4.782 28.381 1.00 63.84 242 ILE A C 1
ATOM 1907 O O . ILE A 1 242 ? -13.327 5.735 28.290 1.00 63.84 242 ILE A O 1
ATOM 1911 N N . LEU A 1 243 ? -14.198 3.869 27.409 1.00 66.31 243 LEU A N 1
ATOM 1912 C CA . LEU A 1 243 ? -13.499 4.015 26.136 1.00 66.31 243 LEU A CA 1
ATOM 1913 C C . LEU A 1 243 ? -14.326 4.883 25.175 1.00 66.31 243 LEU A C 1
ATOM 1915 O O . LEU A 1 243 ? -15.551 4.794 25.197 1.00 66.31 243 LEU A O 1
ATOM 1919 N N . PRO A 1 244 ? -13.673 5.698 24.323 1.00 70.00 244 PRO A N 1
ATOM 1920 C CA . PRO A 1 244 ? -14.369 6.542 23.357 1.00 70.00 244 PRO A CA 1
ATOM 1921 C C . PRO A 1 244 ? -15.263 5.739 22.416 1.00 70.00 244 PRO A C 1
ATOM 1923 O O . PRO A 1 244 ? -14.829 4.712 21.894 1.00 70.00 244 PRO A O 1
ATOM 1926 N N . ASP A 1 245 ? -16.448 6.266 22.120 1.00 77.19 245 ASP A N 1
ATOM 1927 C CA . ASP A 1 245 ? -17.249 5.828 20.977 1.00 77.19 245 ASP A CA 1
ATOM 1928 C C . ASP A 1 245 ? -16.735 6.508 19.694 1.00 77.19 245 ASP A C 1
ATOM 1930 O O . ASP A 1 245 ? -16.187 7.612 19.746 1.00 77.19 245 ASP A O 1
ATOM 1934 N N . VAL A 1 246 ? -16.893 5.878 18.524 1.00 77.12 246 VAL A N 1
ATOM 1935 C CA . VAL A 1 246 ? -16.339 6.413 17.259 1.00 77.12 246 VAL A CA 1
ATOM 1936 C C . VAL A 1 246 ? -16.854 7.815 16.934 1.00 77.12 246 VAL A C 1
ATOM 1938 O O . VAL A 1 246 ? -16.080 8.656 16.480 1.00 77.12 246 VAL A O 1
ATOM 1941 N N . ASP A 1 247 ? -18.117 8.096 17.244 1.00 78.25 247 ASP A N 1
ATOM 1942 C CA . ASP A 1 247 ? -18.745 9.395 16.979 1.00 78.25 247 ASP A CA 1
ATOM 1943 C C . ASP A 1 247 ? -18.151 10.526 17.834 1.00 78.25 247 ASP A C 1
ATOM 1945 O O . ASP A 1 247 ? -18.276 11.702 17.500 1.00 78.25 247 ASP A O 1
ATOM 1949 N N . SER A 1 248 ? -17.453 10.177 18.919 1.00 81.56 248 SER A N 1
ATOM 1950 C CA . SER A 1 248 ? -16.785 11.137 19.795 1.00 81.56 248 SER A CA 1
ATOM 1951 C C . SER A 1 248 ? -15.373 11.506 19.333 1.00 81.56 248 SER A C 1
ATOM 1953 O O . SER A 1 248 ? -14.766 12.393 19.924 1.00 81.56 248 SER A O 1
ATOM 1955 N N . LEU A 1 249 ? -14.815 10.856 18.306 1.00 87.56 249 LEU A N 1
ATOM 1956 C CA . LEU A 1 249 ? -13.434 11.082 17.870 1.00 87.56 249 LEU A CA 1
ATOM 1957 C C . LEU A 1 249 ? -13.239 12.475 17.247 1.00 87.56 249 LEU A C 1
ATOM 1959 O O . LEU A 1 249 ? -14.039 12.961 16.449 1.00 87.56 249 LEU A O 1
ATOM 1963 N N . ARG A 1 250 ? -12.132 13.136 17.606 1.00 91.81 250 ARG A N 1
ATOM 1964 C CA . ARG A 1 250 ? -11.784 14.482 17.129 1.00 91.81 250 ARG A CA 1
ATOM 1965 C C . ARG A 1 250 ? -11.413 14.559 15.655 1.00 91.81 250 ARG A C 1
ATOM 1967 O O . ARG A 1 250 ? -11.720 15.568 15.025 1.00 91.81 250 ARG A O 1
ATOM 1974 N N . ILE A 1 251 ? -10.739 13.545 15.113 1.00 95.19 251 ILE A N 1
ATOM 1975 C CA . ILE A 1 251 ? -10.452 13.522 13.676 1.00 95.19 251 ILE A CA 1
ATOM 1976 C C . ILE A 1 251 ? -11.777 13.299 12.936 1.00 95.19 251 ILE A C 1
ATOM 1978 O O . ILE A 1 251 ? -12.432 12.284 13.172 1.00 95.19 251 ILE A O 1
ATOM 1982 N N . PRO A 1 252 ? -12.180 14.206 12.031 1.00 95.31 252 PRO A N 1
ATOM 1983 C CA . PRO A 1 252 ? -13.402 14.019 11.268 1.00 95.31 252 PRO A CA 1
ATOM 1984 C C . PRO A 1 252 ? -13.321 12.784 10.377 1.00 95.31 252 PRO A C 1
ATOM 1986 O O . PRO A 1 252 ? -12.459 12.690 9.503 1.00 95.31 252 PRO A O 1
ATOM 1989 N N . VAL A 1 253 ? -14.278 11.871 10.537 1.00 96.19 253 VAL A N 1
ATOM 1990 C CA . VAL A 1 253 ? -14.339 10.645 9.731 1.00 96.19 253 VAL A CA 1
ATOM 1991 C C . VAL A 1 253 ? -14.443 10.933 8.233 1.00 96.19 253 VAL A C 1
ATOM 1993 O O . VAL A 1 253 ? -13.845 10.218 7.437 1.00 96.19 253 VAL A O 1
ATOM 1996 N N . GLN A 1 254 ? -15.118 12.019 7.839 1.00 97.44 254 GLN A N 1
ATOM 1997 C CA . GLN A 1 254 ? -15.212 12.414 6.433 1.00 97.44 254 GLN A CA 1
ATOM 1998 C C . GLN A 1 254 ? -13.841 12.758 5.832 1.00 97.44 254 GLN A C 1
ATOM 2000 O O . GLN A 1 254 ? -13.589 12.421 4.681 1.00 97.44 254 GLN A O 1
ATOM 2005 N N . TYR A 1 255 ? -12.928 13.352 6.608 1.00 98.19 255 TYR A N 1
ATOM 2006 C CA . TYR A 1 255 ? -11.567 13.643 6.144 1.00 98.19 255 TYR A CA 1
ATOM 2007 C C . TYR A 1 255 ? -10.797 12.345 5.869 1.00 98.19 255 TYR A C 1
ATOM 2009 O O . TYR A 1 255 ? -10.148 12.208 4.836 1.00 98.19 255 TYR A O 1
ATOM 2017 N N . LEU A 1 256 ? -10.921 11.360 6.766 1.00 98.50 256 LEU A N 1
ATOM 2018 C CA . LEU A 1 256 ? -10.337 10.029 6.575 1.00 98.50 256 LEU A CA 1
ATOM 2019 C C . LEU A 1 256 ? -10.972 9.293 5.390 1.00 98.50 256 LEU A C 1
ATOM 2021 O O . LEU A 1 256 ? -10.270 8.616 4.646 1.00 98.50 256 LEU A O 1
ATOM 2025 N N . ALA A 1 257 ? -12.278 9.457 5.180 1.00 98.50 257 ALA A N 1
ATOM 2026 C CA . ALA A 1 257 ? -12.983 8.852 4.059 1.00 98.50 257 ALA A CA 1
ATOM 2027 C C . ALA A 1 257 ? -12.548 9.445 2.714 1.00 98.50 257 ALA A C 1
ATOM 2029 O O . ALA A 1 257 ? -12.275 8.714 1.764 1.00 98.50 257 ALA A O 1
ATOM 2030 N N . ASN A 1 258 ? -12.398 10.770 2.643 1.00 98.56 258 ASN A N 1
ATOM 2031 C CA . ASN A 1 258 ? -11.846 11.458 1.475 1.00 98.56 258 ASN A CA 1
ATOM 2032 C C . ASN A 1 258 ? -10.407 11.005 1.160 1.00 98.56 258 ASN A C 1
ATOM 2034 O O . ASN A 1 258 ? -9.948 11.162 0.036 1.00 98.56 258 ASN A O 1
ATOM 2038 N N . LEU A 1 259 ? -9.676 10.492 2.154 1.00 98.75 259 LEU A N 1
ATOM 2039 C CA . LEU A 1 259 ? -8.302 10.014 2.004 1.00 98.75 259 LEU A CA 1
ATOM 2040 C C . LEU A 1 259 ? -8.219 8.532 1.606 1.00 98.75 259 LEU A C 1
ATOM 2042 O O . LEU A 1 259 ? -7.314 8.152 0.864 1.00 98.75 259 LEU A O 1
ATOM 2046 N N . LEU A 1 260 ? -9.110 7.687 2.130 1.00 98.75 260 LEU A N 1
ATOM 2047 C CA . LEU A 1 260 ? -8.931 6.229 2.105 1.00 98.75 260 LEU A CA 1
ATOM 2048 C C . LEU A 1 260 ? -10.024 5.460 1.346 1.00 98.75 260 LEU A C 1
ATOM 2050 O O . LEU A 1 260 ? -9.854 4.287 1.025 1.00 98.75 260 LEU A O 1
ATOM 2054 N N . THR A 1 261 ? -11.172 6.079 1.088 1.00 98.56 261 THR A N 1
ATOM 2055 C CA . THR A 1 261 ? -12.381 5.363 0.640 1.00 98.56 261 THR A CA 1
ATOM 2056 C C . THR A 1 261 ? -13.239 6.196 -0.310 1.00 98.56 261 THR A C 1
ATOM 2058 O O . THR A 1 261 ? -14.461 6.049 -0.332 1.00 98.56 261 THR A O 1
ATOM 2061 N N . ALA A 1 262 ? -12.626 7.102 -1.082 1.00 98.25 262 ALA A N 1
ATOM 2062 C CA . ALA A 1 262 ? -13.328 7.968 -2.036 1.00 98.25 262 ALA A CA 1
ATOM 2063 C C . ALA A 1 262 ? -14.531 8.721 -1.409 1.00 98.25 262 ALA A C 1
ATOM 2065 O O . ALA A 1 262 ? -15.589 8.905 -2.018 1.00 98.25 262 ALA A O 1
ATOM 2066 N N . GLY A 1 263 ? -14.398 9.115 -0.138 1.00 98.06 263 GLY A N 1
ATOM 2067 C CA . GLY A 1 263 ? -15.424 9.832 0.620 1.00 98.06 263 GLY A CA 1
ATOM 2068 C C . GLY A 1 263 ? -16.522 8.963 1.243 1.00 98.06 263 GLY A C 1
ATOM 2069 O O . GLY A 1 263 ? -17.429 9.524 1.859 1.00 98.06 263 GLY A O 1
ATOM 2070 N N . ASP A 1 264 ? -16.480 7.631 1.119 1.00 98.31 264 ASP A N 1
ATOM 2071 C CA . ASP A 1 264 ? -17.391 6.735 1.844 1.00 98.31 264 ASP A CA 1
ATOM 2072 C C . ASP A 1 264 ? -16.929 6.513 3.291 1.00 98.31 264 ASP A C 1
ATOM 2074 O O . ASP A 1 264 ? -15.878 5.931 3.552 1.00 98.31 264 ASP A O 1
ATOM 2078 N N . THR A 1 265 ? -17.714 6.969 4.262 1.00 97.94 265 THR A N 1
ATOM 2079 C CA . THR A 1 265 ? -17.362 6.860 5.681 1.00 97.94 265 THR A CA 1
ATOM 2080 C C . THR A 1 265 ? -17.543 5.456 6.245 1.00 97.94 265 THR A C 1
ATOM 2082 O O . THR A 1 265 ? -16.928 5.154 7.268 1.00 97.94 265 THR A O 1
ATOM 2085 N N . GLN A 1 266 ? -18.333 4.582 5.614 1.00 98.12 266 GLN A N 1
ATOM 2086 C CA . GLN A 1 266 ? -18.696 3.291 6.208 1.00 98.12 266 GLN A CA 1
ATOM 2087 C C . GLN A 1 266 ? -17.495 2.367 6.460 1.00 98.12 266 GLN A C 1
ATOM 2089 O O . GLN A 1 266 ? -17.365 1.885 7.592 1.00 98.12 266 GLN A O 1
ATOM 2094 N N . PRO A 1 267 ? -16.559 2.156 5.510 1.00 98.56 267 PRO A N 1
ATOM 2095 C CA . PRO A 1 267 ? -15.409 1.290 5.768 1.00 98.56 267 PRO A CA 1
ATOM 2096 C C . PRO A 1 267 ? -14.465 1.880 6.825 1.00 98.56 267 PRO A C 1
ATOM 2098 O O . PRO A 1 267 ? -13.906 1.147 7.640 1.00 98.56 267 PRO A O 1
ATOM 2101 N N . VAL A 1 268 ? -14.336 3.212 6.875 1.00 98.44 268 VAL A N 1
ATOM 2102 C CA . VAL A 1 268 ? -13.535 3.902 7.899 1.00 98.44 268 VAL A CA 1
ATOM 2103 C C . VAL A 1 268 ? -14.151 3.713 9.285 1.00 98.44 268 VAL A C 1
ATOM 2105 O O . VAL A 1 268 ? -13.446 3.344 10.224 1.00 98.44 268 VAL A O 1
ATOM 2108 N N . LEU A 1 269 ? -15.464 3.929 9.422 1.00 97.50 269 LEU A N 1
ATOM 2109 C CA . LEU A 1 269 ? -16.185 3.711 10.677 1.00 97.50 269 LEU A CA 1
ATOM 2110 C C . LEU A 1 269 ? -16.040 2.262 11.144 1.00 97.50 269 LEU A C 1
ATOM 2112 O O . LEU A 1 269 ? -15.752 2.042 12.317 1.00 97.50 269 LEU A O 1
ATOM 2116 N N . LEU A 1 270 ? -16.185 1.287 10.242 1.00 97.69 270 LEU A N 1
ATOM 2117 C CA . LEU A 1 270 ? -16.017 -0.129 10.568 1.00 97.69 270 LEU A CA 1
ATOM 2118 C C . LEU A 1 270 ? -14.616 -0.415 11.128 1.00 97.69 270 LEU A C 1
ATOM 2120 O O . LEU A 1 270 ? -14.504 -1.012 12.200 1.00 97.69 270 LEU A O 1
ATOM 2124 N N . ALA A 1 271 ? -13.561 0.057 10.458 1.00 98.31 271 ALA A N 1
ATOM 2125 C CA . ALA A 1 271 ? -12.183 -0.124 10.911 1.00 98.31 271 ALA A CA 1
ATOM 2126 C C . ALA A 1 271 ? -11.940 0.504 12.298 1.00 98.31 271 ALA A C 1
ATOM 2128 O O . ALA A 1 271 ? -11.381 -0.139 13.192 1.00 98.31 271 ALA A O 1
ATOM 2129 N N . LEU A 1 272 ? -12.409 1.740 12.516 1.00 97.56 272 LEU A N 1
ATOM 2130 C CA . LEU A 1 272 ? -12.282 2.439 13.800 1.00 97.56 272 LEU A CA 1
ATOM 2131 C C . LEU A 1 272 ? -13.060 1.727 14.920 1.00 97.56 272 LEU A C 1
ATOM 2133 O O . LEU A 1 272 ? -12.510 1.513 16.005 1.00 97.56 272 LEU A O 1
ATOM 2137 N N . LYS A 1 273 ? -14.307 1.308 14.650 1.00 96.00 273 LYS A N 1
ATOM 2138 C CA . LYS A 1 273 ? -15.149 0.566 15.601 1.00 96.00 273 LYS A CA 1
ATOM 2139 C C . LYS A 1 273 ? -14.505 -0.763 15.982 1.00 96.00 273 LYS A C 1
ATOM 2141 O O . LYS A 1 273 ? -14.421 -1.071 17.165 1.00 96.00 273 LYS A O 1
ATOM 2146 N N . ARG A 1 274 ? -13.968 -1.515 15.016 1.00 97.75 274 ARG A N 1
ATOM 2147 C CA . ARG A 1 274 ? -13.278 -2.792 15.266 1.00 97.75 274 ARG A CA 1
ATOM 2148 C C . ARG A 1 274 ? -12.044 -2.639 16.154 1.00 97.75 274 ARG A C 1
ATOM 2150 O O . ARG A 1 274 ? -11.842 -3.442 17.065 1.00 97.75 274 ARG A O 1
ATOM 2157 N N . MET A 1 275 ? -11.249 -1.586 15.961 1.00 97.50 275 MET A N 1
ATOM 2158 C CA . MET A 1 275 ? -10.119 -1.306 16.856 1.00 97.50 275 MET A CA 1
ATOM 2159 C C . MET A 1 275 ? -10.566 -0.953 18.281 1.00 97.50 275 MET A C 1
ATOM 2161 O O . MET A 1 275 ? -9.938 -1.394 19.243 1.00 97.50 275 MET A O 1
ATOM 2165 N N . LEU A 1 276 ? -11.638 -0.170 18.444 1.00 95.62 276 LEU A N 1
ATOM 2166 C CA . LEU A 1 276 ? -12.182 0.157 19.767 1.00 95.62 276 LEU A CA 1
ATOM 2167 C C . LEU A 1 276 ? -12.814 -1.062 20.447 1.00 95.62 276 LEU A C 1
ATOM 2169 O O . LEU A 1 276 ? -12.569 -1.274 21.632 1.00 95.62 276 LEU A O 1
ATOM 2173 N N . ALA A 1 277 ? -13.516 -1.906 19.693 1.00 95.69 277 ALA A N 1
ATOM 2174 C CA . ALA A 1 277 ? -14.092 -3.155 20.177 1.00 95.69 277 ALA A CA 1
ATOM 2175 C C . ALA A 1 277 ? -13.017 -4.108 20.722 1.00 95.69 277 ALA A C 1
ATOM 2177 O O . ALA A 1 277 ? -13.150 -4.628 21.830 1.00 95.69 277 ALA A O 1
ATOM 2178 N N . MET A 1 278 ? -11.892 -4.258 20.008 1.00 97.44 278 MET A N 1
ATOM 2179 C CA . MET A 1 278 ? -10.731 -5.001 20.512 1.00 97.44 278 MET A CA 1
ATOM 2180 C C . MET A 1 278 ? -10.213 -4.403 21.829 1.00 97.44 278 MET A C 1
ATOM 2182 O O . MET A 1 278 ? -9.921 -5.138 22.771 1.00 97.44 278 MET A O 1
ATOM 2186 N N . ARG A 1 279 ? -10.112 -3.069 21.935 1.00 95.75 279 ARG A N 1
ATOM 2187 C CA . ARG A 1 279 ? -9.667 -2.405 23.175 1.00 95.75 279 ARG A CA 1
ATOM 2188 C C . ARG A 1 279 ? -10.637 -2.631 24.334 1.00 95.75 279 ARG A C 1
ATOM 2190 O O . ARG A 1 279 ? -10.170 -2.830 25.453 1.00 95.75 279 ARG A O 1
ATOM 2197 N N . HIS A 1 280 ? -11.943 -2.611 24.077 1.00 94.19 280 HIS A N 1
ATOM 2198 C CA . HIS A 1 280 ? -12.972 -2.907 25.071 1.00 94.19 280 HIS A CA 1
ATOM 2199 C C . HIS A 1 280 ? -12.831 -4.339 25.596 1.00 94.19 280 HIS A C 1
ATOM 2201 O O . HIS A 1 280 ? -12.660 -4.531 26.799 1.00 94.19 280 HIS A O 1
ATOM 2207 N N . TYR A 1 281 ? -12.791 -5.322 24.692 1.00 96.25 281 TYR A N 1
ATOM 2208 C CA . TYR A 1 281 ? -12.605 -6.735 25.032 1.00 96.25 281 TYR A CA 1
ATOM 2209 C C . TYR A 1 281 ? -11.338 -6.966 25.870 1.00 96.25 281 TYR A C 1
ATOM 2211 O O . TYR A 1 281 ? -11.402 -7.503 26.976 1.00 96.25 281 TYR A O 1
ATOM 2219 N N . LYS A 1 282 ? -10.181 -6.478 25.399 1.00 97.00 282 LYS A N 1
ATOM 2220 C CA . LYS A 1 282 ? -8.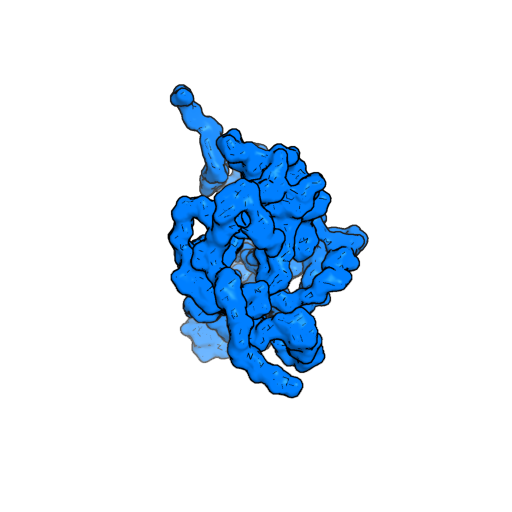903 -6.659 26.107 1.00 97.00 282 LYS A CA 1
ATOM 2221 C C . LYS A 1 282 ? -8.862 -5.923 27.442 1.00 97.00 282 LYS A C 1
ATOM 2223 O O . LYS A 1 282 ? -8.161 -6.366 28.348 1.00 97.00 282 LYS A O 1
ATOM 2228 N N . ARG A 1 283 ? -9.590 -4.812 27.598 1.00 94.94 283 ARG A N 1
ATOM 2229 C CA . ARG A 1 283 ? -9.711 -4.128 28.890 1.00 94.94 283 ARG A CA 1
ATOM 2230 C C . ARG A 1 283 ? -10.511 -4.966 29.885 1.00 94.94 283 ARG A C 1
ATOM 2232 O O . ARG A 1 283 ? -10.024 -5.147 30.995 1.00 94.94 283 ARG A O 1
ATOM 2239 N N . ALA A 1 284 ? -11.683 -5.468 29.499 1.00 94.62 284 ALA A N 1
ATOM 2240 C CA . ALA A 1 284 ? -12.498 -6.313 30.372 1.00 94.62 284 ALA A CA 1
ATOM 2241 C C . ALA A 1 284 ? -11.701 -7.539 30.855 1.00 94.62 284 ALA A C 1
ATOM 2243 O O . ALA A 1 284 ? -11.702 -7.869 32.041 1.00 94.62 284 ALA A O 1
ATOM 2244 N N . GLU A 1 285 ? -10.924 -8.142 29.955 1.00 95.75 285 GLU A N 1
ATOM 2245 C CA . GLU A 1 285 ? -10.071 -9.286 30.270 1.00 95.75 285 GLU A CA 1
ATOM 2246 C C . GLU A 1 285 ? -8.920 -8.921 31.223 1.00 95.75 285 GLU A C 1
ATOM 2248 O O . GLU A 1 285 ? -8.715 -9.590 32.232 1.00 95.75 285 GLU A O 1
ATOM 2253 N N . THR A 1 286 ? -8.164 -7.859 30.925 1.00 95.88 286 THR A N 1
ATOM 2254 C CA . THR A 1 286 ? -6.917 -7.543 31.652 1.00 95.88 286 THR A CA 1
ATOM 2255 C C . THR A 1 286 ? -7.111 -6.716 32.920 1.00 95.88 286 THR A C 1
ATOM 2257 O O . THR A 1 286 ? -6.267 -6.778 33.812 1.00 95.88 286 THR A O 1
ATOM 2260 N N . VAL A 1 287 ? -8.187 -5.931 33.009 1.00 95.25 287 VAL A N 1
ATOM 2261 C CA . VAL A 1 287 ? -8.486 -5.070 34.163 1.00 95.25 287 VAL A CA 1
ATOM 2262 C C . VAL A 1 287 ? -9.522 -5.723 35.065 1.00 95.25 287 VAL A C 1
ATOM 2264 O O . VAL A 1 287 ? -9.296 -5.833 36.268 1.00 95.25 287 VAL A O 1
ATOM 2267 N N . ASP A 1 288 ? -10.640 -6.170 34.492 1.00 94.25 288 ASP A N 1
ATOM 2268 C CA . ASP A 1 288 ? -11.777 -6.671 35.270 1.00 94.25 288 ASP A CA 1
ATOM 2269 C C . ASP A 1 288 ? -11.732 -8.195 35.472 1.00 94.25 288 ASP A C 1
ATOM 2271 O O . ASP A 1 288 ? -12.517 -8.731 36.258 1.00 94.25 288 ASP A O 1
ATOM 2275 N N . GLY A 1 289 ? -10.825 -8.899 34.781 1.00 95.69 289 GLY A N 1
ATOM 2276 C CA . GLY A 1 289 ? -10.698 -10.356 34.841 1.00 95.69 289 GLY A CA 1
ATOM 2277 C C . GLY A 1 289 ? -11.912 -11.088 34.264 1.00 95.69 289 GLY A C 1
ATOM 2278 O O . GLY A 1 289 ? -12.241 -12.183 34.721 1.00 95.69 289 GLY A O 1
ATOM 2279 N N . LYS A 1 290 ? -12.622 -10.466 33.314 1.00 95.50 290 LYS A N 1
ATOM 2280 C CA . LYS A 1 290 ? -13.872 -10.974 32.735 1.00 95.50 290 LYS A CA 1
ATOM 2281 C C . LYS A 1 290 ? -13.794 -11.036 31.218 1.00 95.50 290 LYS A C 1
ATOM 2283 O O . LYS A 1 290 ? -13.149 -10.213 30.581 1.00 95.50 290 LYS A O 1
ATOM 2288 N N . VAL A 1 291 ? -14.528 -11.976 30.642 1.00 95.50 291 VAL A N 1
ATOM 2289 C CA . VAL A 1 291 ? -14.773 -12.018 29.199 1.00 95.50 291 VAL A CA 1
ATOM 2290 C C . VAL A 1 291 ? -16.004 -11.156 28.907 1.00 95.50 291 VAL A C 1
ATOM 2292 O O . VAL A 1 291 ? -17.092 -11.469 29.386 1.00 95.50 291 VAL A O 1
ATOM 2295 N N . ASP A 1 292 ? -15.829 -10.058 28.166 1.00 94.69 292 ASP A N 1
ATOM 2296 C CA . ASP A 1 292 ? -16.932 -9.226 27.654 1.00 94.69 292 ASP A CA 1
ATOM 2297 C C . ASP A 1 292 ? -16.793 -9.049 26.133 1.00 94.69 292 ASP A C 1
ATOM 2299 O O . ASP A 1 292 ? -15.977 -8.259 25.645 1.00 94.69 292 ASP A O 1
ATOM 2303 N N . THR A 1 293 ? -17.598 -9.808 25.389 1.00 95.88 293 THR A N 1
ATOM 2304 C CA . THR A 1 293 ? -17.622 -9.859 23.920 1.00 95.88 293 THR A CA 1
ATOM 2305 C C . THR A 1 293 ? -18.625 -8.900 23.288 1.00 95.88 293 THR A C 1
ATOM 2307 O O . THR A 1 293 ? -18.650 -8.799 22.064 1.00 95.88 293 THR A O 1
ATOM 2310 N N . ARG A 1 294 ? -19.406 -8.142 24.074 1.00 94.19 294 ARG A N 1
ATOM 2311 C CA . ARG A 1 294 ? -20.502 -7.295 23.564 1.00 94.19 294 ARG A CA 1
ATOM 2312 C C . ARG A 1 294 ? -20.047 -6.350 22.447 1.00 94.19 294 ARG A C 1
ATOM 2314 O O . ARG A 1 294 ? -20.690 -6.264 21.407 1.00 94.19 294 ARG A O 1
ATOM 2321 N N . ALA A 1 295 ? -18.910 -5.681 22.643 1.00 93.25 295 ALA A N 1
ATOM 2322 C CA . ALA A 1 295 ? -18.358 -4.767 21.644 1.00 93.25 295 ALA A CA 1
ATOM 2323 C C . ALA A 1 295 ? -17.844 -5.497 20.388 1.00 93.25 295 ALA A C 1
ATOM 2325 O O . ALA A 1 295 ? -17.884 -4.929 19.302 1.00 93.25 295 ALA A O 1
ATOM 2326 N N . LEU A 1 296 ? -17.360 -6.743 20.518 1.00 96.00 296 LEU A N 1
ATOM 2327 C CA . LEU A 1 296 ? -16.915 -7.557 19.379 1.00 96.00 296 LEU A CA 1
ATOM 2328 C C . LEU A 1 296 ? -18.105 -8.013 18.529 1.00 96.00 296 LEU A C 1
ATOM 2330 O O . LEU A 1 296 ? -18.059 -7.912 17.304 1.00 96.00 296 LEU A O 1
ATOM 2334 N N . GLU A 1 297 ? -19.178 -8.460 19.182 1.00 96.25 297 GLU A N 1
ATOM 2335 C CA . GLU A 1 297 ? -20.420 -8.891 18.535 1.00 96.25 297 GLU A CA 1
ATOM 2336 C C . GLU A 1 297 ? -21.052 -7.754 17.722 1.00 96.25 297 GLU A C 1
ATOM 2338 O O . GLU A 1 297 ? -21.452 -7.972 16.579 1.00 96.25 297 GLU A O 1
ATOM 2343 N N . GLU A 1 298 ? -21.051 -6.524 18.251 1.00 94.06 298 GLU A N 1
ATOM 2344 C CA . GLU A 1 298 ? -21.576 -5.336 17.559 1.00 94.06 298 GLU A CA 1
ATOM 2345 C C . GLU A 1 298 ? -20.871 -5.056 16.218 1.00 94.06 298 GLU A C 1
ATOM 2347 O O . GLU A 1 298 ? -21.485 -4.565 15.271 1.00 94.06 298 GLU A O 1
ATOM 2352 N N . VAL A 1 299 ? -19.583 -5.393 16.110 1.00 95.50 299 VAL A N 1
ATOM 2353 C CA . VAL A 1 299 ? -18.758 -5.143 14.912 1.00 95.50 299 VAL A CA 1
ATOM 2354 C C . VAL A 1 299 ? -18.475 -6.406 14.090 1.00 95.50 299 VAL A C 1
ATOM 2356 O O . VAL A 1 299 ? -17.664 -6.376 13.150 1.00 95.50 299 VAL A O 1
ATOM 2359 N N . GLY A 1 300 ? -19.127 -7.518 14.444 1.00 96.88 300 GLY A N 1
ATOM 2360 C CA . GLY A 1 300 ? -18.993 -8.809 13.775 1.00 96.88 300 GLY A CA 1
ATOM 2361 C C . GLY A 1 300 ? -17.587 -9.404 13.861 1.00 96.88 300 GLY A C 1
ATOM 2362 O O . GLY A 1 300 ? -17.081 -9.896 12.855 1.00 96.88 300 GLY A O 1
ATOM 2363 N N . LEU A 1 301 ? -16.934 -9.312 15.023 1.00 98.06 301 LEU A N 1
ATOM 2364 C CA . LEU A 1 301 ? -15.658 -9.974 15.306 1.00 98.06 301 LEU A CA 1
ATOM 2365 C C . LEU A 1 301 ? -15.852 -11.129 16.292 1.00 98.06 301 LEU A C 1
ATOM 2367 O O . LEU A 1 301 ? -16.588 -11.008 17.268 1.00 98.06 301 LEU A O 1
ATOM 2371 N N . SER A 1 302 ? -15.140 -12.232 16.071 1.00 98.25 302 SER A N 1
ATOM 2372 C CA . SER A 1 302 ? -15.013 -13.302 17.065 1.00 98.25 302 SER A CA 1
ATOM 2373 C C . SER A 1 302 ? -13.917 -12.997 18.092 1.00 98.25 302 SER A C 1
ATOM 2375 O O . SER A 1 302 ? -13.013 -12.194 17.844 1.00 98.25 302 SER A O 1
ATOM 2377 N N . GLU A 1 303 ? -13.942 -13.690 19.233 1.00 98.06 303 GLU A N 1
ATOM 2378 C CA . GLU A 1 303 ? -12.851 -13.626 20.217 1.00 98.06 303 GLU A CA 1
ATOM 2379 C C . GLU A 1 303 ? -11.503 -14.023 19.609 1.00 98.06 303 GLU A C 1
ATOM 2381 O O . GLU A 1 303 ? -10.504 -13.348 19.845 1.00 98.06 303 GLU A O 1
ATOM 2386 N N . ALA A 1 304 ? -11.477 -15.067 18.774 1.00 98.12 304 ALA A N 1
ATOM 2387 C CA . ALA A 1 304 ? -10.262 -15.517 18.101 1.00 98.12 304 ALA A CA 1
ATOM 2388 C C . ALA A 1 304 ? -9.688 -14.423 17.185 1.00 98.12 304 ALA A C 1
ATOM 2390 O O . ALA A 1 304 ? -8.491 -14.143 17.239 1.00 98.12 304 ALA A O 1
ATOM 2391 N N . GLN A 1 305 ? -10.543 -13.741 16.412 1.00 98.25 305 GLN A N 1
ATOM 2392 C CA . GLN A 1 305 ? -10.120 -12.603 15.590 1.00 98.25 305 GLN A CA 1
ATOM 2393 C C . GLN A 1 305 ? -9.613 -11.445 16.452 1.00 98.25 305 GLN A C 1
ATOM 2395 O O . GLN A 1 305 ? -8.578 -10.871 16.137 1.00 98.25 305 GLN A O 1
ATOM 2400 N N . ALA A 1 306 ? -10.280 -11.115 17.561 1.00 98.25 306 ALA A N 1
ATOM 2401 C CA . ALA A 1 306 ? -9.836 -10.045 18.455 1.00 98.25 306 ALA A CA 1
ATOM 2402 C C . ALA A 1 306 ? -8.491 -10.362 19.138 1.00 98.25 306 ALA A C 1
ATOM 2404 O O . ALA A 1 306 ? -7.645 -9.478 19.296 1.00 98.25 306 ALA A O 1
ATOM 2405 N N . GLN A 1 307 ? -8.268 -11.620 19.525 1.00 98.44 307 GLN A N 1
ATOM 2406 C CA . GLN A 1 307 ? -6.999 -12.095 20.078 1.00 98.44 307 GLN A CA 1
ATOM 2407 C C . GLN A 1 307 ? -5.882 -12.068 19.028 1.00 98.44 307 GLN A C 1
ATOM 2409 O O . GLN A 1 307 ? -4.769 -11.637 19.334 1.00 98.44 307 GLN A O 1
ATOM 2414 N N . GLU A 1 308 ? -6.172 -12.466 17.789 1.00 98.56 308 GLU A N 1
ATOM 2415 C CA . GLU A 1 308 ? -5.213 -12.413 16.686 1.00 98.56 308 GLU A CA 1
ATOM 2416 C C . GLU A 1 308 ? -4.894 -10.963 16.287 1.00 98.56 308 GLU A C 1
ATOM 2418 O O . GLU A 1 308 ? -3.724 -10.598 16.192 1.00 98.56 308 GLU A O 1
ATOM 2423 N N . MET A 1 309 ? -5.900 -10.091 16.181 1.00 98.69 309 MET A N 1
ATOM 2424 C CA . MET A 1 309 ? -5.706 -8.647 16.013 1.00 98.69 309 MET A CA 1
ATOM 2425 C C . MET A 1 309 ? -4.807 -8.085 17.119 1.00 98.69 309 MET A C 1
ATOM 2427 O O . MET A 1 309 ? -3.882 -7.331 16.833 1.00 98.69 309 MET A O 1
ATOM 2431 N N . TYR A 1 310 ? -5.019 -8.476 18.380 1.00 98.56 310 TYR A N 1
ATOM 2432 C CA . TYR A 1 310 ? -4.166 -8.050 19.491 1.00 98.56 310 TYR A CA 1
ATOM 2433 C C . TYR A 1 310 ? -2.726 -8.571 19.352 1.00 98.56 310 TYR A C 1
ATOM 2435 O O . TYR A 1 310 ? -1.776 -7.810 19.563 1.00 98.56 310 TYR A O 1
ATOM 2443 N N . ARG A 1 311 ? -2.538 -9.835 18.947 1.00 98.62 311 ARG A N 1
ATOM 2444 C CA . ARG A 1 311 ? -1.212 -10.396 18.643 1.00 98.62 311 ARG A CA 1
ATOM 2445 C C . ARG A 1 311 ? -0.503 -9.564 17.577 1.00 98.62 311 ARG A C 1
ATOM 2447 O O . ARG A 1 311 ? 0.613 -9.113 17.818 1.00 98.62 311 ARG A O 1
ATOM 2454 N N . TYR A 1 312 ? -1.142 -9.314 16.438 1.00 98.69 312 TYR A N 1
ATOM 2455 C CA . TYR A 1 312 ? -0.493 -8.619 15.328 1.00 98.69 312 TYR A CA 1
ATOM 2456 C C . TYR A 1 312 ? -0.317 -7.122 15.585 1.00 98.69 312 TYR A C 1
ATOM 2458 O O . TYR A 1 312 ? 0.746 -6.604 15.278 1.00 98.69 312 TYR A O 1
ATOM 2466 N N . LEU A 1 313 ? -1.302 -6.429 16.166 1.00 98.44 313 LEU A N 1
ATOM 2467 C CA . LEU A 1 313 ? -1.291 -4.966 16.301 1.00 98.44 313 LEU A CA 1
ATOM 2468 C C . LEU A 1 313 ? -0.631 -4.464 17.592 1.00 98.44 313 LEU A C 1
ATOM 2470 O O . LEU A 1 313 ? -0.042 -3.383 17.583 1.00 98.44 313 LEU A O 1
ATOM 2474 N N . ALA A 1 314 ? -0.746 -5.202 18.702 1.00 98.00 314 ALA A N 1
ATOM 2475 C CA . ALA A 1 314 ? -0.229 -4.770 20.004 1.00 98.00 314 ALA A CA 1
ATOM 2476 C C . ALA A 1 314 ? 1.110 -5.436 20.350 1.00 98.00 314 ALA A C 1
ATOM 2478 O O . ALA A 1 314 ? 2.076 -4.741 20.665 1.00 98.00 314 ALA A O 1
ATOM 2479 N N . ILE A 1 315 ? 1.187 -6.770 20.281 1.00 98.31 315 ILE A N 1
ATOM 2480 C CA . ILE A 1 315 ? 2.441 -7.500 20.540 1.00 98.31 315 ILE A CA 1
ATOM 2481 C C . ILE A 1 315 ? 3.409 -7.312 19.363 1.00 98.31 315 ILE A C 1
ATOM 2483 O O . ILE A 1 315 ? 4.578 -6.941 19.549 1.00 98.31 315 ILE A O 1
ATOM 2487 N N . ALA A 1 316 ? 2.884 -7.508 18.152 1.00 98.25 316 ALA A N 1
ATOM 2488 C CA . ALA A 1 316 ? 3.504 -7.202 16.874 1.00 98.25 316 ALA A CA 1
ATOM 2489 C C . ALA A 1 316 ? 4.923 -7.769 16.757 1.00 98.25 316 ALA A C 1
ATOM 2491 O O . ALA A 1 316 ? 5.863 -7.001 16.519 1.00 98.25 316 ALA A O 1
ATOM 2492 N N . ASN A 1 317 ? 5.132 -9.071 16.993 1.00 98.69 317 ASN A N 1
ATOM 2493 C CA . ASN A 1 317 ? 6.464 -9.684 16.888 1.00 98.69 317 ASN A CA 1
ATOM 2494 C C . ASN A 1 317 ? 7.073 -9.483 15.486 1.00 98.69 317 ASN A C 1
ATOM 2496 O O . ASN A 1 317 ? 6.373 -9.128 14.544 1.00 98.69 317 ASN A O 1
ATOM 2500 N N . TYR A 1 3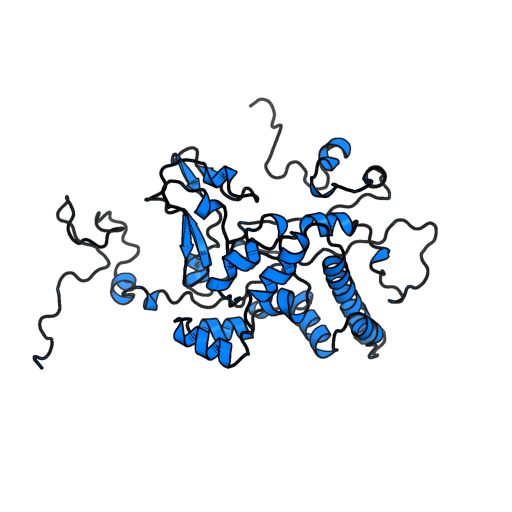18 ? 8.400 -9.564 15.354 1.00 98.62 318 TYR A N 1
ATOM 2501 C CA . TYR A 1 318 ? 9.070 -9.179 14.100 1.00 98.62 318 TYR A CA 1
ATOM 2502 C C . TYR A 1 318 ? 8.605 -10.061 12.932 1.00 98.62 318 TYR A C 1
ATOM 2504 O O . TYR A 1 318 ? 8.242 -9.545 11.879 1.00 98.62 318 TYR A O 1
ATOM 2512 N N . GLU A 1 319 ? 8.554 -11.364 13.178 1.00 98.19 319 GLU A N 1
ATOM 2513 C CA . GLU A 1 319 ? 8.063 -12.425 12.306 1.00 98.19 319 GLU A CA 1
ATOM 2514 C C . GLU A 1 319 ? 6.577 -12.277 11.952 1.00 98.19 319 GLU A C 1
ATOM 2516 O O . GLU A 1 319 ? 6.188 -12.582 10.832 1.00 98.19 319 GLU A O 1
ATOM 2521 N N . ASP A 1 320 ? 5.765 -11.715 12.852 1.00 98.50 320 ASP A N 1
ATOM 2522 C CA . ASP A 1 320 ? 4.352 -11.422 12.582 1.00 98.50 320 ASP A CA 1
ATOM 2523 C C . ASP A 1 320 ? 4.196 -10.160 11.716 1.00 98.50 320 ASP A C 1
ATOM 2525 O O . ASP A 1 320 ? 3.249 -10.033 10.941 1.00 98.50 320 ASP A O 1
ATOM 2529 N N . ARG A 1 321 ? 5.114 -9.189 11.839 1.00 98.75 321 ARG A N 1
ATOM 2530 C CA . ARG A 1 321 ? 5.065 -7.958 11.036 1.00 98.75 321 ARG A CA 1
ATOM 2531 C C . ARG A 1 321 ? 5.549 -8.169 9.612 1.00 98.75 321 ARG A C 1
ATOM 2533 O O . ARG A 1 321 ? 5.048 -7.504 8.707 1.00 98.75 321 ARG A O 1
ATOM 2540 N N . PHE A 1 322 ? 6.554 -9.016 9.413 1.00 98.75 322 PHE A N 1
ATOM 2541 C CA . PHE A 1 322 ? 7.244 -9.142 8.135 1.00 98.75 322 PHE A CA 1
ATOM 2542 C C . PHE A 1 322 ? 7.264 -10.597 7.675 1.00 98.75 322 PHE A C 1
ATOM 2544 O O . PHE A 1 322 ? 8.184 -11.348 7.986 1.00 98.75 322 PHE A O 1
ATOM 2551 N N . VAL A 1 323 ? 6.268 -10.955 6.871 1.00 98.69 323 VAL A N 1
ATOM 2552 C CA . VAL A 1 323 ? 6.185 -12.246 6.190 1.00 98.69 323 VAL A CA 1
ATOM 2553 C C . VAL A 1 323 ? 6.548 -12.023 4.724 1.00 98.69 323 VAL A C 1
ATOM 2555 O O . VAL A 1 323 ? 5.688 -11.803 3.872 1.00 98.69 323 VAL A O 1
ATOM 2558 N N . VAL A 1 324 ? 7.851 -11.996 4.445 1.00 98.62 324 VAL A N 1
ATOM 2559 C CA . VAL A 1 324 ? 8.396 -11.719 3.109 1.00 98.62 324 VAL A CA 1
ATOM 2560 C C . VAL A 1 324 ? 9.086 -12.982 2.584 1.00 98.62 324 VAL A C 1
ATOM 2562 O O . VAL A 1 324 ? 10.110 -13.372 3.145 1.00 98.62 324 VAL A O 1
ATOM 2565 N N . PRO A 1 325 ? 8.557 -13.642 1.539 1.00 98.06 325 PRO A N 1
ATOM 2566 C CA . PRO A 1 325 ? 9.230 -14.779 0.920 1.00 98.06 325 PRO A CA 1
ATOM 2567 C C . PRO A 1 325 ? 10.416 -14.316 0.058 1.00 98.06 325 PRO A C 1
ATOM 2569 O O . PRO A 1 325 ? 10.553 -13.136 -0.260 1.00 98.06 325 PRO A O 1
ATOM 2572 N N . SER A 1 326 ? 11.269 -15.260 -0.341 1.00 96.81 326 SER A N 1
ATOM 2573 C CA . SER A 1 326 ? 12.255 -15.034 -1.407 1.00 96.81 326 SER A CA 1
ATOM 2574 C C . SER A 1 326 ? 11.546 -14.714 -2.729 1.00 96.81 326 SER A C 1
ATOM 2576 O O . SER A 1 326 ? 10.504 -15.303 -3.010 1.00 96.81 326 SER A O 1
ATOM 2578 N N . SER A 1 327 ? 12.138 -13.870 -3.580 1.00 95.12 327 SER A N 1
ATOM 2579 C CA . SER A 1 327 ? 11.655 -13.688 -4.965 1.00 95.12 327 SER A CA 1
ATOM 2580 C C . SER A 1 327 ? 12.180 -14.770 -5.921 1.00 95.12 327 SER A C 1
ATOM 2582 O O . SER A 1 327 ? 11.976 -14.664 -7.125 1.00 95.12 327 SER A O 1
ATOM 2584 N N . HIS A 1 328 ? 12.887 -15.788 -5.411 1.00 94.62 328 HIS A N 1
ATOM 2585 C CA . HIS A 1 328 ? 13.317 -16.967 -6.173 1.00 94.62 328 HIS A CA 1
ATOM 2586 C C . HIS A 1 328 ? 14.085 -16.640 -7.469 1.00 94.62 328 HIS A C 1
ATOM 2588 O O . HIS A 1 328 ? 13.749 -17.087 -8.568 1.00 94.62 328 HIS A O 1
ATOM 2594 N N . ARG A 1 329 ? 15.161 -15.849 -7.343 1.00 91.50 329 ARG A N 1
ATOM 2595 C CA . ARG A 1 329 ? 15.988 -15.398 -8.481 1.00 91.50 329 ARG A CA 1
ATOM 2596 C C . ARG A 1 329 ? 16.554 -16.541 -9.332 1.00 91.50 329 ARG A C 1
ATOM 2598 O O . ARG A 1 329 ? 16.847 -16.337 -10.508 1.00 91.50 329 ARG A O 1
ATOM 2605 N N . GLU A 1 330 ? 16.720 -17.719 -8.744 1.00 92.81 330 GLU A N 1
ATOM 2606 C CA . GLU A 1 330 ? 17.184 -18.940 -9.396 1.00 92.81 330 GLU A CA 1
ATOM 2607 C C . GLU A 1 330 ? 16.181 -19.550 -10.382 1.00 92.81 330 GLU A C 1
ATOM 2609 O O . GLU A 1 330 ? 16.593 -20.325 -11.240 1.00 92.81 330 GLU A O 1
ATOM 2614 N N . LEU A 1 331 ? 14.892 -19.202 -10.301 1.00 86.12 331 LEU A N 1
ATOM 2615 C CA . LEU A 1 331 ? 13.880 -19.699 -11.240 1.00 86.12 331 LEU A CA 1
ATOM 2616 C C . LEU A 1 331 ? 13.930 -18.970 -12.589 1.00 86.12 331 LEU A C 1
ATOM 2618 O O . LEU A 1 331 ? 13.602 -19.551 -13.619 1.00 86.12 331 LEU A O 1
ATOM 2622 N N . ALA A 1 332 ? 14.369 -17.709 -12.595 1.00 76.00 332 ALA A N 1
ATOM 2623 C CA . ALA A 1 332 ? 14.403 -16.873 -13.795 1.00 76.00 332 ALA A CA 1
ATOM 2624 C C . ALA A 1 332 ? 15.780 -16.828 -14.481 1.00 76.00 332 ALA A C 1
ATOM 2626 O O . ALA A 1 332 ? 15.894 -16.354 -15.613 1.00 76.00 332 ALA A O 1
ATOM 2627 N N . ARG A 1 333 ? 16.855 -17.236 -13.793 1.00 80.44 333 ARG A N 1
ATOM 2628 C CA . ARG A 1 333 ? 18.240 -17.051 -14.256 1.00 80.44 333 ARG A CA 1
ATOM 2629 C C . ARG A 1 333 ? 19.134 -18.213 -13.847 1.00 80.44 333 ARG A C 1
ATOM 2631 O O . ARG A 1 333 ? 18.907 -18.864 -12.833 1.00 80.44 333 ARG A O 1
ATOM 2638 N N . ASP A 1 334 ? 20.220 -18.403 -14.593 1.00 88.25 334 ASP A N 1
ATOM 2639 C CA . ASP A 1 334 ? 21.292 -19.311 -14.187 1.00 88.25 334 ASP A CA 1
ATOM 2640 C C . ASP A 1 334 ? 22.052 -18.721 -12.985 1.00 88.25 334 ASP A C 1
ATOM 2642 O O . ASP A 1 334 ? 22.960 -17.894 -13.119 1.00 88.25 334 ASP A O 1
ATOM 2646 N N . ALA A 1 335 ? 21.624 -19.110 -11.784 1.00 92.31 335 ALA A N 1
ATOM 2647 C CA . ALA A 1 335 ? 22.129 -18.559 -10.532 1.00 92.31 335 ALA A CA 1
ATOM 2648 C C . ALA A 1 335 ? 23.565 -18.997 -10.212 1.00 92.31 335 ALA A C 1
ATOM 2650 O O . ALA A 1 335 ? 24.265 -18.316 -9.462 1.00 92.31 335 ALA A O 1
ATOM 2651 N N . PHE A 1 336 ? 24.032 -20.125 -10.754 1.00 93.44 336 PHE A N 1
ATOM 2652 C CA . PHE A 1 336 ? 25.355 -20.659 -10.437 1.00 93.44 336 PHE A CA 1
ATOM 2653 C C . PHE A 1 336 ? 26.525 -19.814 -10.987 1.00 93.44 336 PHE A C 1
ATOM 2655 O O . PHE A 1 336 ? 27.409 -19.441 -10.199 1.00 93.44 336 PHE A O 1
ATOM 2662 N N . PRO A 1 337 ? 26.569 -19.458 -12.288 1.00 93.19 337 PRO A N 1
ATOM 2663 C CA . PRO A 1 337 ? 27.586 -18.554 -12.808 1.00 93.19 337 PRO A CA 1
ATOM 2664 C C . PRO A 1 337 ? 27.418 -17.138 -12.242 1.00 93.19 337 PRO A C 1
ATOM 2666 O O . PRO A 1 337 ? 28.424 -16.510 -11.908 1.00 93.19 337 PRO A O 1
ATOM 2669 N N . GLU A 1 338 ? 26.181 -16.681 -11.998 1.00 93.12 338 GLU A N 1
ATOM 2670 C CA . GLU A 1 338 ? 25.937 -15.393 -11.344 1.00 93.12 338 GLU A CA 1
ATOM 2671 C C . GLU A 1 338 ? 26.563 -15.351 -9.942 1.00 93.12 338 GLU A C 1
ATOM 2673 O O . GLU A 1 338 ? 27.362 -14.462 -9.664 1.00 93.12 338 GLU A O 1
ATOM 2678 N N . LYS A 1 339 ? 26.315 -16.355 -9.088 1.00 94.75 339 LYS A N 1
ATOM 2679 C CA . LYS A 1 339 ? 26.930 -16.477 -7.750 1.00 94.75 339 LYS A CA 1
ATOM 2680 C C . LYS A 1 339 ? 28.459 -16.398 -7.789 1.00 94.75 339 LYS A C 1
ATOM 2682 O O . LYS A 1 339 ? 29.079 -15.961 -6.822 1.00 94.75 339 LYS A O 1
ATOM 2687 N N . SER A 1 340 ? 29.068 -16.887 -8.865 1.00 94.69 340 SER A N 1
ATOM 2688 C CA . SER A 1 340 ? 30.523 -17.006 -8.987 1.00 94.69 340 SER A CA 1
ATOM 2689 C C . SER A 1 340 ? 31.190 -15.733 -9.521 1.00 94.69 340 SER A C 1
ATOM 2691 O O . SER A 1 340 ? 32.352 -15.492 -9.200 1.00 94.69 340 SER A O 1
ATOM 2693 N N . GLY A 1 341 ? 30.478 -14.926 -10.317 1.00 93.12 341 GLY A N 1
ATOM 2694 C CA . GLY A 1 341 ? 31.043 -13.766 -11.019 1.00 93.12 341 GLY A CA 1
ATOM 2695 C C . GLY A 1 341 ? 30.362 -12.419 -10.751 1.00 93.12 341 GLY A C 1
ATOM 2696 O O . GLY A 1 341 ? 30.898 -11.385 -11.154 1.00 93.12 341 GLY A O 1
ATOM 2697 N N . CYS A 1 342 ? 29.208 -12.378 -10.076 1.00 93.62 342 CYS A N 1
ATOM 2698 C CA . CYS A 1 342 ? 28.529 -11.115 -9.785 1.00 93.62 342 CYS A CA 1
ATOM 2699 C C . CYS A 1 342 ? 29.374 -10.225 -8.852 1.00 93.62 342 CYS A C 1
ATOM 2701 O O . CYS A 1 342 ? 30.054 -10.711 -7.949 1.00 93.62 342 CYS A O 1
ATOM 2703 N N . GLY A 1 343 ? 29.325 -8.906 -9.061 1.00 95.25 343 GLY A N 1
ATOM 2704 C CA . GLY A 1 343 ? 30.053 -7.915 -8.252 1.00 95.25 343 GLY A CA 1
ATOM 2705 C C . GLY A 1 343 ? 31.432 -7.515 -8.794 1.00 95.25 343 GLY A C 1
ATOM 2706 O O . GLY A 1 343 ? 31.945 -6.462 -8.418 1.00 95.25 343 GLY A O 1
ATOM 2707 N N . PHE A 1 344 ? 32.004 -8.270 -9.737 1.00 96.12 344 PHE A N 1
ATOM 2708 C CA . PHE A 1 344 ? 33.236 -7.889 -10.437 1.00 96.12 344 PHE A CA 1
ATOM 2709 C C . PHE A 1 344 ? 32.959 -6.860 -11.545 1.00 96.12 344 PHE A C 1
ATOM 2711 O O . PHE A 1 344 ? 32.985 -7.162 -12.736 1.00 96.12 344 PHE A O 1
ATOM 2718 N N . THR A 1 345 ? 32.696 -5.609 -11.162 1.00 95.88 345 THR A N 1
ATOM 2719 C CA . THR A 1 345 ? 32.338 -4.515 -12.083 1.00 95.88 345 THR A CA 1
ATOM 2720 C C . THR A 1 345 ? 33.549 -3.926 -12.822 1.00 95.88 345 THR A C 1
ATOM 2722 O O . THR A 1 345 ? 33.750 -2.713 -12.831 1.00 95.88 345 THR A O 1
ATOM 2725 N N . PHE A 1 346 ? 34.371 -4.772 -13.451 1.00 96.06 346 PHE A N 1
ATOM 2726 C CA . PHE A 1 346 ? 35.530 -4.346 -14.251 1.00 96.06 346 PHE A CA 1
ATOM 2727 C C . PHE A 1 346 ? 35.146 -3.682 -15.584 1.00 96.06 346 PHE A C 1
ATOM 2729 O O . PHE A 1 346 ? 36.001 -3.100 -16.244 1.00 96.06 346 PHE A O 1
ATOM 2736 N N . GLY A 1 347 ? 33.865 -3.743 -15.962 1.00 94.44 347 GLY A N 1
ATOM 2737 C CA . GLY A 1 347 ? 33.347 -3.136 -17.187 1.00 94.44 347 GLY A CA 1
ATOM 2738 C C . GLY A 1 347 ? 33.505 -4.037 -18.410 1.00 94.44 347 GLY A C 1
ATOM 2739 O O . GLY A 1 347 ? 34.059 -3.608 -19.415 1.00 94.44 347 GLY A O 1
ATOM 2740 N N . ASP A 1 348 ? 32.998 -5.274 -18.345 1.00 93.25 348 ASP A N 1
ATOM 2741 C CA . ASP A 1 348 ? 33.081 -6.223 -19.467 1.00 93.25 348 ASP A CA 1
ATOM 2742 C C . ASP A 1 348 ? 32.290 -5.808 -20.722 1.00 93.25 348 ASP A C 1
ATOM 2744 O O . ASP A 1 348 ? 32.511 -6.365 -21.795 1.00 93.25 348 ASP A O 1
ATOM 2748 N N . GLY A 1 349 ? 31.381 -4.835 -20.610 1.00 93.94 349 GLY A N 1
ATOM 2749 C CA . GLY A 1 349 ? 30.601 -4.299 -21.727 1.00 93.94 349 GLY A CA 1
ATOM 2750 C C . GLY A 1 349 ? 29.584 -5.273 -22.331 1.00 93.94 349 GLY A C 1
ATOM 2751 O O . GLY A 1 349 ? 29.106 -5.017 -23.432 1.00 93.94 349 GLY A O 1
ATOM 2752 N N . CYS A 1 350 ? 29.266 -6.377 -21.648 1.00 92.94 350 CYS A N 1
ATOM 2753 C CA . CYS A 1 350 ? 28.384 -7.436 -22.157 1.00 92.94 350 CYS A CA 1
ATOM 2754 C C . CYS A 1 350 ? 27.101 -7.630 -21.323 1.00 92.94 350 CYS A C 1
ATOM 2756 O O . CYS A 1 350 ? 26.296 -8.512 -21.620 1.00 92.94 350 CYS A O 1
ATOM 2758 N N . HIS A 1 351 ? 26.910 -6.843 -20.264 1.00 94.56 351 HIS A N 1
ATOM 2759 C CA . HIS A 1 351 ? 25.693 -6.852 -19.451 1.00 94.56 351 HIS A CA 1
ATOM 2760 C C . HIS A 1 351 ? 24.556 -6.065 -20.129 1.00 94.56 351 HIS A C 1
ATOM 2762 O O . HIS A 1 351 ? 24.806 -5.081 -20.819 1.00 94.56 351 HIS A O 1
ATOM 2768 N N . GLY A 1 352 ? 23.302 -6.474 -19.897 1.00 91.25 352 GLY A N 1
ATOM 2769 C CA . GLY A 1 352 ? 22.113 -5.764 -20.396 1.00 91.25 352 GLY A CA 1
ATOM 2770 C C . GLY A 1 352 ? 21.629 -6.166 -21.799 1.00 91.25 352 GLY A C 1
ATOM 2771 O O . GLY A 1 352 ? 20.732 -5.517 -22.333 1.00 91.25 352 GLY A O 1
ATOM 2772 N N . SER A 1 353 ? 22.183 -7.226 -22.397 1.00 92.81 353 SER A N 1
ATOM 2773 C CA . SER A 1 353 ? 21.746 -7.761 -23.695 1.00 92.81 353 SER A CA 1
ATOM 2774 C C . SER A 1 353 ? 21.779 -9.289 -23.744 1.00 92.81 353 SER A C 1
ATOM 2776 O O . SER A 1 353 ? 22.749 -9.894 -23.288 1.00 92.81 353 SER A O 1
ATOM 2778 N N . ASP A 1 354 ? 20.785 -9.902 -24.391 1.00 94.75 354 ASP A N 1
ATOM 2779 C CA . ASP A 1 354 ? 20.750 -11.358 -24.616 1.00 94.75 354 ASP A CA 1
ATOM 2780 C C . ASP A 1 354 ? 21.649 -11.794 -25.784 1.00 94.75 354 ASP A C 1
ATOM 2782 O O . ASP A 1 354 ? 22.166 -12.912 -25.825 1.00 94.75 354 ASP A O 1
ATOM 2786 N N . THR A 1 355 ? 21.877 -10.906 -26.757 1.00 95.19 355 THR A N 1
ATOM 2787 C CA . THR A 1 355 ? 22.767 -11.186 -27.886 1.00 95.19 355 THR A CA 1
ATOM 2788 C C . THR A 1 355 ? 24.220 -11.231 -27.420 1.00 95.19 355 THR A C 1
ATOM 2790 O O . THR A 1 355 ? 24.728 -10.249 -26.887 1.00 95.19 355 THR A O 1
ATOM 2793 N N . LYS A 1 356 ? 24.921 -12.340 -27.690 1.00 95.12 356 LYS A N 1
ATOM 2794 C CA . LYS A 1 356 ? 26.338 -12.512 -27.306 1.00 95.12 356 LYS A CA 1
ATOM 2795 C C . LYS A 1 356 ? 27.300 -11.579 -28.053 1.00 95.12 356 LYS A C 1
ATOM 2797 O O . LYS A 1 356 ? 28.390 -11.290 -27.563 1.00 95.12 356 LYS A O 1
ATOM 2802 N N . PHE A 1 357 ? 26.924 -11.141 -29.254 1.00 96.75 357 PHE A N 1
ATOM 2803 C CA . PHE A 1 357 ? 27.734 -10.225 -30.051 1.00 96.75 357 PHE A CA 1
ATOM 2804 C C . PHE A 1 357 ? 27.861 -8.862 -29.362 1.00 96.75 357 PHE A C 1
ATOM 2806 O O . PHE A 1 357 ? 26.870 -8.287 -28.923 1.00 96.75 357 PHE A O 1
ATOM 2813 N N . ASN A 1 358 ? 29.074 -8.316 -29.341 1.00 96.69 358 ASN A N 1
ATOM 2814 C CA . ASN A 1 358 ? 29.359 -6.968 -28.867 1.00 96.69 358 ASN A CA 1
ATOM 2815 C C . ASN A 1 358 ? 30.518 -6.358 -29.672 1.00 96.69 358 ASN A C 1
ATOM 2817 O O . ASN A 1 358 ? 31.380 -7.071 -30.186 1.00 96.69 358 ASN A O 1
ATOM 2821 N N . LEU A 1 359 ? 30.547 -5.026 -29.770 1.00 97.12 359 LEU A N 1
ATOM 2822 C CA . LEU A 1 359 ? 31.522 -4.295 -30.592 1.00 97.12 359 LEU A CA 1
ATOM 2823 C C . LEU A 1 359 ? 32.965 -4.395 -30.077 1.00 97.12 359 LEU A C 1
ATOM 2825 O O . LEU A 1 359 ? 33.900 -4.181 -30.844 1.00 97.12 359 LEU A O 1
ATOM 2829 N N . PHE A 1 360 ? 33.153 -4.704 -28.794 1.00 96.81 360 PHE A N 1
ATOM 2830 C CA . PHE A 1 360 ? 34.464 -4.708 -28.144 1.00 96.81 360 PHE A CA 1
ATOM 2831 C C . PHE A 1 360 ? 35.089 -6.099 -28.027 1.00 96.81 360 PHE A C 1
ATOM 2833 O O . PHE A 1 360 ? 36.126 -6.239 -27.383 1.00 96.81 360 PHE A O 1
ATOM 2840 N N . ASN A 1 361 ? 34.500 -7.114 -28.673 1.00 96.19 361 ASN A N 1
ATOM 2841 C CA . ASN A 1 361 ? 34.990 -8.496 -28.653 1.00 96.19 361 ASN A CA 1
ATOM 2842 C C . ASN A 1 361 ? 35.248 -9.018 -27.221 1.00 96.19 361 ASN A C 1
ATOM 2844 O O . ASN A 1 361 ? 36.232 -9.707 -26.944 1.00 96.19 361 ASN A O 1
ATOM 2848 N N . SER A 1 362 ? 34.370 -8.637 -26.299 1.00 96.44 362 SER A N 1
ATOM 2849 C CA . SER A 1 362 ? 34.413 -9.012 -24.891 1.00 96.44 362 SER A CA 1
ATOM 2850 C C . SER A 1 362 ? 33.439 -10.158 -24.598 1.00 96.44 362 SER A C 1
ATOM 2852 O O . SER A 1 362 ? 32.707 -10.611 -25.481 1.00 96.44 362 SER A O 1
ATOM 2854 N N . ARG A 1 363 ? 33.449 -10.660 -23.362 1.00 95.19 363 ARG A N 1
ATOM 2855 C CA . ARG A 1 363 ? 32.578 -11.731 -22.859 1.00 95.19 363 ARG A CA 1
ATOM 2856 C C . ARG A 1 363 ? 32.125 -11.397 -21.439 1.00 95.19 363 ARG A C 1
ATOM 2858 O O . ARG A 1 363 ? 32.872 -10.758 -20.704 1.00 95.19 363 ARG A O 1
ATOM 2865 N N . ARG A 1 364 ? 30.922 -11.842 -21.054 1.00 94.50 364 ARG A N 1
ATOM 2866 C CA . ARG A 1 364 ? 30.406 -11.643 -19.688 1.00 94.50 364 ARG A CA 1
ATOM 2867 C C . ARG A 1 364 ? 31.275 -12.363 -18.660 1.00 94.50 364 ARG A C 1
ATOM 2869 O O . ARG A 1 364 ? 31.609 -13.529 -18.853 1.00 94.50 364 ARG A O 1
ATOM 2876 N N . ILE A 1 365 ? 31.587 -11.672 -17.564 1.00 94.50 365 ILE A N 1
ATOM 2877 C CA . ILE A 1 365 ? 32.361 -12.217 -16.434 1.00 94.50 365 ILE A CA 1
ATOM 2878 C C . ILE A 1 365 ? 31.572 -13.296 -15.679 1.00 94.50 365 ILE A C 1
ATOM 2880 O O . ILE A 1 365 ? 32.141 -14.281 -15.218 1.00 94.50 365 ILE A O 1
ATOM 2884 N N . ASP A 1 366 ? 30.259 -13.120 -15.563 1.00 93.44 366 ASP A N 1
ATOM 2885 C CA . ASP A 1 366 ? 29.344 -13.948 -14.778 1.00 93.44 366 ASP A CA 1
ATOM 2886 C C . ASP A 1 366 ? 28.585 -14.981 -15.631 1.00 93.44 366 ASP A C 1
ATOM 2888 O O . ASP A 1 366 ? 27.447 -15.333 -15.326 1.00 93.44 366 ASP A O 1
ATOM 2892 N N . ALA A 1 367 ? 29.199 -15.462 -16.718 1.00 93.69 367 ALA A N 1
ATOM 2893 C CA . ALA A 1 367 ? 28.611 -16.441 -17.632 1.00 93.69 367 ALA A CA 1
ATOM 2894 C C . ALA A 1 367 ? 29.626 -17.510 -18.069 1.00 93.69 367 ALA A C 1
ATOM 2896 O O . ALA A 1 367 ? 30.839 -17.310 -18.015 1.00 93.69 367 ALA A O 1
ATOM 2897 N N . VAL A 1 368 ? 29.125 -18.650 -18.556 1.00 93.25 368 VAL A N 1
ATOM 2898 C CA . VAL A 1 368 ? 29.958 -19.734 -19.098 1.00 93.25 368 VAL A CA 1
ATOM 2899 C C . VAL A 1 368 ? 30.016 -19.642 -20.626 1.00 93.25 368 VAL A C 1
ATOM 2901 O O . VAL A 1 368 ? 29.027 -19.874 -21.318 1.00 93.25 368 VAL A O 1
ATOM 2904 N N . ASP A 1 369 ? 31.193 -19.315 -21.165 1.00 92.38 369 ASP A N 1
ATOM 2905 C CA . ASP A 1 369 ? 31.447 -19.262 -22.617 1.00 92.38 369 ASP A CA 1
ATOM 2906 C C . ASP A 1 369 ? 31.869 -20.632 -23.189 1.00 92.38 369 ASP A C 1
ATOM 2908 O O . ASP A 1 369 ? 31.500 -21.012 -24.303 1.00 92.38 369 ASP A O 1
ATOM 2912 N N . VAL A 1 370 ? 32.604 -21.424 -22.399 1.00 94.38 370 VAL A N 1
ATOM 2913 C CA . VAL A 1 370 ? 33.058 -22.768 -22.786 1.00 94.38 370 VAL A CA 1
ATOM 2914 C C . VAL A 1 370 ? 31.926 -23.776 -22.580 1.00 94.38 370 VAL A C 1
ATOM 2916 O O . VAL A 1 370 ? 31.704 -24.277 -21.483 1.00 94.38 370 VAL A O 1
ATOM 2919 N N . THR A 1 371 ? 31.196 -24.063 -23.657 1.00 92.94 371 THR A N 1
ATOM 2920 C CA . THR A 1 371 ? 30.086 -25.035 -23.658 1.00 92.94 371 THR A CA 1
ATOM 2921 C C . THR A 1 371 ? 30.555 -26.467 -23.383 1.00 92.94 371 THR A C 1
ATOM 2923 O O . THR A 1 371 ? 31.621 -26.876 -23.849 1.00 92.94 371 THR A O 1
ATOM 2926 N N . SER A 1 372 ? 29.726 -27.246 -22.676 1.00 91.81 372 SER A N 1
ATOM 2927 C CA . SER A 1 372 ? 29.965 -28.678 -22.458 1.00 91.81 372 SER A CA 1
ATOM 2928 C C . SER A 1 372 ? 30.124 -29.417 -23.792 1.00 91.81 372 SER A C 1
ATOM 2930 O O . SER A 1 372 ? 29.376 -29.172 -24.739 1.00 91.81 372 SER A O 1
ATOM 2932 N N . LYS A 1 373 ? 31.117 -30.310 -23.870 1.00 93.31 373 LYS A N 1
ATOM 2933 C CA . LYS A 1 373 ? 31.387 -31.192 -25.026 1.00 93.31 373 LYS A CA 1
ATOM 2934 C C . LYS A 1 373 ? 31.221 -32.672 -24.689 1.00 93.31 373 LYS A C 1
ATOM 2936 O O . LYS A 1 373 ? 31.587 -33.527 -25.485 1.00 93.31 373 LYS A O 1
ATOM 2941 N N . THR A 1 374 ? 30.717 -32.961 -23.495 1.00 93.06 374 THR A N 1
ATOM 2942 C CA . THR A 1 374 ? 30.647 -34.307 -22.916 1.00 93.06 374 THR A CA 1
ATOM 2943 C C . THR A 1 374 ? 29.207 -34.740 -22.672 1.00 93.06 374 THR A C 1
ATOM 2945 O O . THR A 1 374 ? 28.959 -35.571 -21.802 1.00 93.06 374 THR A O 1
ATOM 2948 N N . GLU A 1 375 ? 28.247 -34.140 -23.377 1.00 85.75 375 GLU A N 1
ATOM 2949 C CA . GLU A 1 375 ? 26.870 -34.614 -23.328 1.00 85.75 375 GLU A CA 1
ATOM 2950 C C . GLU A 1 375 ? 26.843 -36.040 -23.901 1.00 85.75 375 GLU A C 1
ATOM 2952 O O . GLU A 1 375 ? 27.396 -36.260 -24.986 1.00 85.75 375 GLU A O 1
ATOM 2957 N N . PRO A 1 376 ? 26.311 -37.035 -23.170 1.00 71.81 376 PRO A N 1
ATOM 2958 C CA . PRO A 1 376 ? 26.224 -38.388 -23.693 1.00 71.81 376 PRO A CA 1
ATOM 2959 C C . PRO A 1 376 ? 25.386 -38.355 -24.973 1.00 71.81 376 PRO A C 1
ATOM 2961 O O . PRO A 1 376 ? 24.245 -37.900 -24.959 1.00 71.81 376 PRO A O 1
ATOM 2964 N N . HIS A 1 377 ? 25.964 -38.808 -26.087 1.00 68.62 377 HIS A N 1
ATOM 2965 C CA . HIS A 1 377 ? 25.195 -39.053 -27.301 1.00 68.62 377 HIS A CA 1
ATOM 2966 C C . HIS A 1 377 ? 24.120 -40.095 -26.965 1.00 68.62 377 HIS A C 1
ATOM 2968 O O . HIS A 1 377 ? 24.466 -41.217 -26.589 1.00 68.62 377 HIS A O 1
ATOM 2974 N N . ALA A 1 378 ? 22.851 -39.681 -27.016 1.00 54.44 378 ALA A N 1
ATOM 2975 C CA . ALA A 1 378 ? 21.695 -40.555 -26.837 1.00 54.44 378 ALA A CA 1
ATOM 2976 C C . ALA A 1 378 ? 21.606 -41.610 -27.946 1.00 54.44 378 ALA A C 1
ATOM 2978 O O . ALA A 1 378 ? 21.945 -41.272 -29.108 1.00 54.44 378 ALA A O 1
#

InterPro domains:
  IPR006547 Nitrate reductase, beta subunit [TIGR01660] (1-359)
  IPR017896 4Fe-4S ferredoxin-type, iron-sulphur binding domain [PF13247] (42-138)
  IPR017896 4Fe-4S ferredoxin-type, iron-sulphur binding domain [PS51379] (41-72)
  IPR017896 4Fe-4S ferredoxin-type, iron-sulphur binding domain [PS51379] (74-103)
  IPR029263 Respiratory nitrate reductase beta, C-terminal [PF14711] (225-303)
  IPR038262 Nitrate reductase beta, C-terminal domain superfamily [G3DSA:1.10.3650.10] (229-301)